Protein AF-A0A7W1UTU3-F1 (afdb_monomer_lite)

Structure (mmCIF, N/CA/C/O backbone):
data_AF-A0A7W1UTU3-F1
#
_entry.id   AF-A0A7W1UTU3-F1
#
loop_
_atom_site.group_PDB
_atom_site.id
_atom_site.type_symbol
_atom_site.label_atom_id
_atom_site.label_alt_id
_atom_site.label_comp_id
_atom_site.label_asym_id
_atom_site.label_entity_id
_atom_site.label_seq_id
_atom_site.pdbx_PDB_ins_code
_atom_site.Cartn_x
_atom_site.Cartn_y
_atom_site.Cartn_z
_atom_site.occupancy
_atom_site.B_iso_or_equiv
_atom_site.auth_seq_id
_atom_site.auth_comp_id
_atom_site.auth_asym_id
_atom_site.auth_atom_id
_atom_site.pdbx_PDB_model_num
ATOM 1 N N . MET A 1 1 ? 11.047 -16.713 -20.990 1.00 80.94 1 MET A N 1
ATOM 2 C CA . MET A 1 1 ? 9.581 -16.528 -21.019 1.00 80.94 1 MET A CA 1
ATOM 3 C C . MET A 1 1 ? 8.928 -16.985 -19.721 1.00 80.94 1 MET A C 1
ATOM 5 O O . MET A 1 1 ? 8.370 -16.107 -19.081 1.00 80.94 1 MET A O 1
ATOM 9 N N . PRO A 1 2 ? 9.070 -18.240 -19.244 1.00 88.00 2 PRO A N 1
ATOM 10 C CA . PRO A 1 2 ? 8.406 -18.673 -18.004 1.00 88.00 2 PRO A CA 1
ATOM 11 C C . PRO A 1 2 ? 8.742 -17.816 -16.777 1.00 88.00 2 PRO A C 1
ATOM 13 O O . PRO A 1 2 ? 7.841 -17.418 -16.060 1.00 88.00 2 PRO A O 1
ATOM 16 N N . VAL A 1 3 ? 10.012 -17.430 -16.599 1.00 88.25 3 VAL A N 1
ATOM 17 C CA . VAL A 1 3 ? 10.437 -16.537 -15.500 1.00 88.25 3 VAL A CA 1
ATOM 18 C C . VAL A 1 3 ? 9.719 -15.182 -15.540 1.00 88.25 3 VAL A C 1
ATOM 20 O O . VAL A 1 3 ? 9.279 -14.694 -14.509 1.00 88.25 3 VAL A O 1
ATOM 23 N N . ALA A 1 4 ? 9.563 -14.587 -16.728 1.00 87.88 4 ALA A N 1
ATOM 24 C CA . ALA A 1 4 ? 8.869 -13.308 -16.880 1.00 87.88 4 ALA A CA 1
ATOM 25 C C . ALA A 1 4 ? 7.358 -13.447 -16.642 1.00 87.88 4 ALA A C 1
ATOM 27 O O . ALA A 1 4 ? 6.761 -12.563 -16.042 1.00 87.88 4 ALA A O 1
ATOM 28 N N . VAL A 1 5 ? 6.755 -14.564 -17.070 1.00 91.25 5 VAL A N 1
ATOM 29 C CA . VAL A 1 5 ? 5.341 -14.872 -16.801 1.00 91.25 5 VAL A CA 1
ATOM 30 C C . VAL A 1 5 ? 5.103 -15.078 -15.309 1.00 91.25 5 VAL A C 1
ATOM 32 O O . VAL A 1 5 ? 4.154 -14.517 -14.774 1.00 91.25 5 VAL A O 1
ATOM 35 N N . PHE A 1 6 ? 5.973 -15.831 -14.634 1.00 94.12 6 PHE A N 1
ATOM 36 C CA . PHE A 1 6 ? 5.898 -16.047 -13.192 1.00 94.12 6 PHE A CA 1
ATOM 37 C C . PHE A 1 6 ? 6.032 -14.730 -12.426 1.00 94.12 6 PHE A C 1
ATOM 39 O O . PHE A 1 6 ? 5.127 -14.365 -11.684 1.00 94.12 6 PHE A O 1
ATOM 46 N N . ALA A 1 7 ? 7.114 -13.980 -12.666 1.00 91.31 7 ALA A N 1
ATOM 47 C CA . ALA A 1 7 ? 7.358 -12.707 -11.992 1.00 91.31 7 ALA A CA 1
ATOM 48 C C . ALA A 1 7 ? 6.250 -11.684 -12.283 1.00 91.31 7 ALA A C 1
ATOM 50 O O . ALA A 1 7 ? 5.772 -11.021 -11.372 1.00 91.31 7 ALA A O 1
ATOM 51 N N . GLY A 1 8 ? 5.799 -11.591 -13.537 1.00 92.06 8 GLY A N 1
ATOM 52 C CA . GLY A 1 8 ? 4.710 -10.700 -13.923 1.00 92.06 8 GLY A CA 1
ATOM 53 C C . GLY A 1 8 ? 3.374 -11.076 -13.282 1.00 92.06 8 GLY A C 1
ATOM 54 O O . GLY A 1 8 ? 2.673 -10.194 -12.796 1.00 92.06 8 GLY A O 1
ATOM 55 N N . SER A 1 9 ? 3.045 -12.372 -13.233 1.00 93.00 9 SER A N 1
ATOM 56 C CA . SER A 1 9 ? 1.819 -12.854 -12.581 1.00 93.00 9 SER A CA 1
ATOM 57 C C . SER A 1 9 ? 1.859 -12.584 -11.084 1.00 93.00 9 SER A C 1
ATOM 59 O O . SER A 1 9 ? 0.893 -12.048 -10.557 1.00 93.00 9 SER A O 1
ATOM 61 N N . LEU A 1 10 ? 2.991 -12.860 -10.427 1.00 92.31 10 LEU A N 1
ATOM 62 C CA . LEU A 1 10 ? 3.188 -12.543 -9.016 1.00 92.31 10 LEU A CA 1
ATOM 63 C C . LEU A 1 10 ? 2.997 -11.042 -8.759 1.00 92.31 10 LEU A C 1
ATOM 65 O O . LEU A 1 10 ? 2.178 -10.676 -7.930 1.00 92.31 10 LEU A O 1
ATOM 69 N N . CYS A 1 11 ? 3.671 -10.168 -9.517 1.00 90.94 11 CYS A N 1
ATOM 70 C CA . CYS A 1 11 ? 3.533 -8.718 -9.356 1.00 90.94 11 CYS A CA 1
ATOM 71 C C . CYS A 1 11 ? 2.081 -8.243 -9.515 1.00 90.94 11 CYS A C 1
ATOM 73 O O . CYS A 1 11 ? 1.594 -7.488 -8.679 1.00 90.94 11 CYS A O 1
ATOM 75 N N . VAL A 1 12 ? 1.390 -8.680 -10.573 1.00 91.00 12 VAL A N 1
ATOM 76 C CA . VAL A 1 12 ? 0.005 -8.264 -10.845 1.00 91.00 12 VAL A CA 1
ATOM 77 C C . VAL A 1 12 ? -0.966 -8.786 -9.786 1.00 91.00 12 VAL A C 1
ATOM 79 O O . VAL A 1 12 ? -1.862 -8.049 -9.385 1.00 91.00 12 VAL A O 1
ATOM 82 N N . GLN A 1 13 ? -0.785 -10.024 -9.321 1.00 90.31 13 GLN A N 1
ATOM 83 C CA . GLN A 1 13 ? -1.642 -10.621 -8.293 1.00 90.31 13 GLN A CA 1
ATOM 84 C C . GLN A 1 13 ? -1.359 -10.057 -6.893 1.00 90.31 13 GLN A C 1
ATOM 86 O O . GLN A 1 13 ? -2.271 -9.995 -6.077 1.00 90.31 13 GLN A O 1
ATOM 91 N N . SER A 1 14 ? -0.129 -9.613 -6.610 1.00 87.19 14 SER A N 1
ATOM 92 C CA . SER A 1 14 ? 0.209 -8.974 -5.332 1.00 87.19 14 SER A CA 1
ATOM 93 C C . SER A 1 14 ? -0.263 -7.526 -5.245 1.00 87.19 14 SER A C 1
ATOM 95 O O . SER A 1 14 ? -0.638 -7.081 -4.164 1.00 87.19 14 SER A O 1
ATOM 97 N N . HIS A 1 15 ? -0.214 -6.766 -6.345 1.00 85.44 15 HIS A N 1
ATOM 98 C CA . HIS A 1 15 ? -0.642 -5.371 -6.324 1.00 85.44 15 HIS A CA 1
ATOM 99 C C . HIS A 1 15 ? -1.047 -4.852 -7.712 1.00 85.44 15 HIS A C 1
ATOM 101 O O . HIS A 1 15 ? -0.275 -4.886 -8.676 1.00 85.44 15 HIS A O 1
ATOM 107 N N . VAL A 1 16 ? -2.247 -4.271 -7.799 1.00 85.56 16 VAL A N 1
ATOM 108 C CA . VAL A 1 16 ? -2.858 -3.834 -9.067 1.00 85.56 16 VAL A CA 1
ATOM 109 C C . VAL A 1 16 ? -2.054 -2.751 -9.800 1.00 85.56 16 VAL A C 1
ATOM 111 O O . VAL A 1 16 ? -2.094 -2.675 -11.027 1.00 85.56 16 VAL A O 1
ATOM 114 N N . SER A 1 17 ? -1.249 -1.953 -9.087 1.00 84.50 17 SER A N 1
ATOM 115 C CA . SER A 1 17 ? -0.397 -0.920 -9.709 1.00 84.50 17 SER A CA 1
ATOM 116 C C . SER A 1 17 ? 0.641 -1.482 -10.691 1.00 84.50 17 SER A C 1
ATOM 118 O O . SER A 1 17 ? 1.151 -0.748 -11.535 1.00 84.50 17 SER 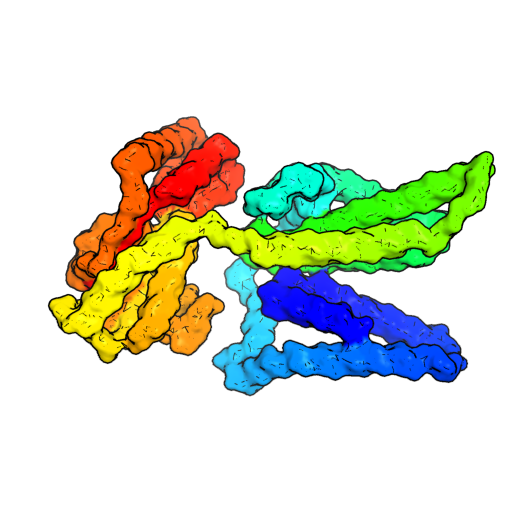A O 1
ATOM 120 N N . HIS A 1 18 ? 0.919 -2.788 -10.654 1.00 87.88 18 HIS A N 1
ATOM 121 C CA . HIS A 1 18 ? 1.795 -3.441 -11.624 1.00 87.88 18 HIS A CA 1
ATOM 122 C C . HIS A 1 18 ? 1.122 -3.752 -12.965 1.00 87.88 18 HIS A C 1
ATOM 124 O O . HIS A 1 18 ? 1.837 -3.996 -13.941 1.00 87.88 18 HIS A O 1
ATOM 130 N N . VAL A 1 19 ? -0.216 -3.736 -13.047 1.00 88.12 19 VAL A N 1
ATOM 131 C CA . VAL A 1 19 ? -0.976 -4.122 -14.251 1.00 88.12 19 VAL A CA 1
ATOM 132 C C . VAL A 1 19 ? -0.519 -3.326 -15.468 1.00 88.12 19 VAL A C 1
ATOM 134 O O . VAL A 1 19 ? -0.132 -3.929 -16.469 1.00 88.12 19 VAL A O 1
ATOM 137 N N . GLY A 1 20 ? -0.495 -1.992 -15.376 1.00 85.25 20 GLY A N 1
ATOM 138 C CA . GLY A 1 20 ? -0.141 -1.128 -16.507 1.00 85.25 20 GLY A CA 1
ATOM 139 C C . GLY A 1 20 ? 1.233 -1.463 -17.091 1.00 85.25 20 GLY A C 1
ATOM 140 O O . GLY A 1 20 ? 1.376 -1.667 -18.298 1.00 85.25 20 GLY A O 1
ATOM 141 N N . THR A 1 21 ? 2.237 -1.611 -16.227 1.00 86.50 21 THR A N 1
ATOM 142 C CA . THR A 1 21 ? 3.617 -1.878 -16.647 1.00 86.50 21 THR A CA 1
ATOM 143 C C . THR A 1 21 ? 3.820 -3.321 -17.112 1.00 86.50 21 THR A C 1
ATOM 145 O O . THR A 1 21 ? 4.383 -3.542 -18.184 1.00 86.50 21 THR A O 1
ATOM 148 N N . VAL A 1 22 ? 3.356 -4.319 -16.353 1.00 90.94 22 VAL A N 1
ATOM 149 C CA . VAL A 1 22 ? 3.580 -5.742 -16.665 1.00 90.94 22 VAL A CA 1
ATOM 150 C C . VAL A 1 22 ? 2.780 -6.177 -17.890 1.00 90.94 22 VAL A C 1
ATOM 152 O O . VAL A 1 22 ? 3.348 -6.765 -18.813 1.00 90.94 22 VAL A O 1
ATOM 155 N N . VAL A 1 23 ? 1.481 -5.868 -17.930 1.00 88.06 23 VAL A N 1
ATOM 156 C CA . VAL A 1 23 ? 0.610 -6.251 -19.052 1.00 88.06 23 VAL A CA 1
ATOM 157 C C . VAL A 1 23 ? 0.997 -5.468 -20.303 1.00 88.06 23 VAL A C 1
ATOM 159 O O . VAL A 1 23 ? 1.145 -6.066 -21.369 1.00 88.06 23 VAL A O 1
ATOM 162 N N . GLY A 1 24 ? 1.262 -4.162 -20.175 1.00 88.00 24 GLY A N 1
ATOM 163 C CA . GLY A 1 24 ? 1.706 -3.321 -21.289 1.00 88.00 24 GLY A CA 1
ATOM 164 C C . GLY A 1 24 ? 3.004 -3.821 -21.931 1.00 88.00 24 GLY A C 1
ATOM 165 O O . GLY A 1 24 ? 3.078 -3.975 -23.153 1.00 88.00 24 GLY A O 1
ATOM 166 N N . LEU A 1 25 ? 4.017 -4.154 -21.121 1.00 89.94 25 LEU A N 1
ATOM 167 C CA . LEU A 1 25 ? 5.268 -4.740 -21.619 1.00 89.94 25 LEU A CA 1
ATOM 168 C C . LEU A 1 25 ? 5.070 -6.151 -22.188 1.00 89.94 25 LEU A C 1
ATOM 170 O O . LEU A 1 25 ? 5.710 -6.496 -23.184 1.00 89.94 25 LEU A O 1
ATOM 174 N N . GLY A 1 26 ? 4.187 -6.957 -21.592 1.00 87.38 26 GLY A N 1
ATOM 175 C CA . GLY A 1 26 ? 3.830 -8.286 -22.089 1.00 87.38 26 GLY A CA 1
ATOM 176 C C . GLY A 1 26 ? 3.211 -8.240 -23.488 1.00 87.38 26 GLY A C 1
ATOM 177 O O . GLY A 1 26 ? 3.671 -8.951 -24.386 1.00 87.38 26 GLY A O 1
ATOM 178 N N . ILE A 1 27 ? 2.238 -7.349 -23.704 1.00 87.56 27 ILE A N 1
ATOM 179 C CA . ILE A 1 27 ? 1.608 -7.112 -25.013 1.00 87.56 27 ILE A CA 1
ATOM 180 C C . ILE A 1 27 ? 2.649 -6.622 -26.019 1.00 87.56 27 ILE A C 1
ATOM 182 O O . ILE A 1 27 ? 2.749 -7.171 -27.117 1.00 87.56 27 ILE A O 1
ATOM 186 N N . LEU A 1 28 ? 3.472 -5.636 -25.645 1.00 88.50 28 LEU A N 1
ATOM 187 C CA . LEU A 1 28 ? 4.523 -5.122 -26.523 1.00 88.50 28 LEU A CA 1
ATOM 188 C C . LEU A 1 28 ? 5.498 -6.232 -26.943 1.00 88.50 28 LEU A C 1
ATOM 190 O O . LEU A 1 28 ? 5.838 -6.347 -28.122 1.00 88.50 28 LEU A O 1
ATOM 194 N N . ALA A 1 29 ? 5.922 -7.078 -26.003 1.00 86.88 29 ALA A N 1
ATOM 195 C CA . ALA A 1 29 ? 6.797 -8.210 -26.287 1.00 86.88 29 ALA A CA 1
ATOM 196 C C . ALA A 1 29 ? 6.136 -9.232 -27.227 1.00 86.88 29 ALA A C 1
ATOM 198 O O . ALA A 1 29 ? 6.798 -9.721 -28.147 1.00 86.88 29 ALA A O 1
ATOM 199 N N . ALA A 1 30 ? 4.844 -9.522 -27.039 1.00 84.38 30 ALA A N 1
ATOM 200 C CA . ALA A 1 30 ? 4.082 -10.421 -27.903 1.00 84.38 30 ALA A CA 1
ATOM 201 C C . ALA A 1 30 ? 3.949 -9.868 -29.332 1.00 84.38 30 ALA A C 1
ATOM 203 O O . ALA A 1 30 ? 4.249 -10.581 -30.290 1.00 84.38 30 ALA A O 1
ATOM 204 N N . VAL A 1 31 ? 3.596 -8.586 -29.481 1.00 86.25 31 VAL A N 1
ATOM 205 C CA . VAL A 1 31 ? 3.473 -7.908 -30.785 1.00 86.25 31 VAL A CA 1
ATOM 206 C C . VAL A 1 31 ? 4.816 -7.875 -31.510 1.00 86.25 31 VAL A C 1
ATOM 208 O O . VAL A 1 31 ? 4.909 -8.278 -32.669 1.00 86.25 31 VAL A O 1
ATOM 211 N N . VAL A 1 32 ? 5.888 -7.456 -30.831 1.00 85.19 32 VAL A N 1
ATOM 212 C CA . VAL A 1 32 ? 7.238 -7.435 -31.418 1.00 85.19 32 VAL A CA 1
ATOM 213 C C . VAL A 1 32 ? 7.689 -8.848 -31.799 1.00 85.19 32 VAL A C 1
ATOM 215 O O . VAL A 1 32 ? 8.293 -9.032 -32.858 1.00 85.19 32 VAL A O 1
ATOM 218 N N . GLY A 1 33 ? 7.376 -9.847 -30.970 1.00 82.44 33 GLY A N 1
ATOM 219 C CA . GLY A 1 33 ? 7.634 -11.257 -31.252 1.00 82.44 33 GLY A CA 1
ATOM 220 C C . GLY A 1 33 ? 6.913 -11.747 -32.509 1.00 82.44 33 GLY A C 1
ATOM 221 O O . GLY A 1 33 ? 7.561 -12.312 -33.389 1.00 82.44 33 GLY A O 1
ATOM 222 N N . ALA A 1 34 ? 5.612 -11.471 -32.629 1.00 82.88 34 ALA A N 1
ATOM 223 C CA . ALA A 1 34 ? 4.788 -11.843 -33.779 1.00 82.88 34 ALA A CA 1
ATOM 224 C C . ALA A 1 34 ? 5.247 -11.153 -35.075 1.00 82.88 34 ALA A C 1
ATOM 226 O O . ALA A 1 34 ? 5.398 -11.786 -36.117 1.00 82.88 34 ALA A O 1
ATOM 227 N N . LEU A 1 35 ? 5.565 -9.858 -35.021 1.00 85.06 35 LEU A N 1
ATOM 228 C CA . LEU A 1 35 ? 6.107 -9.143 -36.180 1.00 85.06 35 LEU A CA 1
ATOM 229 C C . LEU A 1 35 ? 7.478 -9.694 -36.596 1.00 85.06 35 LEU A C 1
ATOM 231 O O . LEU A 1 35 ? 7.785 -9.779 -37.786 1.00 85.06 35 LEU A O 1
ATOM 235 N N . ALA A 1 36 ? 8.311 -10.087 -35.630 1.00 82.69 36 ALA A N 1
ATOM 236 C CA . ALA A 1 36 ? 9.613 -10.679 -35.909 1.00 82.69 36 ALA A CA 1
ATOM 237 C C . ALA A 1 36 ? 9.510 -12.087 -36.515 1.00 82.69 36 ALA A C 1
ATOM 239 O O . ALA A 1 36 ? 10.370 -12.438 -37.324 1.00 82.69 36 ALA A O 1
ATOM 240 N N . THR A 1 37 ? 8.501 -12.886 -36.154 1.00 80.25 37 THR A N 1
ATOM 241 C CA . THR A 1 37 ? 8.270 -14.204 -36.768 1.00 80.25 37 THR A CA 1
ATOM 242 C C . THR A 1 37 ? 7.715 -14.079 -38.182 1.00 80.25 37 THR A C 1
ATOM 244 O O . THR A 1 37 ? 8.194 -14.794 -39.057 1.00 80.25 37 THR A O 1
ATOM 247 N N . ILE A 1 38 ? 6.797 -13.138 -38.432 1.00 82.19 38 ILE A N 1
ATOM 248 C CA . ILE A 1 38 ? 6.243 -12.868 -39.772 1.00 82.19 38 ILE A CA 1
ATOM 249 C C . ILE A 1 38 ? 7.338 -12.393 -40.742 1.00 82.19 38 ILE A C 1
ATOM 251 O O . ILE A 1 38 ? 7.362 -12.790 -41.902 1.00 82.19 38 ILE A O 1
ATOM 255 N N . ARG A 1 39 ? 8.280 -11.563 -40.272 1.00 81.50 39 ARG A N 1
ATOM 256 C CA . ARG A 1 39 ? 9.347 -10.983 -41.113 1.00 81.50 39 ARG A CA 1
ATOM 257 C C . ARG A 1 39 ? 10.538 -11.912 -41.382 1.00 81.50 39 ARG A C 1
ATOM 259 O O . ARG A 1 39 ? 11.434 -11.527 -42.132 1.00 81.50 39 ARG A O 1
ATOM 266 N N . ARG A 1 40 ? 10.623 -13.089 -40.754 1.00 77.81 40 ARG A N 1
ATOM 267 C CA . ARG A 1 40 ? 11.752 -14.021 -40.932 1.00 77.81 40 ARG A CA 1
ATOM 268 C C . ARG A 1 40 ? 11.377 -15.146 -41.896 1.00 77.81 40 ARG A C 1
ATOM 270 O O . ARG A 1 40 ? 10.389 -15.836 -41.676 1.00 77.81 40 ARG A O 1
ATOM 277 N N . ALA A 1 41 ? 12.217 -15.377 -42.908 1.00 59.75 41 ALA A N 1
ATOM 278 C CA . ALA A 1 41 ? 12.117 -16.558 -43.765 1.00 59.75 41 ALA A CA 1
ATOM 279 C C . ALA A 1 41 ? 12.287 -17.854 -42.936 1.00 59.75 41 ALA A C 1
ATOM 281 O O . ALA A 1 41 ? 13.063 -17.840 -41.969 1.00 59.75 41 ALA A O 1
ATOM 282 N N . PRO A 1 42 ? 11.596 -18.958 -43.283 1.00 56.22 42 PRO A N 1
ATOM 283 C CA . PRO A 1 42 ? 11.673 -20.218 -42.549 1.00 56.22 42 PRO A CA 1
ATOM 284 C C . PRO A 1 42 ? 13.121 -20.713 -42.450 1.00 56.22 42 PRO A C 1
ATOM 286 O O . PRO A 1 42 ? 13.771 -20.957 -43.460 1.00 56.22 42 PRO A O 1
ATOM 289 N N . ARG A 1 43 ? 13.643 -20.836 -41.229 1.00 60.16 43 ARG A N 1
ATOM 290 C CA . ARG A 1 43 ? 14.823 -21.651 -40.920 1.00 60.16 43 ARG A CA 1
ATOM 291 C C . ARG A 1 43 ? 14.395 -22.628 -39.833 1.00 60.16 43 ARG A C 1
ATOM 293 O O . ARG A 1 43 ? 13.900 -22.184 -38.795 1.00 60.16 43 ARG A O 1
ATOM 300 N N . ASP A 1 44 ? 14.509 -23.921 -40.109 1.00 57.44 44 ASP A N 1
ATOM 301 C CA . ASP A 1 44 ? 13.816 -24.967 -39.347 1.00 57.44 44 ASP A CA 1
ATOM 302 C C . ASP A 1 44 ? 14.472 -25.310 -37.999 1.00 57.44 44 ASP A C 1
ATOM 304 O O . ASP A 1 44 ? 13.759 -25.633 -37.049 1.00 57.44 44 ASP A O 1
ATOM 308 N N . ASP A 1 45 ? 15.783 -25.108 -37.844 1.00 55.94 45 ASP A N 1
ATOM 309 C CA . ASP A 1 45 ? 16.510 -25.598 -36.658 1.00 55.94 45 ASP A CA 1
ATOM 310 C C . ASP A 1 45 ? 16.344 -24.761 -35.372 1.00 55.94 45 ASP A C 1
ATOM 312 O O . ASP A 1 45 ? 16.454 -25.295 -34.272 1.00 55.94 45 ASP A O 1
ATOM 316 N N . ASP A 1 46 ? 16.017 -23.465 -35.458 1.00 55.47 46 ASP A N 1
ATOM 317 C CA . ASP A 1 46 ? 15.968 -22.562 -34.281 1.00 55.47 46 ASP A CA 1
ATOM 318 C C . ASP A 1 46 ? 14.535 -22.373 -33.716 1.00 55.47 46 ASP A C 1
ATOM 320 O O . ASP A 1 46 ? 14.297 -21.655 -32.738 1.00 55.47 46 ASP A O 1
ATOM 324 N N . ARG A 1 47 ? 13.532 -23.013 -34.340 1.00 57.78 47 ARG A N 1
ATOM 325 C CA . ARG A 1 47 ? 12.100 -22.859 -34.002 1.00 57.78 47 ARG A CA 1
ATOM 326 C C . ARG A 1 47 ? 11.650 -23.706 -32.812 1.00 57.78 47 ARG A C 1
ATOM 328 O O . ARG A 1 47 ? 10.767 -23.278 -32.062 1.00 57.78 47 ARG A O 1
ATOM 335 N N . SER A 1 48 ? 12.226 -24.894 -32.636 1.00 59.97 48 SER A N 1
ATOM 336 C CA . SER A 1 48 ? 11.759 -25.893 -31.662 1.00 59.97 48 SER A CA 1
ATOM 337 C C . SER A 1 48 ? 11.999 -25.453 -30.211 1.00 59.97 48 SER A C 1
ATOM 339 O O . SER A 1 48 ? 11.089 -25.518 -29.381 1.00 59.97 48 SER A O 1
ATOM 341 N N . SER A 1 49 ? 13.184 -24.907 -29.919 1.00 65.12 49 SER A N 1
ATOM 342 C CA . SER A 1 49 ? 13.563 -24.446 -28.577 1.00 65.12 49 SER A CA 1
ATOM 343 C C . SER A 1 49 ? 12.766 -23.208 -28.142 1.00 65.12 49 SER A C 1
ATOM 345 O O . SER A 1 49 ? 12.209 -23.172 -27.043 1.00 65.12 49 SER A O 1
ATOM 347 N N . GLY A 1 50 ? 12.609 -22.214 -29.026 1.00 74.44 50 GLY A N 1
ATOM 348 C CA . GLY A 1 50 ? 11.833 -21.003 -28.731 1.00 74.44 50 GLY A CA 1
ATOM 349 C C . GLY A 1 50 ? 10.349 -21.288 -28.479 1.00 74.44 50 GLY A C 1
ATOM 350 O O . GLY A 1 50 ? 9.772 -20.781 -27.514 1.00 74.44 50 GLY A O 1
ATOM 351 N N . ARG A 1 51 ? 9.744 -22.156 -29.299 1.00 80.75 51 ARG A N 1
ATOM 352 C CA . ARG A 1 51 ? 8.338 -22.560 -29.159 1.00 80.75 51 ARG A CA 1
ATOM 353 C C . ARG A 1 51 ? 8.090 -23.334 -27.866 1.00 80.75 51 ARG A C 1
ATOM 355 O O . ARG A 1 51 ? 7.074 -23.086 -27.224 1.00 80.75 51 ARG A O 1
ATOM 362 N N . ARG A 1 52 ? 9.027 -24.191 -27.440 1.00 87.00 52 ARG A N 1
ATOM 363 C CA . ARG A 1 52 ? 8.948 -24.882 -26.142 1.00 87.00 52 ARG A CA 1
ATOM 364 C C . ARG A 1 52 ? 8.875 -23.889 -24.984 1.00 87.00 52 ARG A C 1
ATOM 366 O O . ARG A 1 52 ? 7.986 -24.004 -24.154 1.00 87.00 52 ARG A O 1
ATOM 373 N N . TRP A 1 53 ? 9.748 -22.882 -24.945 1.00 86.94 53 TRP A N 1
ATOM 374 C CA . TRP A 1 53 ? 9.743 -21.891 -23.859 1.00 86.94 53 TRP A CA 1
ATOM 375 C C . TRP A 1 53 ? 8.532 -20.955 -23.876 1.00 86.94 53 TRP A C 1
ATOM 377 O O . TRP A 1 53 ? 8.101 -20.512 -22.811 1.00 86.94 53 TRP A O 1
ATOM 387 N N . ILE A 1 54 ? 7.989 -20.652 -25.058 1.00 86.81 54 ILE A N 1
ATOM 388 C CA . ILE A 1 54 ? 6.716 -19.930 -25.194 1.00 86.81 54 ILE A CA 1
ATOM 389 C C . ILE A 1 54 ? 5.578 -20.791 -24.649 1.00 86.81 54 ILE A C 1
ATOM 391 O O . ILE A 1 54 ? 4.829 -20.317 -23.804 1.00 86.81 54 ILE A O 1
ATOM 395 N N . LEU A 1 55 ? 5.495 -22.059 -25.063 1.00 89.75 55 LEU A N 1
ATOM 396 C CA . LEU A 1 55 ? 4.478 -22.994 -24.588 1.00 89.75 55 LEU A CA 1
ATOM 397 C C . LEU A 1 55 ? 4.561 -23.187 -23.071 1.00 89.75 55 LEU A C 1
ATOM 399 O O . LEU A 1 55 ? 3.547 -23.065 -22.397 1.00 89.75 55 LEU A O 1
ATOM 403 N N . CYS A 1 56 ? 5.759 -23.394 -22.516 1.00 92.19 56 CYS A N 1
ATOM 404 C CA . CYS A 1 56 ? 5.956 -23.450 -21.067 1.00 92.19 56 CYS A CA 1
ATOM 405 C C . CYS A 1 56 ? 5.494 -22.158 -20.379 1.00 92.19 56 CYS A C 1
ATOM 407 O O . CYS A 1 56 ? 4.931 -22.222 -19.295 1.00 92.19 56 CYS A O 1
ATOM 409 N N . GLY A 1 57 ? 5.722 -20.993 -20.995 1.00 91.75 57 GLY A N 1
ATOM 410 C CA . GLY A 1 57 ? 5.237 -19.713 -20.483 1.00 91.75 57 GLY A CA 1
ATOM 411 C C . GLY A 1 57 ? 3.711 -19.616 -20.491 1.00 91.75 57 GLY A C 1
ATOM 412 O O . GLY A 1 57 ? 3.144 -19.188 -19.496 1.00 91.75 57 GLY A O 1
ATOM 413 N N . ILE A 1 58 ? 3.056 -20.047 -21.573 1.00 91.44 58 ILE A N 1
ATOM 414 C CA . ILE A 1 58 ? 1.590 -20.074 -21.686 1.00 91.44 58 ILE A CA 1
ATOM 415 C C . ILE A 1 58 ? 1.000 -21.025 -20.647 1.00 91.44 58 ILE A C 1
ATOM 417 O O . ILE A 1 58 ? 0.166 -20.599 -19.863 1.00 91.44 58 ILE A O 1
ATOM 421 N N . VAL A 1 59 ? 1.479 -22.273 -20.593 1.00 95.19 59 VAL A N 1
ATOM 422 C CA . VAL A 1 59 ? 1.006 -23.280 -19.630 1.00 95.19 59 VAL A CA 1
ATOM 423 C C . VAL A 1 59 ? 1.171 -22.773 -18.201 1.00 95.19 59 VAL A C 1
ATOM 425 O O . VAL A 1 59 ? 0.224 -22.825 -17.424 1.00 95.19 59 VAL A O 1
ATOM 428 N N . LEU A 1 60 ? 2.342 -22.221 -17.864 1.00 95.75 60 LEU A N 1
ATOM 429 C CA . LEU A 1 60 ? 2.581 -21.649 -16.542 1.00 95.75 60 LEU A CA 1
ATOM 430 C C . LEU A 1 60 ? 1.634 -20.478 -16.253 1.00 95.75 60 LEU A C 1
ATOM 432 O O . LEU A 1 60 ? 1.049 -20.431 -15.180 1.00 95.75 60 LEU A O 1
ATOM 436 N N . GLY A 1 61 ? 1.455 -19.560 -17.204 1.00 93.38 61 GLY A N 1
ATOM 437 C CA . GLY A 1 61 ? 0.531 -18.435 -17.062 1.00 93.38 61 GLY A CA 1
ATOM 438 C C . GLY A 1 61 ? -0.907 -18.896 -16.840 1.00 93.38 61 GLY A C 1
ATOM 439 O O . GLY A 1 61 ? -1.560 -18.414 -15.925 1.00 93.38 61 GLY A O 1
ATOM 440 N N . THR A 1 62 ? -1.376 -19.880 -17.609 1.00 94.06 62 THR A N 1
ATOM 441 C CA . THR A 1 62 ? -2.705 -20.470 -17.428 1.00 94.06 62 THR A CA 1
ATOM 442 C C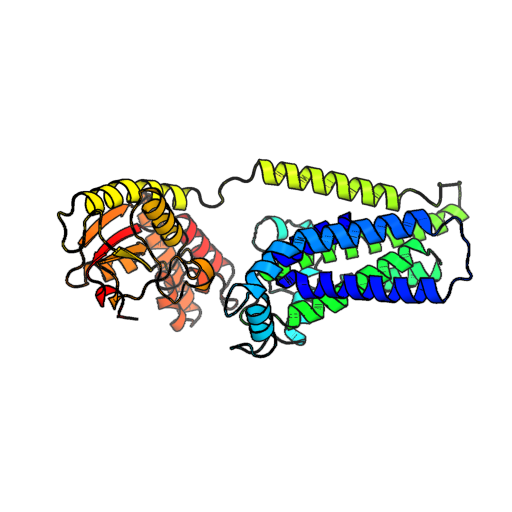 . THR A 1 62 ? -2.856 -21.059 -16.032 1.00 94.06 62 THR A C 1
ATOM 444 O O . THR A 1 62 ? -3.814 -20.717 -15.352 1.00 94.06 62 THR A O 1
ATOM 447 N N . VAL A 1 63 ? -1.896 -21.872 -15.576 1.00 96.31 63 VAL A N 1
ATOM 448 C CA . VAL A 1 63 ? -1.925 -22.489 -14.238 1.00 96.31 63 VAL A CA 1
ATOM 449 C C . VAL A 1 63 ? -1.960 -21.430 -13.132 1.00 96.31 63 VAL A C 1
ATOM 451 O O . VAL A 1 63 ? -2.798 -21.514 -12.239 1.00 96.31 63 VAL A O 1
ATOM 454 N N . LEU A 1 64 ? -1.105 -20.405 -13.212 1.00 96.19 64 LEU A N 1
ATOM 455 C CA . LEU A 1 64 ? -1.027 -19.332 -12.209 1.00 96.19 64 LEU A CA 1
ATOM 456 C C . LEU A 1 64 ? -2.292 -18.463 -12.140 1.00 96.19 64 LEU A C 1
ATOM 458 O O . LEU A 1 64 ? -2.513 -17.798 -11.132 1.00 96.19 64 LEU A O 1
ATOM 462 N N . TRP A 1 65 ? -3.102 -18.442 -13.198 1.00 95.31 65 TRP A N 1
ATOM 463 C CA . TRP A 1 65 ? -4.332 -17.651 -13.272 1.00 95.31 65 TRP A CA 1
ATOM 464 C C . TRP A 1 65 ? -5.607 -18.484 -13.107 1.00 95.31 65 TRP A C 1
ATOM 466 O O . TRP A 1 65 ? -6.695 -17.910 -13.128 1.00 95.31 65 TRP A O 1
ATOM 476 N N . VAL A 1 66 ? -5.505 -19.800 -12.870 1.00 95.50 66 VAL A N 1
ATOM 477 C CA . VAL A 1 66 ? -6.677 -20.633 -12.552 1.00 95.50 66 VAL A CA 1
ATOM 478 C C . VAL A 1 66 ? -7.454 -20.077 -11.353 1.00 95.50 66 VAL A C 1
ATOM 480 O O . VAL A 1 66 ? -8.658 -19.898 -11.516 1.00 95.50 66 VAL A O 1
ATOM 483 N N . PRO A 1 67 ? -6.844 -19.736 -10.194 1.00 92.31 67 PRO A N 1
ATOM 484 C CA . PRO A 1 67 ? -7.627 -19.276 -9.046 1.00 92.31 67 PRO A CA 1
ATOM 485 C C . PRO A 1 67 ? -8.413 -17.976 -9.315 1.00 92.31 67 PRO A C 1
ATOM 487 O O . PRO A 1 67 ? -9.624 -17.990 -9.094 1.00 92.31 67 PRO A O 1
ATOM 490 N N . PRO A 1 68 ? -7.820 -16.899 -9.886 1.00 91.56 68 PRO A N 1
ATOM 491 C CA . PRO A 1 68 ? -8.582 -15.708 -10.278 1.00 91.56 68 PRO A CA 1
ATOM 492 C C . PRO A 1 68 ? -9.692 -15.983 -11.300 1.00 91.56 68 PRO A C 1
ATOM 494 O O . PRO A 1 68 ? -10.749 -15.361 -11.241 1.00 91.56 68 PRO A O 1
ATOM 497 N N . ILE A 1 69 ? -9.472 -16.907 -12.246 1.00 93.19 69 ILE A N 1
ATOM 498 C CA . ILE A 1 69 ? -10.489 -17.286 -13.239 1.00 93.19 69 ILE A CA 1
ATOM 499 C C . ILE A 1 69 ? -11.637 -18.043 -12.567 1.00 93.19 69 ILE A C 1
ATOM 501 O O . ILE A 1 69 ? -12.798 -17.747 -12.836 1.00 93.19 69 ILE A O 1
ATOM 505 N N . VAL A 1 70 ? -11.333 -18.994 -11.681 1.00 93.94 70 VAL A N 1
ATOM 506 C CA . VAL A 1 70 ? -12.349 -19.730 -10.919 1.00 93.94 70 VAL A CA 1
ATOM 507 C C . VAL A 1 70 ? -13.162 -18.762 -10.068 1.00 93.94 70 VAL A C 1
ATOM 509 O O . VAL A 1 70 ? -14.387 -18.804 -10.125 1.00 93.94 70 VAL A O 1
ATOM 512 N N . GLU A 1 71 ? -12.516 -17.845 -9.346 1.00 90.00 71 GLU A N 1
ATOM 513 C CA . GLU A 1 71 ? -13.214 -16.811 -8.576 1.00 90.00 71 GLU A CA 1
ATOM 514 C C . GLU A 1 71 ? -14.115 -15.955 -9.476 1.00 90.00 71 GLU A C 1
ATOM 516 O O . GLU A 1 71 ? -15.286 -15.744 -9.166 1.00 90.00 71 GLU A O 1
ATOM 521 N N . GLN A 1 72 ? -13.599 -15.516 -10.626 1.00 93.12 72 GLN A N 1
ATOM 522 C CA . GLN A 1 72 ? -14.351 -14.715 -11.588 1.00 93.12 72 GLN A CA 1
ATOM 523 C C . GLN A 1 72 ? -15.596 -15.432 -12.136 1.00 93.12 72 GLN A C 1
ATOM 525 O O . GLN A 1 72 ? -16.571 -14.765 -12.477 1.00 93.12 72 GLN A O 1
ATOM 530 N N . LEU A 1 73 ? -15.560 -16.761 -12.260 1.00 94.38 73 LEU A N 1
ATOM 531 C CA . LEU A 1 73 ? -16.669 -17.565 -12.782 1.00 94.38 73 LEU A CA 1
ATOM 532 C C . LEU A 1 73 ? -17.643 -18.039 -11.694 1.00 94.38 73 LEU A C 1
ATOM 534 O O . LEU A 1 73 ? -18.777 -18.382 -12.014 1.00 94.38 73 LEU A O 1
ATOM 538 N N . THR A 1 74 ? -17.209 -18.087 -10.433 1.00 91.94 74 THR A N 1
ATOM 539 C CA . THR A 1 74 ? -18.000 -18.634 -9.315 1.00 91.94 74 THR A CA 1
ATOM 540 C C . THR A 1 74 ? -18.625 -17.563 -8.426 1.00 91.94 74 THR A C 1
ATOM 542 O O . THR A 1 74 ? -19.637 -17.838 -7.786 1.00 91.94 74 THR A O 1
ATOM 545 N N . ARG A 1 75 ? -18.068 -16.345 -8.388 1.00 84.69 75 ARG A N 1
ATOM 546 C CA . ARG A 1 75 ? -18.587 -15.227 -7.586 1.00 84.69 75 ARG A CA 1
ATOM 547 C C . ARG A 1 75 ? -19.268 -14.164 -8.442 1.00 84.69 75 ARG A C 1
ATOM 549 O O . ARG A 1 75 ? -18.918 -13.951 -9.600 1.00 84.69 75 ARG A O 1
ATOM 556 N N . SER A 1 76 ? -20.232 -13.462 -7.846 1.00 86.69 76 SER A N 1
ATOM 557 C CA . SER A 1 76 ? -20.938 -12.332 -8.460 1.00 86.69 76 SER A CA 1
ATOM 558 C C . SER A 1 76 ? -20.992 -11.141 -7.490 1.00 86.69 76 SER A C 1
ATOM 560 O O . SER A 1 76 ? -21.744 -11.211 -6.525 1.00 86.69 76 SER A O 1
ATOM 562 N N . PRO A 1 77 ? -20.246 -10.042 -7.739 1.00 84.94 77 PRO A N 1
ATOM 563 C CA . PRO A 1 77 ? -19.327 -9.843 -8.859 1.00 84.94 77 PRO A CA 1
ATOM 564 C C . PRO A 1 77 ? -18.016 -10.626 -8.693 1.00 84.94 77 PRO A C 1
ATOM 566 O O . PRO A 1 77 ? -17.461 -10.725 -7.603 1.00 84.94 77 PRO A O 1
ATOM 569 N N . GLY A 1 78 ? -17.491 -11.136 -9.805 1.00 86.00 78 GLY A N 1
ATOM 570 C CA . GLY A 1 78 ? -16.143 -11.690 -9.854 1.00 86.00 78 GLY A CA 1
ATOM 571 C C . GLY A 1 78 ? -15.066 -10.609 -9.702 1.00 86.00 78 GLY A C 1
ATOM 572 O O . GLY A 1 78 ? -15.273 -9.441 -10.044 1.00 86.00 78 GLY A O 1
ATOM 573 N N . ASN A 1 79 ? -13.889 -11.001 -9.215 1.00 85.62 79 ASN A N 1
ATOM 574 C CA . ASN A 1 79 ? -12.789 -10.087 -8.897 1.00 85.62 79 ASN A CA 1
ATOM 575 C C . ASN A 1 79 ? -12.307 -9.256 -10.110 1.00 85.62 79 ASN A C 1
ATOM 577 O O . ASN A 1 79 ? -12.144 -8.038 -10.013 1.00 85.62 79 ASN A O 1
ATOM 581 N N . LEU A 1 80 ? -12.177 -9.861 -11.300 1.00 88.56 80 LEU A N 1
ATOM 582 C CA . LEU A 1 80 ? -11.792 -9.133 -12.520 1.00 88.56 80 LEU A CA 1
ATOM 583 C C . LEU A 1 80 ? -12.875 -8.143 -12.968 1.00 88.56 80 LEU A C 1
ATOM 585 O O . LEU A 1 80 ? -12.545 -7.063 -13.459 1.00 88.56 80 LEU A O 1
ATOM 589 N N . SER A 1 81 ? -14.157 -8.471 -12.778 1.00 90.19 81 SER A N 1
ATOM 590 C CA . SER A 1 81 ? -15.260 -7.536 -13.036 1.00 90.19 81 SER A CA 1
ATOM 591 C C . SER A 1 81 ? -15.222 -6.332 -12.096 1.00 90.19 81 SER A C 1
ATOM 593 O O . SER A 1 81 ? -15.462 -5.208 -12.541 1.00 90.19 81 SER A O 1
ATOM 595 N N . SER A 1 82 ? -14.894 -6.549 -10.822 1.00 87.06 82 SER A N 1
ATOM 596 C CA . SER A 1 82 ? -14.728 -5.476 -9.838 1.00 87.06 82 SER A CA 1
ATOM 597 C C . SER A 1 82 ? -13.551 -4.564 -10.191 1.00 87.06 82 SER A C 1
ATOM 599 O O . SER A 1 82 ? -13.717 -3.344 -10.218 1.00 87.06 82 SER A O 1
ATOM 601 N N . LEU A 1 83 ? -12.399 -5.133 -10.564 1.00 87.06 83 LEU A N 1
ATOM 602 C CA . LEU A 1 83 ? -11.236 -4.367 -11.033 1.00 87.06 83 LEU A CA 1
ATOM 603 C C . LEU A 1 83 ? -11.541 -3.567 -12.303 1.00 87.06 83 LEU A C 1
ATOM 605 O O . LEU A 1 83 ? -11.180 -2.396 -12.401 1.00 87.06 83 LEU A O 1
ATOM 609 N N . TRP A 1 84 ? -12.227 -4.179 -13.271 1.00 89.31 84 TRP A N 1
ATOM 610 C CA . TRP A 1 84 ? -12.653 -3.486 -14.484 1.00 89.31 84 TRP A CA 1
ATOM 611 C C . TRP A 1 84 ? -13.527 -2.276 -14.147 1.00 89.31 84 TRP A C 1
ATOM 613 O O . TRP A 1 84 ? -13.212 -1.163 -14.566 1.00 89.31 84 TRP A O 1
ATOM 623 N N . ARG A 1 85 ? -14.565 -2.475 -13.321 1.00 88.44 85 ARG A N 1
ATOM 624 C CA . ARG A 1 85 ? -15.472 -1.404 -12.887 1.00 88.44 85 ARG A CA 1
ATOM 625 C C . ARG A 1 85 ? -14.720 -0.278 -12.185 1.00 88.44 85 ARG A C 1
ATOM 627 O O . ARG A 1 85 ? -14.952 0.878 -12.523 1.00 88.44 85 ARG A O 1
ATOM 634 N N . TYR A 1 86 ? -13.800 -0.619 -11.283 1.00 84.25 86 TYR A N 1
ATOM 635 C CA . TYR A 1 86 ? -12.962 0.347 -10.576 1.00 84.25 86 TYR A CA 1
ATOM 636 C C . TYR A 1 86 ? -12.198 1.266 -11.540 1.00 84.25 86 TYR A C 1
ATOM 638 O O . TYR A 1 86 ? -12.203 2.477 -11.356 1.00 84.25 86 TYR A O 1
ATOM 646 N N . PHE A 1 87 ? -11.598 0.729 -12.609 1.00 84.31 87 PHE A N 1
ATOM 647 C CA . PHE A 1 87 ? -10.840 1.553 -13.560 1.00 84.31 87 PHE A CA 1
ATOM 648 C C . PHE A 1 87 ? -11.695 2.265 -14.616 1.00 84.31 87 PHE A C 1
ATOM 650 O O . PHE A 1 87 ? -11.265 3.297 -15.139 1.00 84.31 87 PHE A O 1
ATOM 657 N N . THR A 1 88 ? -12.871 1.738 -14.969 1.00 87.56 88 THR A N 1
ATOM 658 C CA . THR A 1 88 ? -13.740 2.350 -15.993 1.00 87.56 88 THR A CA 1
ATOM 659 C C . THR A 1 88 ? -14.741 3.354 -15.441 1.00 87.56 88 THR A C 1
ATOM 661 O O . THR A 1 88 ? -15.139 4.264 -16.162 1.00 87.56 88 THR A O 1
ATOM 664 N N . ALA A 1 89 ? -15.160 3.182 -14.190 1.00 86.56 89 ALA A N 1
ATOM 665 C CA . ALA A 1 89 ? -16.123 4.035 -13.506 1.00 86.56 89 ALA A CA 1
ATOM 666 C C . ALA A 1 89 ? -15.685 4.231 -12.041 1.00 86.56 89 ALA A C 1
ATOM 668 O O . ALA A 1 89 ? -16.356 3.737 -11.130 1.00 86.56 89 ALA A O 1
ATOM 669 N N . PRO A 1 90 ? -14.530 4.884 -11.806 1.00 82.31 90 PRO A N 1
ATOM 670 C CA . PRO A 1 90 ? -14.060 5.134 -10.452 1.00 82.31 90 PRO A CA 1
ATOM 671 C C . PRO A 1 90 ? -14.993 6.120 -9.737 1.00 82.31 90 PRO A C 1
ATOM 673 O O . PRO A 1 90 ? -15.531 7.034 -10.360 1.00 82.31 90 PRO A O 1
ATOM 676 N N . GLY A 1 91 ? -15.164 5.943 -8.424 1.00 81.19 91 GLY A N 1
ATOM 677 C CA . GLY A 1 91 ? -15.944 6.866 -7.587 1.00 81.19 91 GLY A CA 1
ATOM 678 C C . GLY A 1 91 ? -15.294 8.246 -7.430 1.00 81.19 91 GLY A C 1
ATOM 679 O O . GLY A 1 91 ? -15.980 9.219 -7.143 1.00 81.19 91 GLY A O 1
ATOM 680 N N . GLU A 1 92 ? -13.989 8.336 -7.682 1.00 82.88 92 GLU A N 1
ATOM 681 C CA . GLU A 1 92 ? -13.203 9.566 -7.641 1.00 82.88 92 GLU A CA 1
ATOM 682 C C . GLU A 1 92 ? -12.379 9.722 -8.928 1.00 82.88 92 GLU A C 1
ATOM 684 O O . GLU A 1 92 ? -11.984 8.726 -9.548 1.00 82.88 92 GLU A O 1
ATOM 689 N N . PRO A 1 93 ? -12.092 10.958 -9.363 1.00 86.94 93 PRO A N 1
ATOM 690 C CA . PRO A 1 93 ? -11.248 11.176 -10.525 1.00 86.94 93 PRO A CA 1
ATOM 691 C C . PRO A 1 93 ? -9.805 10.706 -10.258 1.00 86.94 93 PRO A C 1
ATOM 693 O O . PRO A 1 93 ? -9.275 10.913 -9.165 1.00 86.94 93 PRO A O 1
ATOM 696 N N . PRO A 1 94 ? -9.118 10.120 -11.256 1.00 90.81 94 PRO A N 1
ATOM 697 C CA . PRO A 1 94 ? -7.690 9.856 -11.144 1.00 90.81 94 PRO A CA 1
ATOM 698 C C . PRO A 1 94 ? -6.874 11.144 -10.980 1.00 90.81 94 PRO A C 1
ATOM 700 O O . PRO A 1 94 ? -7.242 12.186 -11.525 1.00 90.81 94 PRO A O 1
ATOM 703 N N . VAL A 1 95 ? -5.698 11.046 -10.351 1.00 89.88 95 VAL A N 1
ATOM 704 C CA . VAL A 1 95 ? -4.773 12.178 -10.120 1.00 89.88 95 VAL A CA 1
ATOM 705 C C . VAL A 1 95 ? -4.335 12.903 -11.402 1.00 89.88 95 VAL A C 1
ATOM 707 O O . VAL A 1 95 ? -3.914 14.059 -11.356 1.00 89.88 95 VAL A O 1
ATOM 710 N N . GLY A 1 96 ? -4.421 12.235 -12.557 1.00 91.69 96 GLY A N 1
ATOM 711 C CA . GLY A 1 96 ? -4.222 12.830 -13.875 1.00 91.69 96 GLY A CA 1
ATOM 712 C C . GLY A 1 96 ? -2.770 12.849 -14.361 1.00 91.69 96 GLY A C 1
ATOM 713 O O . GLY A 1 96 ? -1.824 12.479 -13.664 1.00 91.69 96 GLY A O 1
ATOM 714 N N . LEU A 1 97 ? -2.587 13.260 -15.624 1.00 93.62 97 LEU A N 1
ATOM 715 C CA . LEU A 1 97 ? -1.302 13.160 -16.330 1.00 93.62 97 LEU A CA 1
ATOM 716 C C . LEU A 1 97 ? -0.198 13.999 -15.680 1.00 93.62 97 LEU A C 1
ATOM 718 O O . LEU A 1 97 ? 0.928 13.526 -15.559 1.00 93.62 97 LEU A O 1
ATOM 722 N N . ARG A 1 98 ? -0.517 15.229 -15.262 1.00 92.44 98 ARG A N 1
ATOM 723 C CA . ARG A 1 98 ? 0.453 16.137 -14.639 1.00 92.44 98 ARG A CA 1
ATOM 724 C C . ARG A 1 98 ? 1.024 15.525 -13.361 1.00 92.44 98 ARG A C 1
ATOM 726 O O . ARG A 1 98 ? 2.232 15.331 -13.282 1.00 92.44 98 ARG A O 1
ATOM 733 N N . SER A 1 99 ? 0.153 15.147 -12.429 1.00 90.12 99 SER A N 1
ATOM 734 C CA . SER A 1 99 ? 0.539 14.505 -11.171 1.00 90.12 99 SER A CA 1
ATOM 735 C C . SER A 1 99 ? 1.272 13.186 -11.417 1.00 90.12 99 SER A C 1
ATOM 737 O O . SER A 1 99 ? 2.285 12.916 -10.782 1.00 90.12 99 SER A O 1
ATOM 739 N N . GLY A 1 100 ? 0.840 12.393 -12.405 1.00 91.94 100 GLY A N 1
ATOM 740 C CA . GLY A 1 100 ? 1.538 11.169 -12.808 1.00 91.94 100 GLY A CA 1
ATOM 741 C C . GLY A 1 100 ? 2.975 11.406 -13.291 1.00 91.94 100 GLY A C 1
ATOM 742 O O . GLY A 1 100 ? 3.877 10.647 -12.937 1.00 91.94 100 GLY A O 1
ATOM 743 N N . VAL A 1 101 ? 3.217 12.469 -14.067 1.00 94.12 101 VAL A N 1
ATOM 744 C CA . VAL A 1 101 ? 4.568 12.859 -14.511 1.00 94.12 101 VAL A CA 1
ATOM 745 C C . VAL A 1 101 ? 5.397 13.407 -13.351 1.00 94.12 101 VAL A C 1
ATOM 747 O O . VAL A 1 101 ? 6.566 13.047 -13.227 1.00 94.12 101 VAL A O 1
ATOM 750 N N . GLU A 1 102 ? 4.813 14.237 -12.487 1.00 92.50 102 GLU A N 1
ATOM 751 C CA . GLU A 1 102 ? 5.488 14.750 -11.288 1.00 92.50 102 GLU A CA 1
ATOM 752 C C . GLU A 1 102 ? 5.933 13.592 -10.378 1.00 92.50 102 GLU A C 1
ATOM 754 O O . GLU A 1 102 ? 7.111 13.517 -10.021 1.00 92.50 102 GLU A O 1
ATOM 759 N N . LEU A 1 103 ? 5.046 12.623 -10.119 1.00 91.19 103 LEU A N 1
ATOM 760 C CA . LEU A 1 103 ? 5.359 11.390 -9.392 1.00 91.19 103 LEU A CA 1
ATOM 761 C C . LEU A 1 103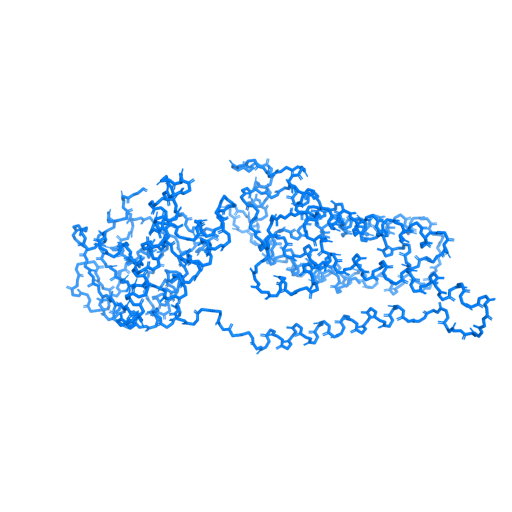 ? 6.498 10.614 -10.057 1.00 91.19 103 LEU A C 1
ATOM 763 O O . LEU A 1 103 ? 7.451 10.227 -9.376 1.00 91.19 103 LEU A O 1
ATOM 767 N N . LEU A 1 104 ? 6.436 10.415 -11.377 1.00 93.38 104 LEU A N 1
ATOM 768 C CA . LEU A 1 104 ? 7.480 9.705 -12.115 1.00 93.38 104 LEU A CA 1
ATOM 769 C C . LEU A 1 104 ? 8.842 10.386 -11.939 1.00 93.38 104 LEU A C 1
ATOM 771 O O . LEU A 1 104 ? 9.828 9.705 -11.663 1.00 93.38 104 LEU A O 1
ATOM 775 N N . LEU A 1 105 ? 8.902 11.714 -12.059 1.00 94.19 105 LEU A N 1
ATOM 776 C CA . LEU A 1 105 ? 10.139 12.483 -11.913 1.00 94.19 105 LEU A CA 1
ATOM 777 C C . LEU A 1 105 ? 10.680 12.422 -10.482 1.00 94.19 105 LEU A C 1
ATOM 779 O O . LEU A 1 105 ? 11.872 12.182 -10.299 1.00 94.19 105 LEU A O 1
ATOM 783 N N . VAL A 1 106 ? 9.822 12.549 -9.469 1.00 89.94 106 VAL A N 1
ATOM 784 C CA . VAL A 1 106 ? 10.226 12.426 -8.057 1.00 89.94 106 VAL A CA 1
ATOM 785 C C . VAL A 1 106 ? 10.848 11.051 -7.764 1.00 89.94 106 VAL A C 1
ATOM 787 O O . VAL A 1 106 ? 11.850 10.966 -7.053 1.00 89.94 106 VAL A O 1
ATOM 790 N N . HIS A 1 107 ? 10.320 9.980 -8.364 1.00 87.88 107 HIS A N 1
ATOM 791 C CA . HIS A 1 107 ? 10.840 8.611 -8.210 1.00 87.88 107 HIS A CA 1
ATOM 792 C C . HIS A 1 107 ? 12.109 8.323 -9.026 1.00 87.88 107 HIS A C 1
ATOM 794 O O . HIS A 1 107 ? 12.728 7.272 -8.863 1.00 87.88 107 HIS A O 1
ATOM 800 N N . HIS A 1 108 ? 12.505 9.244 -9.906 1.00 91.88 108 HIS A N 1
ATOM 801 C CA . HIS A 1 108 ? 13.738 9.156 -10.688 1.00 91.88 108 HIS A CA 1
ATOM 802 C C . HIS A 1 108 ? 14.838 10.082 -10.163 1.00 91.88 108 HIS A C 1
ATOM 804 O O . HIS A 1 108 ? 15.868 10.227 -10.820 1.00 91.88 108 HIS A O 1
ATOM 810 N N . ASP A 1 109 ? 14.657 10.675 -8.980 1.00 90.31 109 ASP A N 1
ATOM 811 C CA . ASP A 1 109 ? 15.718 11.388 -8.276 1.00 90.31 109 ASP A CA 1
ATOM 812 C C . ASP A 1 109 ? 16.799 10.393 -7.794 1.00 90.31 109 ASP A C 1
ATOM 814 O O . ASP A 1 109 ? 16.558 9.606 -6.867 1.00 90.31 109 ASP A O 1
ATOM 818 N N . PRO A 1 110 ? 18.013 10.410 -8.381 1.00 85.69 110 PRO A N 1
ATOM 819 C CA . PRO A 1 110 ? 19.070 9.481 -7.998 1.00 85.69 110 PRO A CA 1
ATOM 820 C C . PRO A 1 110 ? 19.564 9.694 -6.568 1.00 85.69 110 PRO A C 1
ATOM 822 O O . PRO A 1 110 ? 20.063 8.752 -5.950 1.00 85.69 110 PRO A O 1
ATOM 825 N N . TRP A 1 111 ? 19.430 10.902 -6.020 1.00 83.25 111 TRP A N 1
ATOM 826 C CA . TRP A 1 111 ? 19.907 11.200 -4.675 1.00 83.25 111 TRP A CA 1
ATOM 827 C C . TRP A 1 111 ? 19.082 10.470 -3.617 1.00 83.25 111 TRP A C 1
ATOM 829 O O . TRP A 1 111 ? 19.624 9.995 -2.618 1.00 83.25 111 TRP A O 1
ATOM 839 N N . ARG A 1 112 ? 17.784 10.284 -3.867 1.00 78.56 112 ARG A N 1
ATOM 840 C CA . ARG A 1 112 ? 16.878 9.541 -2.977 1.00 78.56 112 ARG A CA 1
ATOM 841 C C . ARG A 1 112 ? 17.185 8.043 -2.929 1.00 78.56 112 ARG A C 1
ATOM 843 O O . ARG A 1 112 ? 17.049 7.427 -1.872 1.00 78.56 112 ARG A O 1
ATOM 850 N N . LEU A 1 113 ? 17.668 7.475 -4.039 1.00 74.50 113 LEU A N 1
ATOM 851 C CA . LEU A 1 113 ? 18.183 6.101 -4.085 1.00 74.50 113 LEU A CA 1
ATOM 852 C C . LEU A 1 113 ? 19.482 5.962 -3.278 1.00 74.50 113 LEU A C 1
ATOM 854 O O . LEU A 1 113 ? 19.626 5.018 -2.505 1.00 74.50 113 LEU A O 1
ATOM 858 N N . VAL A 1 114 ? 20.412 6.910 -3.431 1.00 74.50 114 VAL A N 1
ATOM 859 C CA . VAL A 1 114 ? 21.742 6.861 -2.793 1.00 74.50 114 VAL A CA 1
ATOM 860 C C . VAL A 1 114 ? 21.682 7.143 -1.289 1.00 74.50 114 VAL A C 1
ATOM 862 O O . VAL A 1 114 ? 22.395 6.509 -0.518 1.00 74.50 114 VAL A O 1
ATOM 865 N N . THR A 1 115 ? 20.816 8.056 -0.849 1.00 71.12 115 THR A N 1
ATOM 866 C CA . THR A 1 115 ? 20.679 8.438 0.571 1.00 71.12 115 THR A CA 1
ATOM 867 C C . THR A 1 115 ? 19.862 7.451 1.407 1.00 71.12 115 THR A C 1
ATOM 869 O O . THR A 1 115 ? 19.647 7.683 2.594 1.00 71.12 115 THR A O 1
ATOM 872 N N . GLY A 1 116 ? 19.385 6.351 0.815 1.00 59.62 116 GLY A N 1
ATOM 873 C CA . GLY A 1 116 ? 18.609 5.341 1.533 1.00 59.62 116 GLY A CA 1
ATOM 874 C C . GLY A 1 116 ? 17.217 5.815 1.961 1.00 59.62 116 GLY A C 1
ATOM 875 O O . GLY A 1 116 ? 16.587 5.156 2.785 1.00 59.62 116 GLY A O 1
ATOM 876 N N . GLN A 1 117 ? 16.695 6.913 1.399 1.00 60.28 117 GLN A N 1
ATOM 877 C CA . GLN A 1 117 ? 15.322 7.366 1.674 1.00 60.28 117 GLN A CA 1
ATOM 878 C C . GLN A 1 117 ? 14.270 6.328 1.256 1.00 60.28 117 GLN A C 1
ATOM 880 O O . GLN A 1 117 ? 13.217 6.221 1.880 1.00 60.28 117 GLN A O 1
ATOM 885 N N . VAL A 1 118 ? 14.592 5.507 0.254 1.00 54.78 118 VAL A N 1
ATOM 886 C CA . VAL A 1 118 ? 13.785 4.348 -0.157 1.00 54.78 118 VAL A CA 1
ATOM 887 C C . VAL A 1 118 ? 13.753 3.258 0.924 1.00 54.78 118 VAL A C 1
ATOM 889 O O . VAL A 1 118 ? 12.727 2.614 1.115 1.00 54.78 118 VAL A O 1
ATOM 892 N N . LEU A 1 119 ? 14.854 3.075 1.662 1.00 50.56 119 LEU A N 1
ATOM 893 C CA . LEU A 1 119 ? 14.991 2.064 2.718 1.00 50.56 119 LEU A CA 1
ATOM 894 C C . LEU A 1 119 ? 14.467 2.546 4.078 1.00 50.56 119 LEU A C 1
ATOM 896 O O . LEU A 1 119 ? 14.124 1.728 4.923 1.00 50.56 119 LEU A O 1
ATOM 900 N N . SER A 1 120 ? 14.388 3.861 4.301 1.00 50.78 120 SER A N 1
ATOM 901 C CA . SER A 1 120 ? 13.925 4.441 5.569 1.00 50.78 120 SER A CA 1
ATOM 902 C C . SER A 1 120 ? 12.400 4.531 5.696 1.00 50.78 120 SER A C 1
ATOM 904 O O . SER A 1 120 ? 11.903 5.073 6.684 1.00 50.78 120 SER A O 1
ATOM 906 N N . GLY A 1 121 ? 11.648 4.043 4.700 1.00 48.19 121 GLY A N 1
ATOM 907 C CA . GLY A 1 121 ? 10.181 4.096 4.675 1.00 48.19 121 GLY A CA 1
ATOM 908 C C . GLY A 1 121 ? 9.607 5.507 4.502 1.00 48.19 121 GLY A C 1
ATOM 909 O O . GLY A 1 121 ? 8.393 5.672 4.468 1.00 48.19 121 GLY A O 1
ATOM 910 N N . ARG A 1 122 ? 10.461 6.529 4.349 1.00 52.03 122 ARG A N 1
ATOM 911 C CA . ARG A 1 122 ? 10.087 7.928 4.087 1.00 52.03 122 ARG A CA 1
ATOM 912 C C . ARG A 1 122 ? 9.967 8.202 2.588 1.00 52.03 122 ARG A C 1
ATOM 914 O O . ARG A 1 122 ? 10.411 9.246 2.116 1.00 52.03 122 ARG A O 1
ATOM 921 N N . ALA A 1 123 ? 9.442 7.251 1.818 1.00 53.19 123 ALA A N 1
ATOM 922 C CA . ALA A 1 123 ? 9.293 7.415 0.378 1.00 53.19 123 ALA A CA 1
ATOM 923 C C . ALA A 1 123 ? 8.279 8.539 0.112 1.00 53.19 123 ALA A C 1
ATOM 925 O O . ALA A 1 123 ? 7.075 8.349 0.186 1.00 53.19 123 ALA A O 1
ATOM 926 N N . LEU A 1 124 ? 8.775 9.750 -0.122 1.00 63.03 124 LEU A N 1
ATOM 927 C CA . LEU A 1 124 ? 7.938 10.924 -0.326 1.00 63.03 124 LEU A CA 1
ATOM 928 C C . LEU A 1 124 ? 7.406 10.915 -1.757 1.00 63.03 124 LEU A C 1
ATOM 930 O O . LEU A 1 124 ? 8.182 10.889 -2.714 1.00 63.03 124 LEU A O 1
ATOM 934 N N . VAL A 1 125 ? 6.090 11.018 -1.892 1.00 68.25 125 VAL A N 1
ATOM 935 C CA . VAL A 1 125 ? 5.414 11.276 -3.174 1.00 68.25 125 VAL A CA 1
ATOM 936 C C . VAL A 1 125 ? 5.528 12.737 -3.619 1.00 68.25 125 VAL A C 1
ATOM 938 O O . VAL A 1 125 ? 5.142 13.084 -4.729 1.00 68.25 125 VAL A O 1
ATOM 941 N N . THR A 1 126 ? 6.131 13.581 -2.780 1.00 72.50 126 THR A N 1
ATOM 942 C CA . THR A 1 126 ? 6.388 14.999 -3.025 1.00 72.50 126 THR A CA 1
ATOM 943 C C . THR A 1 126 ? 7.890 15.292 -3.094 1.00 72.50 126 THR A C 1
ATOM 945 O O . THR A 1 126 ? 8.731 14.583 -2.521 1.00 72.50 126 THR A O 1
ATOM 948 N N . GLY A 1 127 ? 8.263 16.343 -3.825 1.00 79.44 127 GLY A N 1
ATOM 949 C CA . GLY A 1 127 ? 9.653 16.773 -3.964 1.00 79.44 127 GLY A CA 1
ATOM 950 C C . GLY A 1 127 ? 9.924 17.568 -5.233 1.00 79.44 127 GLY A C 1
ATOM 951 O O . GLY A 1 127 ? 9.050 17.746 -6.075 1.00 79.44 127 GLY A O 1
ATOM 952 N N . SER A 1 128 ? 11.170 18.021 -5.378 1.00 86.38 128 SER A N 1
ATOM 953 C CA . SER A 1 128 ? 11.625 18.641 -6.622 1.00 86.38 128 SER A CA 1
ATOM 954 C C . SER A 1 128 ? 11.645 17.614 -7.754 1.00 86.38 128 SER A C 1
ATOM 956 O O . SER A 1 128 ? 12.216 16.534 -7.614 1.00 86.38 128 SER A O 1
ATOM 958 N N . THR A 1 129 ? 11.061 17.970 -8.896 1.00 92.69 129 THR A N 1
ATOM 959 C CA . THR A 1 129 ? 11.078 17.158 -10.122 1.00 92.69 129 THR A CA 1
ATOM 960 C C . THR A 1 129 ? 12.370 17.327 -10.925 1.00 92.69 129 THR A C 1
ATOM 962 O O . THR A 1 129 ? 12.656 16.527 -11.818 1.00 92.69 129 THR A O 1
ATOM 965 N N . LEU A 1 130 ? 13.180 18.343 -10.601 1.00 94.88 130 LEU A N 1
ATOM 966 C CA . LEU A 1 130 ? 14.387 18.698 -11.347 1.00 94.88 130 LEU A CA 1
ATOM 967 C C . LEU A 1 130 ? 15.449 17.580 -11.357 1.00 94.88 130 LEU A C 1
ATOM 969 O O . LEU A 1 130 ? 15.926 17.260 -12.447 1.00 94.88 130 LEU A O 1
ATOM 973 N N . PRO A 1 131 ? 15.813 16.934 -10.227 1.00 93.69 131 PRO A N 1
ATOM 974 C CA . PRO A 1 131 ? 16.799 15.849 -10.243 1.00 93.69 131 PRO A CA 1
ATOM 975 C C . PRO A 1 131 ? 16.371 14.673 -11.130 1.00 93.69 131 PRO A C 1
ATOM 977 O O . PRO A 1 131 ? 17.177 14.152 -11.903 1.00 93.69 131 PRO A O 1
ATOM 980 N N . GLY A 1 132 ? 15.089 14.301 -11.073 1.00 93.94 132 GLY A N 1
ATOM 981 C CA . GLY A 1 132 ? 14.520 13.270 -11.936 1.00 93.94 132 GLY A CA 1
ATOM 982 C C . GLY A 1 132 ? 14.532 13.656 -13.409 1.00 93.94 132 GLY A C 1
ATOM 983 O O . GLY A 1 132 ? 14.911 12.849 -14.257 1.00 93.94 132 GLY A O 1
ATOM 984 N N . ALA A 1 133 ? 14.195 14.909 -13.724 1.00 96.69 133 ALA A N 1
ATOM 985 C CA . ALA A 1 133 ? 14.245 15.422 -15.091 1.00 96.69 133 ALA A CA 1
ATOM 986 C C . ALA A 1 133 ? 15.674 15.391 -15.657 1.00 96.69 133 ALA A C 1
ATOM 988 O O . ALA A 1 133 ? 15.877 14.954 -16.791 1.00 96.69 133 ALA A O 1
ATOM 989 N N . LEU A 1 134 ? 16.673 15.778 -14.856 1.00 97.06 134 LEU A N 1
ATOM 990 C CA . LEU A 1 134 ? 18.087 15.692 -15.231 1.00 97.06 134 LEU A CA 1
ATOM 991 C C . LEU A 1 134 ? 18.528 14.240 -15.455 1.00 97.06 134 LEU A C 1
ATOM 993 O O . LEU A 1 134 ? 19.192 13.955 -16.452 1.00 97.06 134 LEU A O 1
ATOM 997 N N . MET A 1 135 ? 18.124 13.309 -14.584 1.00 96.12 135 MET A N 1
ATOM 998 C CA . MET A 1 135 ? 18.411 11.880 -14.755 1.00 96.12 135 MET A CA 1
ATOM 999 C C . MET A 1 135 ? 17.805 11.332 -16.055 1.00 96.12 135 MET A C 1
ATOM 1001 O O . MET A 1 135 ? 18.509 10.689 -16.837 1.00 96.12 135 MET A O 1
ATOM 1005 N N . LEU A 1 136 ? 16.529 11.618 -16.335 1.00 97.31 136 LEU A N 1
ATOM 1006 C CA . LEU A 1 136 ? 15.883 11.185 -17.579 1.00 97.31 136 LEU A CA 1
ATOM 1007 C C . LEU A 1 136 ? 16.505 11.846 -18.818 1.00 97.31 136 LEU A C 1
ATOM 1009 O O . LEU A 1 136 ? 16.651 11.187 -19.849 1.00 97.31 136 LEU A O 1
ATOM 1013 N N . GLY A 1 137 ? 16.942 13.105 -18.717 1.00 97.75 137 GLY A N 1
ATOM 1014 C CA . GLY A 1 137 ? 17.709 13.786 -19.762 1.00 97.75 137 GLY A CA 1
ATOM 1015 C C . GLY A 1 137 ? 19.043 13.090 -20.054 1.00 97.75 137 GLY A C 1
ATOM 1016 O O . GLY A 1 137 ? 19.337 12.762 -21.206 1.00 97.75 137 GLY A O 1
ATOM 1017 N N . CYS A 1 138 ? 19.819 12.773 -19.014 1.00 97.50 138 CYS A N 1
ATOM 1018 C CA . CYS A 1 138 ? 21.059 11.998 -19.125 1.00 97.50 138 CYS A CA 1
ATOM 1019 C C . CYS A 1 138 ? 20.821 10.610 -19.736 1.00 97.50 138 CYS A C 1
ATOM 1021 O O . CYS A 1 138 ? 21.581 10.169 -20.602 1.00 97.50 138 CYS A O 1
ATOM 1023 N N . TRP A 1 139 ? 19.743 9.934 -19.337 1.00 98.19 139 TRP A N 1
ATOM 1024 C CA . TRP A 1 139 ? 19.347 8.650 -19.910 1.00 98.19 139 TRP A CA 1
ATOM 1025 C C . TRP A 1 139 ? 18.975 8.757 -21.393 1.00 98.19 139 TRP A C 1
ATOM 1027 O O . TRP A 1 139 ? 19.378 7.899 -22.183 1.00 98.19 139 TRP A O 1
ATOM 1037 N N . ALA A 1 140 ? 18.261 9.808 -21.803 1.00 98.00 140 ALA A N 1
ATOM 1038 C CA . ALA A 1 140 ? 17.924 10.041 -23.205 1.00 98.00 140 ALA A CA 1
ATOM 1039 C C . ALA A 1 140 ? 19.189 10.264 -24.051 1.00 98.00 140 ALA A C 1
ATOM 1041 O O . ALA A 1 140 ? 19.338 9.665 -25.121 1.00 98.00 140 ALA A O 1
ATOM 1042 N N . ILE A 1 141 ? 20.149 11.044 -23.538 1.00 98.19 141 ILE A N 1
ATOM 1043 C CA . ILE A 1 141 ? 21.469 11.218 -24.162 1.00 98.19 141 ILE A CA 1
ATOM 1044 C C . ILE A 1 141 ? 22.183 9.866 -24.272 1.00 98.19 141 ILE A C 1
ATOM 1046 O O . ILE A 1 141 ? 22.677 9.520 -25.347 1.00 98.19 141 ILE A O 1
ATOM 1050 N N . ALA A 1 142 ? 22.192 9.061 -23.206 1.00 97.06 142 ALA A N 1
ATOM 1051 C CA . ALA A 1 142 ? 22.769 7.720 -23.233 1.00 97.06 142 ALA A CA 1
ATOM 1052 C C . ALA A 1 142 ? 22.085 6.822 -24.280 1.00 97.06 142 ALA A C 1
ATOM 1054 O O . ALA A 1 142 ? 22.771 6.165 -25.060 1.00 97.06 142 ALA A O 1
ATOM 1055 N N . ALA A 1 143 ? 20.758 6.843 -24.400 1.00 97.44 143 ALA A N 1
ATOM 1056 C CA . ALA A 1 143 ? 20.049 6.080 -25.427 1.00 97.44 143 ALA A CA 1
ATOM 1057 C C . ALA A 1 143 ? 20.492 6.483 -26.847 1.00 97.44 143 ALA A C 1
ATOM 1059 O O . ALA A 1 143 ? 20.793 5.617 -27.678 1.00 97.44 143 ALA A O 1
ATOM 1060 N N . ILE A 1 144 ? 20.620 7.788 -27.112 1.00 97.75 144 ILE A N 1
ATOM 1061 C CA . ILE A 1 144 ? 21.135 8.317 -28.385 1.00 97.75 144 ILE A CA 1
ATOM 1062 C C . ILE A 1 144 ? 22.578 7.852 -28.614 1.00 97.75 144 ILE A C 1
ATOM 1064 O O . ILE A 1 144 ? 22.907 7.371 -29.703 1.00 97.75 144 ILE A O 1
ATOM 1068 N N . VAL A 1 145 ? 23.436 7.929 -27.595 1.00 96.19 145 VAL A N 1
ATOM 1069 C CA . VAL A 1 145 ? 24.818 7.433 -27.655 1.00 96.19 145 VAL A CA 1
ATOM 1070 C C . VAL A 1 145 ? 24.840 5.941 -27.984 1.00 96.19 145 VAL A C 1
ATOM 1072 O O . VAL A 1 145 ? 25.558 5.540 -28.895 1.00 96.19 145 VAL A O 1
ATOM 1075 N N . ALA A 1 146 ? 24.022 5.108 -27.340 1.00 94.62 146 ALA A N 1
ATOM 1076 C CA . ALA A 1 146 ? 23.946 3.675 -27.627 1.00 94.62 146 ALA A CA 1
ATOM 1077 C C . ALA A 1 146 ? 23.557 3.391 -29.092 1.00 94.62 146 ALA A C 1
ATOM 1079 O O . ALA A 1 146 ? 24.127 2.485 -29.720 1.00 94.62 146 ALA A O 1
ATOM 1080 N N . ILE A 1 147 ? 22.639 4.189 -29.655 1.00 96.00 147 ILE A N 1
ATOM 1081 C CA . ILE A 1 147 ? 22.248 4.135 -31.073 1.00 96.00 147 ILE A CA 1
ATOM 1082 C C . ILE A 1 147 ? 23.430 4.520 -31.970 1.00 96.00 147 ILE A C 1
ATOM 1084 O O . ILE A 1 147 ? 23.769 3.770 -32.890 1.00 96.00 147 ILE A O 1
ATOM 1088 N N . ARG A 1 148 ? 24.111 5.636 -31.681 1.00 95.38 148 ARG A N 1
ATOM 1089 C CA . ARG A 1 148 ? 25.299 6.098 -32.429 1.00 95.38 148 ARG A CA 1
ATOM 1090 C C . ARG A 1 148 ? 26.452 5.098 -32.352 1.00 95.38 148 ARG A C 1
ATOM 1092 O O . ARG A 1 148 ? 27.143 4.859 -33.342 1.00 95.38 148 ARG A O 1
ATOM 1099 N N . LEU A 1 149 ? 26.618 4.444 -31.205 1.00 90.31 149 LEU A N 1
ATOM 1100 C CA . LEU A 1 149 ? 27.586 3.371 -30.998 1.00 90.31 149 LEU A CA 1
ATOM 1101 C C . LEU A 1 149 ? 27.199 2.071 -31.722 1.00 90.31 149 LEU A C 1
ATOM 1103 O O . LEU A 1 149 ? 28.038 1.177 -31.833 1.00 90.31 149 LEU A O 1
ATOM 1107 N N . ARG A 1 150 ? 25.959 1.961 -32.221 1.00 90.81 150 ARG A N 1
ATOM 1108 C CA . ARG A 1 150 ? 25.364 0.757 -32.828 1.00 90.81 150 ARG A CA 1
ATOM 1109 C C . ARG A 1 150 ? 25.413 -0.463 -31.899 1.00 90.81 150 ARG A C 1
ATOM 1111 O O . ARG A 1 150 ? 25.447 -1.610 -32.355 1.00 90.81 150 ARG A O 1
ATOM 1118 N N . HIS A 1 151 ? 25.386 -0.237 -30.583 1.00 87.25 151 HIS A N 1
ATOM 1119 C CA . HIS A 1 151 ? 25.461 -1.302 -29.587 1.00 87.25 151 HIS A CA 1
ATOM 1120 C C . HIS A 1 151 ? 24.077 -1.937 -29.377 1.00 87.25 151 HIS A C 1
ATOM 1122 O O . HIS A 1 151 ? 23.345 -1.602 -28.445 1.00 87.25 151 HIS A O 1
ATOM 1128 N N . ARG A 1 152 ? 23.706 -2.875 -30.264 1.00 88.94 152 ARG A N 1
ATOM 1129 C CA . ARG A 1 152 ? 22.353 -3.471 -30.335 1.00 88.94 152 ARG A CA 1
ATOM 1130 C C . ARG A 1 152 ? 21.763 -3.916 -28.983 1.00 88.94 152 ARG A C 1
ATOM 1132 O O . ARG A 1 152 ? 20.589 -3.630 -28.766 1.00 88.94 152 ARG A O 1
ATOM 1139 N N . PRO A 1 153 ? 22.503 -4.586 -28.073 1.00 87.94 153 PRO A N 1
ATOM 1140 C CA . PRO A 1 153 ? 21.952 -4.950 -26.766 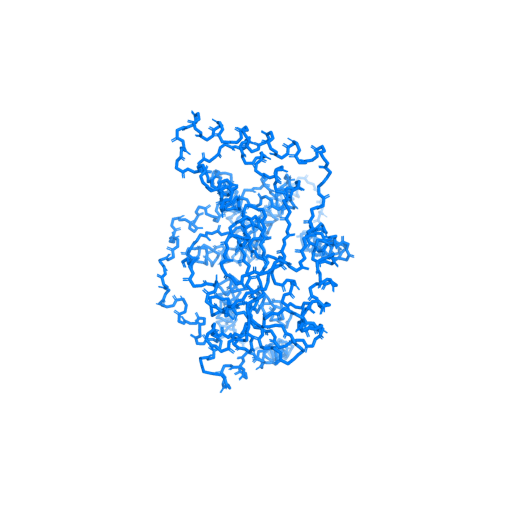1.00 87.94 153 PRO A CA 1
ATOM 1141 C C . PRO A 1 153 ? 21.557 -3.746 -25.901 1.00 87.94 153 PRO A C 1
ATOM 1143 O O . PRO A 1 153 ? 20.517 -3.795 -25.258 1.00 87.94 153 PRO A O 1
ATOM 1146 N N . LEU A 1 154 ? 22.345 -2.664 -25.928 1.00 89.56 154 LEU A N 1
ATOM 1147 C CA . LEU A 1 154 ? 22.061 -1.452 -25.149 1.00 89.56 154 LEU A CA 1
ATOM 1148 C C . LEU A 1 154 ? 20.866 -0.708 -25.733 1.00 89.56 154 LEU A C 1
ATOM 1150 O O . LEU A 1 154 ? 19.976 -0.317 -24.993 1.00 89.56 154 LEU A O 1
ATOM 1154 N N . VAL A 1 155 ? 20.796 -0.595 -27.063 1.00 93.94 155 VAL A N 1
ATOM 1155 C CA . VAL A 1 155 ? 19.636 0.006 -27.737 1.00 93.94 155 VAL A CA 1
ATOM 1156 C C . VAL A 1 155 ? 18.351 -0.732 -27.360 1.00 93.94 155 VAL A C 1
ATOM 1158 O O . VAL A 1 155 ? 17.371 -0.101 -26.988 1.00 93.94 155 VAL A O 1
ATOM 1161 N N . ARG A 1 156 ? 18.355 -2.071 -27.392 1.00 91.62 156 ARG A N 1
ATOM 1162 C CA . ARG A 1 156 ? 17.189 -2.871 -26.982 1.00 91.62 156 ARG A CA 1
ATOM 1163 C C . ARG A 1 156 ? 16.812 -2.635 -25.520 1.00 91.62 156 ARG A C 1
ATOM 1165 O O . ARG A 1 156 ? 15.631 -2.497 -25.234 1.00 91.62 156 ARG A O 1
ATOM 1172 N N . LEU A 1 157 ? 17.795 -2.577 -24.622 1.00 91.12 157 LEU A N 1
ATOM 1173 C CA . LEU A 1 157 ? 17.549 -2.328 -23.203 1.00 91.12 157 LEU A CA 1
ATOM 1174 C C . LEU A 1 157 ? 16.967 -0.926 -22.963 1.00 91.12 157 LEU A C 1
ATOM 1176 O O . LEU A 1 157 ? 15.961 -0.809 -22.272 1.00 91.12 157 LEU A O 1
ATOM 1180 N N . HIS A 1 158 ? 17.519 0.113 -23.600 1.00 95.88 158 HIS A N 1
ATOM 1181 C CA . HIS A 1 158 ? 16.959 1.468 -23.556 1.00 95.88 158 HIS A CA 1
ATOM 1182 C C . HIS A 1 158 ? 15.528 1.518 -24.106 1.00 95.88 158 HIS A C 1
ATOM 1184 O O . HIS A 1 158 ? 14.688 2.177 -23.510 1.00 95.88 158 HIS A O 1
ATOM 1190 N N . LEU A 1 159 ? 15.219 0.802 -25.193 1.00 95.25 159 LEU A N 1
ATOM 1191 C CA . LEU A 1 159 ? 13.857 0.752 -25.739 1.00 95.25 159 LEU A CA 1
ATOM 1192 C C . LEU A 1 159 ? 12.863 0.092 -24.774 1.00 95.25 159 LEU A C 1
ATOM 1194 O O . LEU A 1 159 ? 11.764 0.606 -24.596 1.00 95.25 159 LEU A O 1
ATOM 1198 N N . VAL A 1 160 ? 13.246 -1.017 -24.133 1.00 93.50 160 VAL A N 1
ATOM 1199 C CA . VAL A 1 160 ? 12.394 -1.688 -23.134 1.00 93.50 160 VAL A CA 1
ATOM 1200 C C . VAL A 1 160 ? 12.173 -0.789 -21.918 1.00 93.50 160 VAL A C 1
ATOM 1202 O O . VAL A 1 160 ? 11.038 -0.647 -21.474 1.00 93.50 160 VAL A O 1
ATOM 1205 N N . ILE A 1 161 ? 13.228 -0.140 -21.416 1.00 95.31 161 ILE A N 1
ATOM 1206 C CA . ILE A 1 161 ? 13.126 0.813 -20.300 1.00 95.31 161 ILE A CA 1
ATOM 1207 C C . ILE A 1 161 ? 12.273 2.024 -20.696 1.00 95.31 161 ILE A C 1
ATOM 1209 O O . ILE A 1 161 ? 11.432 2.447 -19.916 1.00 95.31 161 ILE A O 1
ATOM 1213 N N . GLY A 1 162 ? 12.418 2.544 -21.916 1.00 96.62 162 GLY A N 1
ATOM 1214 C CA . GLY A 1 162 ? 11.595 3.642 -22.424 1.00 96.62 162 GLY A CA 1
ATOM 1215 C C . GLY A 1 162 ? 10.113 3.278 -22.497 1.00 96.62 162 GLY A C 1
ATOM 1216 O O . GLY A 1 162 ? 9.270 4.045 -22.043 1.00 96.62 162 GLY A O 1
ATOM 1217 N N . ALA A 1 163 ? 9.788 2.079 -22.988 1.00 95.44 163 ALA A N 1
ATOM 1218 C CA . ALA A 1 163 ? 8.418 1.572 -22.960 1.00 95.44 163 ALA A CA 1
ATOM 1219 C C . ALA A 1 163 ? 7.898 1.420 -21.521 1.00 95.44 163 ALA A C 1
ATOM 1221 O O . ALA A 1 163 ? 6.771 1.818 -21.237 1.00 95.44 163 ALA A O 1
ATOM 1222 N N . ALA A 1 164 ? 8.725 0.909 -20.604 1.00 94.62 164 ALA A N 1
ATOM 1223 C CA . ALA A 1 164 ? 8.373 0.788 -19.192 1.00 94.62 164 ALA A CA 1
ATOM 1224 C C . ALA A 1 164 ? 8.118 2.156 -18.536 1.00 94.62 164 ALA A C 1
ATOM 1226 O O . ALA A 1 164 ? 7.163 2.279 -17.782 1.00 94.62 164 ALA A O 1
ATOM 1227 N N . LEU A 1 165 ? 8.908 3.188 -18.858 1.00 95.69 165 LEU A N 1
ATOM 1228 C CA . LEU A 1 165 ? 8.720 4.563 -18.372 1.00 95.69 165 LEU A CA 1
ATOM 1229 C C . LEU A 1 165 ? 7.399 5.172 -18.849 1.00 95.69 165 LEU A C 1
ATOM 1231 O O . LEU A 1 165 ? 6.698 5.806 -18.065 1.00 95.69 165 LEU A O 1
ATOM 1235 N N . VAL A 1 166 ? 7.030 4.948 -20.114 1.00 94.81 166 VAL A N 1
ATOM 1236 C CA . VAL A 1 166 ? 5.736 5.404 -20.647 1.00 94.81 166 VAL A CA 1
ATOM 1237 C C . VAL A 1 166 ? 4.586 4.705 -19.924 1.00 94.81 166 VAL A C 1
ATOM 1239 O O . VAL A 1 166 ? 3.675 5.373 -19.438 1.00 94.81 166 VAL A O 1
ATOM 1242 N N . MET A 1 167 ? 4.649 3.376 -19.796 1.00 94.06 167 MET A N 1
ATOM 1243 C CA . MET A 1 167 ? 3.630 2.610 -19.067 1.00 94.06 167 MET A CA 1
ATOM 1244 C C . MET A 1 167 ? 3.565 3.016 -17.593 1.00 94.06 167 MET A C 1
ATOM 1246 O O . MET A 1 167 ? 2.476 3.088 -17.029 1.00 94.06 167 MET A O 1
ATOM 1250 N N . ALA A 1 168 ? 4.708 3.352 -16.991 1.00 92.75 168 ALA A N 1
ATOM 1251 C CA . ALA A 1 168 ? 4.779 3.830 -15.623 1.00 92.75 168 ALA A CA 1
ATOM 1252 C C . ALA A 1 168 ? 4.078 5.181 -15.450 1.00 92.75 168 ALA A C 1
ATOM 1254 O O . ALA A 1 168 ? 3.255 5.317 -14.549 1.00 92.75 168 ALA A O 1
ATOM 1255 N N . GLY A 1 169 ? 4.336 6.145 -16.341 1.00 93.31 169 GLY A N 1
ATOM 1256 C CA . GLY A 1 169 ? 3.652 7.440 -16.334 1.00 93.31 169 GLY A CA 1
ATOM 1257 C C . GLY A 1 169 ? 2.138 7.302 -16.519 1.00 93.31 169 GLY A C 1
ATOM 1258 O O . GLY A 1 169 ? 1.368 7.913 -15.778 1.00 93.31 169 GLY A O 1
ATOM 1259 N N . VAL A 1 170 ? 1.699 6.431 -17.438 1.00 91.69 170 VAL A N 1
ATOM 1260 C CA . VAL A 1 170 ? 0.272 6.107 -17.611 1.00 91.69 170 VAL A CA 1
ATOM 1261 C C . VAL A 1 170 ? -0.303 5.499 -16.331 1.00 91.69 170 VAL A C 1
ATOM 1263 O O . VAL A 1 170 ? -1.334 5.966 -15.853 1.00 91.69 170 VAL A O 1
ATOM 1266 N N . SER A 1 171 ? 0.373 4.514 -15.737 1.00 91.25 171 SER A N 1
ATOM 1267 C CA . SER A 1 171 ? -0.076 3.868 -14.501 1.00 91.25 171 SER A CA 1
ATOM 1268 C C . SER A 1 171 ? -0.185 4.857 -13.339 1.00 91.25 171 SER A C 1
ATOM 1270 O O . SER A 1 171 ? -1.189 4.852 -12.635 1.00 91.25 171 SER A O 1
ATOM 1272 N N . MET A 1 172 ? 0.809 5.731 -13.157 1.00 92.25 172 MET A N 1
ATOM 1273 C CA . MET A 1 172 ? 0.814 6.747 -12.097 1.00 92.25 172 MET A CA 1
ATOM 1274 C C . MET A 1 172 ? -0.282 7.798 -12.308 1.00 92.25 172 MET A C 1
ATOM 1276 O O . MET A 1 172 ? -0.920 8.210 -11.349 1.00 92.25 172 MET A O 1
ATOM 1280 N N . SER A 1 173 ? -0.571 8.181 -13.556 1.00 92.12 173 SER A N 1
ATOM 1281 C CA . SER A 1 173 ? -1.666 9.119 -13.864 1.00 92.12 173 SER A CA 1
ATOM 1282 C C . SER A 1 173 ? -3.071 8.565 -13.607 1.00 92.12 173 SER A C 1
ATOM 1284 O O . SER A 1 173 ? -4.037 9.327 -13.557 1.00 92.12 173 SER A O 1
ATOM 1286 N N . ARG A 1 174 ? -3.192 7.237 -13.486 1.00 91.00 174 ARG A N 1
ATOM 1287 C CA . ARG A 1 174 ? -4.453 6.513 -13.280 1.00 91.00 174 ARG A CA 1
ATOM 1288 C C . ARG A 1 174 ? -4.686 6.111 -11.823 1.00 91.00 174 ARG A C 1
ATOM 1290 O O . ARG A 1 174 ? -5.662 5.420 -11.556 1.00 91.00 174 ARG A O 1
ATOM 1297 N N . ILE A 1 175 ? -3.816 6.533 -10.903 1.00 88.69 175 ILE A N 1
ATOM 1298 C CA . ILE A 1 175 ? -4.042 6.371 -9.464 1.00 88.69 175 ILE A CA 1
ATOM 1299 C C . ILE A 1 175 ? -5.293 7.170 -9.086 1.00 88.69 175 ILE A C 1
ATOM 1301 O O . ILE A 1 175 ? -5.409 8.335 -9.465 1.00 88.69 175 ILE A O 1
ATOM 1305 N N . VAL A 1 176 ? -6.228 6.522 -8.397 1.00 87.19 176 VAL A N 1
ATOM 1306 C CA . VAL A 1 176 ? -7.463 7.125 -7.879 1.00 87.19 176 VAL A CA 1
ATOM 1307 C C . VAL A 1 176 ? -7.265 7.415 -6.394 1.00 87.19 176 VAL A C 1
ATOM 1309 O O . VAL A 1 176 ? -6.713 6.571 -5.686 1.00 87.19 176 VAL A O 1
ATOM 1312 N N . GLY A 1 177 ? -7.709 8.590 -5.950 1.00 80.62 177 GLY A N 1
ATOM 1313 C CA . GLY A 1 177 ? -7.467 9.091 -4.598 1.00 80.62 177 GLY A CA 1
ATOM 1314 C C . GLY A 1 177 ? -6.024 9.557 -4.385 1.00 80.62 177 GLY A C 1
ATOM 1315 O O . GLY A 1 177 ? -5.270 9.789 -5.338 1.00 80.62 177 GLY A O 1
ATOM 1316 N N . ASP A 1 178 ? -5.631 9.687 -3.119 1.00 77.31 178 ASP A N 1
ATOM 1317 C CA . ASP A 1 178 ? -4.303 10.180 -2.762 1.00 77.31 178 ASP A CA 1
ATOM 1318 C C . ASP A 1 178 ? -3.192 9.183 -3.132 1.00 77.31 178 ASP A C 1
ATOM 1320 O O . ASP A 1 178 ? -3.276 7.988 -2.812 1.00 77.31 178 ASP A O 1
ATOM 1324 N N . PRO A 1 179 ? -2.103 9.643 -3.776 1.00 76.19 179 PRO A N 1
ATOM 1325 C CA . PRO A 1 179 ? -0.990 8.786 -4.135 1.00 76.19 179 PRO A CA 1
ATOM 1326 C C . PRO A 1 179 ? -0.178 8.458 -2.883 1.00 76.19 179 PRO A C 1
ATOM 1328 O O . PRO A 1 179 ? 0.802 9.120 -2.557 1.00 76.19 179 PRO A O 1
ATOM 1331 N N . TRP A 1 180 ? -0.562 7.404 -2.174 1.00 75.88 180 TRP A N 1
ATOM 1332 C CA . TRP A 1 180 ? 0.246 6.884 -1.082 1.00 75.88 180 TRP A CA 1
ATOM 1333 C C . TRP A 1 180 ? 1.552 6.291 -1.610 1.00 75.88 180 TRP A C 1
ATOM 1335 O O . TRP A 1 180 ? 1.596 5.647 -2.661 1.00 75.88 180 TRP A O 1
ATOM 1345 N N . TYR A 1 181 ? 2.632 6.460 -0.849 1.00 75.44 181 TYR A N 1
ATOM 1346 C CA . TYR A 1 181 ? 3.975 6.062 -1.277 1.00 75.44 181 TYR A CA 1
ATOM 1347 C C . TYR A 1 181 ? 4.093 4.590 -1.683 1.00 75.44 181 TYR A C 1
ATOM 1349 O O . TYR A 1 181 ? 4.848 4.257 -2.598 1.00 75.44 181 TYR A O 1
ATOM 1357 N N . TYR A 1 182 ? 3.335 3.702 -1.031 1.00 74.19 182 TYR A N 1
ATOM 1358 C CA . TYR A 1 182 ? 3.379 2.268 -1.301 1.00 74.19 182 TYR A CA 1
ATOM 1359 C C . TYR A 1 182 ? 2.875 1.918 -2.710 1.00 74.19 182 TYR A C 1
ATOM 1361 O O . TYR A 1 182 ? 3.338 0.939 -3.295 1.00 74.19 182 TYR A O 1
ATOM 1369 N N . LEU A 1 183 ? 2.015 2.752 -3.307 1.00 83.00 183 LEU A N 1
ATOM 1370 C CA . LEU A 1 183 ? 1.454 2.531 -4.646 1.00 83.00 183 LEU A CA 1
ATOM 1371 C C . LEU A 1 183 ? 2.509 2.622 -5.759 1.00 83.00 183 LEU A C 1
ATOM 1373 O O . LEU A 1 183 ? 2.335 2.042 -6.838 1.00 83.00 183 LEU A O 1
ATOM 1377 N N . VAL A 1 184 ? 3.607 3.335 -5.493 1.00 86.88 184 VAL A N 1
ATOM 1378 C CA . VAL A 1 184 ? 4.627 3.746 -6.471 1.00 86.88 184 VAL A CA 1
ATOM 1379 C C . VAL A 1 184 ? 6.038 3.250 -6.132 1.00 86.88 184 VAL A C 1
ATOM 1381 O O . VAL A 1 184 ? 6.987 3.565 -6.851 1.00 86.88 184 VAL A O 1
ATOM 1384 N N . LEU A 1 185 ? 6.193 2.396 -5.110 1.00 82.69 185 LEU A N 1
ATOM 1385 C CA . LEU A 1 185 ? 7.493 1.846 -4.687 1.00 82.69 185 LEU A CA 1
ATOM 1386 C C . LEU A 1 185 ? 8.271 1.164 -5.822 1.00 82.69 185 LEU A C 1
ATOM 1388 O O . LEU A 1 185 ? 9.492 1.279 -5.913 1.00 82.69 185 LEU A O 1
ATOM 1392 N N . TRP A 1 186 ? 7.568 0.492 -6.729 1.00 86.00 186 TRP A N 1
ATOM 1393 C CA . TRP A 1 186 ? 8.164 -0.164 -7.893 1.00 86.00 186 TRP A CA 1
ATOM 1394 C C . TRP A 1 186 ? 8.816 0.818 -8.881 1.00 86.00 186 TRP A C 1
ATOM 1396 O O . TRP A 1 186 ? 9.699 0.422 -9.646 1.00 86.00 186 TRP A O 1
ATOM 1406 N N . GLY A 1 187 ? 8.442 2.102 -8.842 1.00 88.56 187 GLY A N 1
ATOM 1407 C CA . GLY A 1 187 ? 9.065 3.163 -9.632 1.00 88.56 187 GLY A CA 1
ATOM 1408 C C . GLY A 1 187 ? 10.555 3.330 -9.320 1.00 88.56 187 GLY A C 1
ATOM 1409 O O . GLY A 1 187 ? 11.342 3.576 -10.231 1.00 88.56 187 GLY A O 1
ATOM 1410 N N . TRP A 1 188 ? 10.975 3.079 -8.075 1.00 87.12 188 TRP A N 1
ATOM 1411 C CA . TRP A 1 188 ? 12.388 3.121 -7.678 1.00 87.12 188 TRP A CA 1
ATOM 1412 C C . TRP A 1 188 ? 13.228 2.046 -8.365 1.00 87.12 188 TRP A C 1
ATOM 1414 O O . TRP A 1 188 ? 14.362 2.307 -8.768 1.00 87.12 188 TRP A O 1
ATOM 1424 N N . ALA A 1 189 ? 12.670 0.846 -8.553 1.00 86.00 189 ALA A N 1
ATOM 1425 C CA . ALA A 1 189 ? 13.344 -0.221 -9.289 1.00 86.00 189 ALA A CA 1
ATOM 1426 C C . ALA A 1 189 ? 13.561 0.176 -10.759 1.00 86.00 189 ALA A C 1
ATOM 1428 O O . ALA A 1 189 ? 14.624 -0.083 -11.329 1.00 86.00 189 ALA A O 1
ATOM 1429 N N . LEU A 1 190 ? 12.585 0.867 -11.359 1.00 90.75 190 LEU A N 1
ATOM 1430 C CA . LEU A 1 190 ? 12.720 1.424 -12.704 1.00 90.75 190 LEU A CA 1
ATOM 1431 C C . LEU A 1 190 ? 13.780 2.538 -12.752 1.00 90.75 190 LEU A C 1
ATOM 1433 O O . LEU A 1 190 ? 14.631 2.517 -13.642 1.00 90.75 190 LEU A O 1
ATOM 1437 N N . GLY A 1 191 ? 13.805 3.434 -11.761 1.00 91.25 191 GLY A N 1
ATOM 1438 C CA . GLY A 1 191 ? 14.840 4.463 -11.621 1.00 91.25 191 GLY A CA 1
ATOM 1439 C C . GLY A 1 191 ? 16.253 3.884 -11.495 1.00 91.25 191 GLY A C 1
ATOM 1440 O O . GLY A 1 191 ? 17.183 4.346 -12.162 1.00 91.25 191 GLY A O 1
ATOM 1441 N N . ALA A 1 192 ? 16.419 2.801 -10.732 1.00 88.56 192 ALA A N 1
ATOM 1442 C CA . ALA A 1 192 ? 17.690 2.085 -10.630 1.00 88.56 192 ALA A CA 1
ATOM 1443 C C . ALA A 1 192 ? 18.130 1.487 -11.980 1.00 88.56 192 ALA A C 1
ATOM 1445 O O . ALA A 1 192 ? 19.303 1.591 -12.350 1.00 88.56 192 ALA A O 1
ATOM 1446 N N . LEU A 1 193 ? 17.200 0.917 -12.758 1.00 91.12 193 LEU A N 1
ATOM 1447 C CA . LEU A 1 193 ? 17.481 0.412 -14.109 1.00 91.12 193 LEU A CA 1
ATOM 1448 C C . LEU A 1 193 ? 17.871 1.534 -15.082 1.00 91.12 193 LEU A C 1
ATOM 1450 O O . LEU A 1 193 ? 18.786 1.346 -15.890 1.00 91.12 193 LEU A O 1
ATOM 1454 N N . VAL A 1 194 ? 17.219 2.698 -14.991 1.00 95.25 194 VAL A N 1
ATOM 1455 C CA . VAL A 1 194 ? 17.570 3.911 -15.750 1.00 95.25 194 VAL A CA 1
ATOM 1456 C C . VAL A 1 194 ? 19.000 4.351 -15.431 1.00 95.25 194 VAL A C 1
ATOM 1458 O O . VAL A 1 194 ? 19.799 4.542 -16.354 1.00 95.25 194 VAL A O 1
ATOM 1461 N N . GLY A 1 195 ? 19.359 4.447 -14.149 1.00 92.56 195 GLY A N 1
ATOM 1462 C CA . GLY A 1 195 ? 20.721 4.780 -13.725 1.00 92.56 195 GLY A CA 1
ATOM 1463 C C . GLY A 1 195 ? 21.747 3.757 -14.221 1.00 92.56 195 GLY A C 1
ATOM 1464 O O . GLY A 1 195 ? 22.751 4.122 -14.838 1.00 92.56 195 GLY A O 1
ATOM 1465 N N . PHE A 1 196 ? 21.455 2.465 -14.046 1.00 90.75 196 PHE A N 1
ATOM 1466 C CA . PHE A 1 196 ? 22.321 1.369 -14.481 1.00 90.75 196 PHE A CA 1
ATOM 1467 C C . PHE A 1 196 ? 22.600 1.400 -15.988 1.00 90.75 196 PHE A C 1
ATOM 1469 O O . PHE A 1 196 ? 23.762 1.349 -16.401 1.00 90.75 196 PHE A O 1
ATOM 1476 N N . VAL A 1 197 ? 21.561 1.502 -16.827 1.00 93.12 197 VAL A N 1
ATOM 1477 C CA . VAL A 1 197 ? 21.749 1.501 -18.287 1.00 93.12 197 VAL A CA 1
ATOM 1478 C C . VAL A 1 197 ? 22.480 2.761 -18.763 1.00 93.12 197 VAL A C 1
ATOM 1480 O O . VAL A 1 197 ? 23.280 2.689 -19.696 1.00 93.12 197 VAL A O 1
ATOM 1483 N N . THR A 1 198 ? 22.272 3.894 -18.087 1.00 94.56 198 THR A N 1
ATOM 1484 C CA . THR A 1 198 ? 22.981 5.153 -18.361 1.00 94.56 198 THR A CA 1
ATOM 1485 C C . THR A 1 198 ? 24.478 5.003 -18.089 1.00 94.56 198 THR A C 1
ATOM 1487 O O . THR A 1 198 ? 25.296 5.290 -18.968 1.00 94.56 198 THR A O 1
ATOM 1490 N N . ILE A 1 199 ? 24.846 4.458 -16.923 1.00 91.12 199 ILE A N 1
ATOM 1491 C CA . ILE A 1 199 ? 26.245 4.183 -16.556 1.00 91.12 199 ILE A CA 1
ATOM 1492 C C . ILE A 1 199 ? 26.869 3.159 -17.507 1.00 91.12 199 ILE A C 1
ATOM 1494 O O . ILE A 1 199 ? 27.983 3.363 -17.989 1.00 91.12 199 ILE A O 1
ATOM 1498 N N . TRP A 1 200 ? 26.162 2.072 -17.831 1.00 90.44 200 TRP A N 1
ATOM 1499 C CA . TRP A 1 200 ? 26.681 1.061 -18.753 1.00 90.44 200 TRP A CA 1
ATOM 1500 C C . TRP A 1 200 ? 26.981 1.673 -20.129 1.00 90.44 200 TRP A C 1
ATOM 1502 O O . TRP A 1 200 ? 28.060 1.448 -20.688 1.00 90.44 200 TRP A O 1
ATOM 1512 N N . THR A 1 201 ? 26.090 2.506 -20.664 1.00 91.94 201 THR A N 1
ATOM 1513 C CA . THR A 1 201 ? 26.353 3.181 -21.938 1.00 91.94 201 THR A CA 1
ATOM 1514 C C . THR A 1 201 ? 27.567 4.111 -21.865 1.00 91.94 201 THR A C 1
ATOM 1516 O O . THR A 1 201 ? 28.387 4.095 -22.788 1.00 91.94 201 THR A O 1
ATOM 1519 N N . LEU A 1 202 ? 27.745 4.848 -20.764 1.00 91.12 202 LEU A N 1
ATOM 1520 C CA . LEU A 1 202 ? 28.932 5.680 -20.541 1.00 91.12 202 LEU A CA 1
ATOM 1521 C C . LEU A 1 202 ? 30.221 4.844 -20.504 1.00 91.12 202 LEU A C 1
ATOM 1523 O O . LEU A 1 202 ? 31.187 5.180 -21.186 1.00 91.12 202 LEU A O 1
ATOM 1527 N N . VAL A 1 203 ? 30.228 3.719 -19.782 1.00 87.94 203 VAL A N 1
ATOM 1528 C CA . VAL A 1 203 ? 31.380 2.801 -19.725 1.00 87.94 203 VAL A CA 1
ATOM 1529 C C . VAL A 1 203 ? 31.739 2.288 -21.120 1.00 87.94 203 VAL A C 1
ATOM 1531 O O . VAL A 1 203 ? 32.913 2.257 -21.486 1.00 87.94 203 VAL A O 1
ATOM 1534 N N . VAL A 1 204 ? 30.744 1.923 -21.936 1.00 87.81 204 VAL A N 1
ATOM 1535 C CA . VAL A 1 204 ? 30.978 1.475 -23.321 1.00 87.81 204 VAL A CA 1
ATOM 1536 C C . VAL A 1 204 ? 31.524 2.610 -24.195 1.00 87.81 204 VAL A C 1
ATOM 1538 O O . VAL A 1 204 ? 32.404 2.362 -25.024 1.00 87.81 204 VAL A O 1
ATOM 1541 N N . LEU A 1 205 ? 31.040 3.841 -24.014 1.00 89.44 205 LEU A N 1
ATOM 1542 C CA . LEU A 1 205 ? 31.544 5.022 -24.717 1.00 89.44 205 LEU A CA 1
ATOM 1543 C C . LEU A 1 205 ? 33.020 5.285 -24.380 1.00 89.44 205 LEU A C 1
ATOM 1545 O O . LEU A 1 205 ? 33.845 5.379 -25.292 1.00 89.44 205 LEU A O 1
ATOM 1549 N N . VAL A 1 206 ? 33.361 5.333 -23.089 1.00 86.25 206 VAL A N 1
ATOM 1550 C CA . VAL A 1 206 ? 34.731 5.566 -22.602 1.00 86.25 206 VAL A CA 1
ATOM 1551 C C . VAL A 1 206 ? 35.666 4.447 -23.055 1.00 86.25 206 VAL A C 1
ATOM 1553 O O . VAL A 1 206 ? 36.721 4.722 -23.624 1.00 86.25 206 VAL A O 1
ATOM 1556 N N . ALA A 1 207 ? 35.258 3.184 -22.907 1.00 81.88 207 ALA A N 1
ATOM 1557 C CA . ALA A 1 207 ? 36.056 2.041 -23.346 1.00 81.88 207 ALA A CA 1
ATOM 1558 C C . ALA A 1 207 ? 36.325 2.067 -24.858 1.00 81.88 207 ALA A C 1
ATOM 1560 O O . ALA A 1 207 ? 37.404 1.678 -25.303 1.00 81.88 207 ALA A O 1
ATOM 1561 N N . ARG A 1 208 ? 35.376 2.547 -25.674 1.00 80.56 208 ARG A N 1
ATOM 1562 C CA . ARG A 1 208 ? 35.591 2.709 -27.119 1.00 80.56 208 ARG A CA 1
ATOM 1563 C C . ARG A 1 208 ? 36.624 3.796 -27.423 1.00 80.56 208 ARG A C 1
ATOM 1565 O O . ARG A 1 208 ? 37.447 3.578 -28.308 1.00 80.56 208 ARG A O 1
ATOM 1572 N N . HIS A 1 209 ? 36.585 4.912 -26.698 1.00 78.94 209 HIS A N 1
ATOM 1573 C CA . HIS A 1 209 ? 37.522 6.030 -26.857 1.00 78.94 209 HIS A CA 1
ATOM 1574 C C . HIS A 1 209 ? 38.932 5.706 -26.328 1.00 78.94 209 HIS A C 1
ATOM 1576 O O . HIS A 1 209 ? 39.931 6.186 -26.857 1.00 78.94 209 HIS A O 1
ATOM 1582 N N . GLN A 1 210 ? 39.043 4.868 -25.296 1.00 73.94 210 GLN A N 1
ATOM 1583 C CA . GLN A 1 210 ? 40.333 4.404 -24.773 1.00 73.94 210 GLN A CA 1
ATOM 1584 C C . GLN A 1 210 ? 40.921 3.255 -25.602 1.00 73.94 210 GLN A C 1
ATOM 1586 O O . GLN A 1 210 ? 42.131 3.198 -25.797 1.00 73.94 210 GLN A O 1
ATOM 1591 N N . ALA A 1 211 ? 40.090 2.378 -26.174 1.00 62.47 211 ALA A N 1
ATOM 1592 C CA . ALA A 1 211 ? 40.553 1.315 -27.070 1.00 62.47 211 ALA A CA 1
ATOM 1593 C C . ALA A 1 211 ? 41.106 1.841 -28.410 1.00 62.47 211 ALA A C 1
ATOM 1595 O O . ALA A 1 211 ? 41.805 1.097 -29.097 1.00 62.47 211 ALA A O 1
ATOM 1596 N N . SER A 1 212 ? 40.809 3.089 -28.798 1.00 58.31 212 SER A N 1
ATOM 1597 C CA . SER A 1 212 ? 41.536 3.781 -29.875 1.00 58.31 212 SER A CA 1
ATOM 1598 C C . SER A 1 212 ? 42.908 4.314 -29.441 1.00 58.31 212 SER A C 1
ATOM 1600 O O . SER A 1 212 ? 43.674 4.724 -30.304 1.00 58.31 212 SER A O 1
ATOM 1602 N N . LEU A 1 213 ? 43.232 4.287 -28.140 1.00 57.78 213 LEU A N 1
ATOM 1603 C CA . LEU A 1 213 ? 44.465 4.829 -27.556 1.00 57.78 213 LEU A CA 1
ATOM 1604 C C . LEU A 1 213 ? 45.411 3.751 -26.973 1.00 57.78 213 LEU A C 1
ATOM 1606 O O . LEU A 1 213 ? 46.619 3.954 -27.041 1.00 57.78 213 LEU A O 1
ATOM 1610 N N . ARG A 1 214 ? 44.933 2.601 -26.453 1.00 47.84 214 ARG A N 1
ATOM 1611 C CA . ARG A 1 214 ? 45.746 1.385 -26.161 1.00 47.84 214 ARG A CA 1
ATOM 1612 C C . ARG A 1 214 ? 44.899 0.184 -25.671 1.00 47.84 214 ARG A C 1
ATOM 1614 O O . ARG A 1 214 ? 43.868 0.366 -25.040 1.00 47.84 214 ARG A O 1
ATOM 1621 N N . THR A 1 215 ? 45.400 -1.025 -25.981 1.00 52.66 215 THR A N 1
ATOM 1622 C CA . THR A 1 215 ? 45.056 -2.398 -25.507 1.00 52.66 215 THR A CA 1
ATOM 1623 C C . THR A 1 215 ? 43.617 -2.954 -25.617 1.00 52.66 215 THR A C 1
ATOM 1625 O O . THR A 1 215 ? 42.596 -2.308 -25.405 1.00 52.66 215 THR A O 1
ATOM 1628 N N . ARG A 1 216 ? 43.554 -4.248 -25.987 1.00 52.44 216 ARG A N 1
ATOM 1629 C CA . ARG A 1 216 ? 42.358 -5.045 -26.320 1.00 52.44 216 ARG A CA 1
ATOM 1630 C C . ARG A 1 216 ? 41.540 -5.420 -25.072 1.00 52.44 216 ARG A C 1
ATOM 1632 O O . ARG A 1 216 ? 41.600 -6.558 -24.617 1.00 52.44 216 ARG A O 1
ATOM 1639 N N . TRP A 1 217 ? 40.728 -4.509 -24.540 1.00 49.59 217 TRP A N 1
ATOM 1640 C CA . TRP A 1 217 ? 39.706 -4.894 -23.553 1.00 49.59 217 TRP A CA 1
ATOM 1641 C C . TRP A 1 217 ? 38.641 -5.780 -24.234 1.00 49.59 217 TRP A C 1
ATOM 1643 O O . TRP A 1 217 ? 38.144 -5.397 -25.301 1.00 49.59 217 TRP A O 1
ATOM 1653 N N . PRO A 1 218 ? 38.255 -6.952 -23.688 1.00 51.75 218 PRO A N 1
ATOM 1654 C CA . PRO A 1 218 ? 37.190 -7.779 -24.258 1.00 51.75 218 PRO A CA 1
ATOM 1655 C C . PRO A 1 218 ? 35.856 -7.016 -24.345 1.00 51.75 218 PRO A C 1
ATOM 1657 O O . PRO A 1 218 ? 35.115 -6.856 -23.377 1.00 51.75 218 PRO A O 1
ATOM 1660 N N . ARG A 1 219 ? 35.533 -6.575 -25.566 1.00 54.75 219 ARG A N 1
ATOM 1661 C CA . ARG A 1 219 ? 34.433 -5.665 -25.942 1.00 54.75 219 ARG A CA 1
ATOM 1662 C C . ARG A 1 219 ? 33.004 -6.178 -25.679 1.00 54.75 219 ARG A C 1
ATOM 1664 O O . ARG A 1 219 ? 32.056 -5.531 -26.117 1.00 54.75 219 ARG A O 1
ATOM 1671 N N . ARG A 1 220 ? 32.799 -7.350 -25.058 1.00 53.28 220 ARG A N 1
ATOM 1672 C CA . ARG A 1 220 ? 31.482 -8.029 -25.065 1.00 53.28 220 ARG A CA 1
ATOM 1673 C C . ARG A 1 220 ? 30.965 -8.617 -23.745 1.00 53.28 220 ARG A C 1
ATOM 1675 O O . ARG A 1 220 ? 29.869 -9.171 -23.771 1.00 53.28 220 ARG A O 1
ATOM 1682 N N . ALA A 1 221 ? 31.645 -8.460 -22.608 1.00 53.47 221 ALA A N 1
ATOM 1683 C CA . ALA A 1 221 ? 31.242 -9.154 -21.373 1.00 53.47 221 ALA A CA 1
ATOM 1684 C C . ALA A 1 221 ? 30.968 -8.323 -20.095 1.00 53.47 221 ALA A C 1
ATOM 1686 O O . ALA A 1 221 ? 30.186 -8.823 -19.286 1.00 53.47 221 ALA A O 1
ATOM 1687 N N . PRO A 1 222 ? 31.491 -7.097 -19.862 1.00 64.81 222 PRO A N 1
ATOM 1688 C CA . PRO A 1 222 ? 31.446 -6.536 -18.507 1.00 64.81 222 PRO A CA 1
ATOM 1689 C C . PRO A 1 222 ? 30.032 -6.160 -18.053 1.00 64.81 222 PRO A C 1
ATOM 1691 O O . PRO A 1 222 ? 29.660 -6.474 -16.935 1.00 64.81 222 PRO A O 1
ATOM 1694 N N . GLY A 1 223 ? 29.199 -5.564 -18.912 1.00 66.69 223 GLY A N 1
ATOM 1695 C CA . GLY A 1 223 ? 27.884 -5.077 -18.474 1.00 66.69 223 GLY A CA 1
ATOM 1696 C C . GLY A 1 223 ? 26.815 -6.158 -18.286 1.00 66.69 223 GLY A C 1
ATOM 1697 O O . GLY A 1 223 ? 25.986 -6.046 -17.392 1.00 66.69 223 GLY A O 1
ATOM 1698 N N . LYS A 1 224 ? 26.857 -7.253 -19.062 1.00 69.56 224 LYS A N 1
ATOM 1699 C CA . LYS A 1 224 ? 25.972 -8.408 -18.817 1.00 69.56 224 LYS A CA 1
ATOM 1700 C C . LYS A 1 224 ? 26.348 -9.112 -17.519 1.00 69.56 224 LYS A C 1
ATOM 1702 O O . LYS A 1 224 ? 25.465 -9.438 -16.740 1.00 69.56 224 LYS A O 1
ATOM 1707 N N . LEU A 1 225 ? 27.649 -9.312 -17.296 1.00 77.06 225 LEU A N 1
ATOM 1708 C CA . LEU A 1 225 ? 28.158 -9.874 -16.052 1.00 77.06 225 LEU A CA 1
ATOM 1709 C C . LEU A 1 225 ? 27.817 -8.959 -14.871 1.00 77.06 225 LEU A C 1
ATOM 1711 O O . LEU A 1 225 ? 27.301 -9.452 -13.881 1.00 77.06 225 LEU A O 1
ATOM 1715 N N . ALA A 1 226 ? 27.998 -7.643 -15.005 1.00 76.38 226 ALA A N 1
ATOM 1716 C CA . ALA A 1 226 ? 27.614 -6.669 -13.987 1.00 76.38 226 ALA A CA 1
ATOM 1717 C C . ALA A 1 226 ? 26.110 -6.702 -13.691 1.00 76.38 226 ALA A C 1
ATOM 1719 O O . ALA A 1 226 ? 25.734 -6.662 -12.530 1.00 76.38 226 ALA A O 1
ATOM 1720 N N . MET A 1 227 ? 25.254 -6.839 -14.708 1.00 76.12 227 MET A N 1
ATOM 1721 C CA . MET A 1 227 ? 23.808 -6.987 -14.512 1.00 76.12 227 MET A CA 1
ATOM 1722 C C . MET A 1 227 ? 23.461 -8.296 -13.795 1.00 76.12 227 MET A C 1
ATOM 1724 O O . MET A 1 227 ? 22.637 -8.288 -12.889 1.00 76.12 227 MET A O 1
ATOM 1728 N N . CYS A 1 228 ? 24.093 -9.415 -14.167 1.00 80.00 228 CYS A N 1
ATOM 1729 C CA . CYS A 1 228 ? 23.895 -10.693 -13.482 1.00 80.00 228 CYS A CA 1
ATOM 1730 C C . CYS A 1 228 ? 24.387 -10.635 -12.032 1.00 80.00 228 CYS A C 1
ATOM 1732 O O . CYS A 1 228 ? 23.681 -11.087 -11.141 1.00 80.00 228 CYS A O 1
ATOM 1734 N N . ILE A 1 229 ? 25.564 -10.052 -11.790 1.00 80.19 229 ILE A N 1
ATOM 1735 C CA . ILE A 1 229 ? 26.117 -9.846 -10.449 1.00 80.19 229 ILE A CA 1
ATOM 1736 C C . ILE A 1 229 ? 25.188 -8.945 -9.640 1.00 80.19 229 ILE A C 1
ATOM 1738 O O . ILE A 1 229 ? 24.832 -9.308 -8.529 1.00 80.19 229 ILE A O 1
ATOM 1742 N N . ALA A 1 230 ? 24.741 -7.819 -10.200 1.00 79.56 230 ALA A N 1
ATOM 1743 C CA . ALA A 1 230 ? 23.798 -6.923 -9.543 1.00 79.56 230 ALA A CA 1
ATOM 1744 C C . ALA A 1 230 ? 22.494 -7.651 -9.203 1.00 79.56 230 ALA A C 1
ATOM 1746 O O . ALA A 1 230 ? 22.047 -7.570 -8.071 1.00 79.56 230 ALA A O 1
ATOM 1747 N N . LEU A 1 231 ? 21.930 -8.433 -10.130 1.00 82.38 231 LEU A N 1
ATOM 1748 C CA . LEU A 1 231 ? 20.720 -9.215 -9.878 1.00 82.38 231 LEU A CA 1
ATOM 1749 C C . LEU A 1 231 ? 20.926 -10.250 -8.764 1.00 82.38 231 LEU A C 1
ATOM 1751 O O . LEU A 1 231 ? 20.074 -10.366 -7.887 1.00 82.38 231 LEU A O 1
ATOM 1755 N N . VAL A 1 232 ? 22.041 -10.986 -8.778 1.00 84.44 232 VAL A N 1
ATOM 1756 C CA . VAL A 1 232 ? 22.362 -11.993 -7.754 1.00 84.44 232 VAL A CA 1
ATOM 1757 C C . VAL A 1 232 ? 22.588 -11.333 -6.396 1.00 84.44 232 VAL A C 1
ATOM 1759 O O . VAL A 1 232 ? 22.002 -11.778 -5.415 1.00 84.44 232 VAL A O 1
ATOM 1762 N N . ILE A 1 233 ? 23.370 -10.252 -6.337 1.00 82.81 233 ILE A N 1
ATOM 1763 C CA . ILE A 1 233 ? 23.618 -9.496 -5.104 1.00 82.81 233 ILE A CA 1
ATOM 1764 C C . ILE A 1 233 ? 22.312 -8.903 -4.586 1.00 82.81 233 ILE A C 1
ATOM 1766 O O . ILE A 1 233 ? 21.995 -9.109 -3.424 1.00 82.81 233 ILE A O 1
ATOM 1770 N N . SER A 1 234 ? 21.527 -8.222 -5.423 1.00 77.81 234 SER A N 1
ATOM 1771 C CA . SER A 1 234 ? 20.227 -7.680 -5.022 1.00 77.81 234 SER A CA 1
ATOM 1772 C C . SER A 1 234 ? 19.316 -8.786 -4.504 1.00 77.81 234 SER A C 1
ATOM 1774 O O . SER A 1 234 ? 18.762 -8.638 -3.424 1.00 77.81 234 SER A O 1
ATOM 1776 N N . THR A 1 235 ? 19.213 -9.918 -5.204 1.00 81.62 235 THR A N 1
ATOM 1777 C CA . THR A 1 235 ? 18.398 -11.057 -4.750 1.00 81.62 235 THR A CA 1
ATOM 1778 C C . THR A 1 235 ? 18.885 -11.582 -3.401 1.00 81.62 235 THR A C 1
ATOM 1780 O O . THR A 1 235 ? 18.074 -11.774 -2.502 1.00 81.62 235 THR A O 1
ATOM 1783 N N . ALA A 1 236 ? 20.195 -11.769 -3.223 1.00 83.06 236 ALA A N 1
ATOM 1784 C CA . ALA A 1 236 ? 20.776 -12.240 -1.969 1.00 83.06 236 ALA A CA 1
ATOM 1785 C C . ALA A 1 236 ? 20.567 -11.239 -0.821 1.00 83.06 236 ALA A C 1
ATOM 1787 O O . ALA A 1 236 ? 20.193 -11.644 0.276 1.00 83.06 236 ALA A O 1
ATOM 1788 N N . VAL A 1 237 ? 20.748 -9.940 -1.076 1.00 83.81 237 VAL A N 1
ATOM 1789 C CA . VAL A 1 237 ? 20.527 -8.864 -0.100 1.00 83.81 237 VAL A CA 1
ATOM 1790 C C . VAL A 1 237 ? 19.056 -8.789 0.287 1.00 83.81 237 VAL A C 1
ATOM 1792 O O . VAL A 1 237 ? 18.760 -8.837 1.474 1.00 83.81 237 VAL A O 1
ATOM 1795 N N . PHE A 1 238 ? 18.134 -8.738 -0.678 1.00 78.88 238 PHE A N 1
ATOM 1796 C CA . PHE A 1 238 ? 16.697 -8.699 -0.396 1.00 78.88 238 PHE A CA 1
ATOM 1797 C C . PHE A 1 238 ? 16.219 -9.973 0.302 1.00 78.88 238 PHE A C 1
ATOM 1799 O O . PHE A 1 238 ? 15.420 -9.877 1.222 1.00 78.88 238 PHE A O 1
ATOM 1806 N N . THR A 1 239 ? 16.739 -11.149 -0.061 1.00 84.38 239 THR A N 1
ATOM 1807 C CA . THR A 1 239 ? 16.421 -12.412 0.633 1.00 84.38 239 THR A CA 1
ATOM 1808 C C . THR A 1 239 ? 16.951 -12.396 2.066 1.00 84.38 239 THR A C 1
ATOM 1810 O O . THR A 1 239 ? 16.233 -12.746 2.999 1.00 84.38 239 THR A O 1
ATOM 1813 N N . GLY A 1 240 ? 18.191 -11.941 2.264 1.00 85.88 240 GLY A N 1
ATOM 1814 C CA . GLY A 1 240 ? 18.790 -11.795 3.588 1.00 85.88 240 GLY A CA 1
ATOM 1815 C C . GLY A 1 240 ? 18.037 -10.787 4.457 1.00 85.88 240 GLY A C 1
ATOM 1816 O O . GLY A 1 240 ? 17.773 -11.071 5.622 1.00 85.88 240 GLY A O 1
ATOM 1817 N N . GLN A 1 241 ? 17.625 -9.653 3.889 1.00 80.31 241 GLN A N 1
ATOM 1818 C CA . GLN A 1 241 ? 16.780 -8.671 4.567 1.00 80.31 241 GLN A CA 1
ATOM 1819 C C . GLN A 1 241 ? 15.411 -9.255 4.898 1.00 80.31 241 GLN A C 1
ATOM 1821 O O . GLN A 1 241 ? 15.022 -9.188 6.055 1.00 80.31 241 GLN A O 1
ATOM 1826 N N . ALA A 1 242 ? 14.737 -9.896 3.938 1.00 81.44 242 ALA A N 1
ATOM 1827 C CA . ALA A 1 242 ? 13.447 -10.556 4.135 1.00 81.44 242 ALA A CA 1
ATOM 1828 C C . ALA A 1 242 ? 13.499 -11.583 5.278 1.00 81.44 242 ALA A C 1
ATOM 1830 O O . ALA A 1 242 ? 12.604 -11.616 6.116 1.00 81.44 242 ALA A O 1
ATOM 1831 N N . SER A 1 243 ? 14.581 -12.365 5.368 1.00 85.25 243 SER A N 1
ATOM 1832 C CA . SER A 1 243 ? 14.780 -13.350 6.445 1.00 85.25 243 SER A CA 1
ATOM 1833 C C . SER A 1 243 ? 15.030 -12.745 7.833 1.00 85.25 243 SER A C 1
ATOM 1835 O O . SER A 1 243 ? 14.984 -13.462 8.827 1.00 85.25 243 SER A O 1
ATOM 1837 N N . ARG A 1 244 ? 15.322 -11.443 7.903 1.00 83.06 244 ARG A N 1
ATOM 1838 C CA . ARG A 1 244 ? 15.631 -10.698 9.133 1.00 83.06 244 ARG A CA 1
ATOM 1839 C C . ARG A 1 244 ? 14.672 -9.532 9.346 1.00 83.06 244 ARG A C 1
ATOM 1841 O O . ARG A 1 244 ? 15.010 -8.607 10.078 1.00 83.06 244 ARG A O 1
ATOM 1848 N N . VAL A 1 245 ? 13.526 -9.523 8.663 1.00 78.12 245 VAL A N 1
ATOM 1849 C CA . VAL A 1 245 ? 12.530 -8.471 8.859 1.00 78.12 245 VAL A CA 1
ATOM 1850 C C . VAL A 1 245 ? 12.049 -8.557 10.299 1.00 78.12 245 VAL A C 1
ATOM 1852 O O . VAL A 1 245 ? 11.375 -9.505 10.691 1.00 78.12 245 VAL A O 1
ATOM 1855 N N . GLU A 1 246 ? 12.431 -7.560 11.086 1.00 74.62 246 GLU A N 1
ATOM 1856 C CA . GLU A 1 246 ? 11.881 -7.332 12.411 1.00 74.62 246 GLU A CA 1
ATOM 1857 C C . GLU A 1 246 ? 10.497 -6.691 12.274 1.00 74.62 246 GLU A C 1
ATOM 1859 O O . GLU A 1 246 ? 10.222 -5.933 11.336 1.00 74.62 246 GLU A O 1
ATOM 1864 N N . VAL A 1 247 ? 9.608 -6.993 13.218 1.00 76.81 247 VAL A N 1
ATOM 1865 C CA . VAL A 1 247 ? 8.295 -6.349 13.286 1.00 76.81 247 VAL A CA 1
ATOM 1866 C C . VAL A 1 247 ? 8.519 -4.852 13.506 1.00 76.81 247 VAL A C 1
ATOM 1868 O O . VAL A 1 247 ? 9.126 -4.458 14.494 1.00 76.81 247 VAL A O 1
ATOM 1871 N N . LEU A 1 248 ? 8.034 -4.006 12.588 1.00 70.31 248 LEU A N 1
ATOM 1872 C CA . LEU A 1 248 ? 8.291 -2.556 12.613 1.00 70.31 248 LEU A CA 1
ATOM 1873 C C . LEU A 1 248 ? 7.736 -1.869 13.876 1.00 70.31 248 LEU A C 1
ATOM 1875 O O . LEU A 1 248 ? 8.265 -0.851 14.321 1.00 70.31 248 LEU A O 1
ATOM 1879 N N . ARG A 1 249 ? 6.640 -2.410 14.420 1.00 81.00 249 ARG A N 1
ATOM 1880 C CA . ARG A 1 249 ? 5.913 -1.914 15.596 1.00 81.00 249 ARG A CA 1
ATOM 1881 C C . ARG A 1 249 ? 5.490 -3.082 16.497 1.00 81.00 249 ARG A C 1
ATOM 1883 O O . ARG A 1 249 ? 4.312 -3.446 16.509 1.00 81.00 249 ARG A O 1
ATOM 1890 N N . PRO A 1 250 ? 6.443 -3.720 17.205 1.00 85.12 250 PRO A N 1
ATOM 1891 C CA . PRO A 1 250 ? 6.137 -4.863 18.063 1.00 85.12 250 PRO A CA 1
ATOM 1892 C C . PRO A 1 250 ? 5.244 -4.449 19.237 1.00 85.12 250 PRO A C 1
ATOM 1894 O O . PRO A 1 250 ? 4.429 -5.240 19.692 1.00 85.12 250 PRO A O 1
ATOM 1897 N N . ASP A 1 251 ? 5.324 -3.184 19.650 1.00 86.06 251 ASP A N 1
ATOM 1898 C CA . ASP A 1 251 ? 4.493 -2.574 20.682 1.00 86.06 251 ASP A CA 1
ATOM 1899 C C . ASP A 1 251 ? 2.990 -2.678 20.381 1.00 86.06 251 ASP A C 1
ATOM 1901 O O . ASP A 1 251 ? 2.210 -2.974 21.283 1.00 86.06 251 ASP A O 1
ATOM 1905 N N . LEU A 1 252 ? 2.581 -2.525 19.115 1.00 89.06 252 LEU A N 1
ATOM 1906 C CA . LEU A 1 252 ? 1.175 -2.676 18.724 1.00 89.06 252 LEU A CA 1
ATOM 1907 C C . LEU A 1 252 ? 0.699 -4.125 18.875 1.00 89.06 252 LEU A C 1
ATOM 1909 O O . LEU A 1 252 ? -0.430 -4.357 19.302 1.00 89.06 252 LEU A O 1
ATOM 1913 N N . SER A 1 253 ? 1.564 -5.093 18.550 1.00 90.31 253 SER A N 1
ATOM 1914 C CA . SER A 1 253 ? 1.267 -6.523 18.711 1.00 90.31 253 SER A CA 1
ATOM 1915 C C . SER A 1 253 ? 1.229 -6.921 20.186 1.00 90.31 253 SER A C 1
ATOM 1917 O O . SER A 1 253 ? 0.303 -7.607 20.608 1.00 90.31 253 SER A O 1
ATOM 1919 N N . SER A 1 254 ? 2.187 -6.445 20.987 1.00 90.88 254 SER A N 1
ATOM 1920 C CA . SER A 1 254 ? 2.213 -6.675 22.434 1.00 90.88 254 SER A CA 1
ATOM 1921 C C . SER A 1 254 ? 0.980 -6.095 23.120 1.00 90.88 254 SER A C 1
ATOM 1923 O O . SER A 1 254 ? 0.372 -6.784 23.927 1.00 90.88 254 SER A O 1
ATOM 1925 N N . ALA A 1 255 ? 0.552 -4.883 22.755 1.00 91.75 255 ALA A N 1
ATOM 1926 C CA . ALA A 1 255 ? -0.657 -4.284 23.316 1.00 91.75 255 ALA A CA 1
ATOM 1927 C C . ALA A 1 255 ? -1.909 -5.137 23.059 1.00 91.75 255 ALA A C 1
ATOM 1929 O O . ALA A 1 255 ? -2.718 -5.319 23.961 1.00 91.75 255 ALA A O 1
ATOM 1930 N N . VAL A 1 256 ? -2.057 -5.706 21.858 1.00 94.19 256 VAL A N 1
ATOM 1931 C CA . VAL A 1 256 ? -3.159 -6.643 21.573 1.00 94.19 256 VAL A CA 1
ATOM 1932 C C . VAL A 1 256 ? -2.994 -7.936 22.375 1.00 94.19 256 VAL A C 1
ATOM 1934 O O . VAL A 1 256 ? -3.968 -8.413 22.949 1.00 94.19 256 VAL A O 1
ATOM 1937 N N . GLY A 1 257 ? -1.771 -8.461 22.487 1.00 94.62 257 GLY A N 1
ATOM 1938 C CA . GLY A 1 257 ? -1.467 -9.644 23.299 1.00 94.62 257 GLY A CA 1
ATOM 1939 C C . GLY A 1 257 ? -1.837 -9.503 24.781 1.00 94.62 257 GLY A C 1
ATOM 1940 O O . GLY A 1 257 ? -2.233 -10.489 25.392 1.00 94.62 257 GLY A O 1
ATOM 1941 N N . GLU A 1 258 ? -1.775 -8.291 25.335 1.00 96.88 258 GLU A N 1
ATOM 1942 C CA . GLU A 1 258 ? -2.214 -7.990 26.707 1.00 96.88 258 GLU A CA 1
ATOM 1943 C C . GLU A 1 258 ? -3.743 -7.838 26.824 1.00 96.88 258 GLU A C 1
ATOM 1945 O O . GLU A 1 258 ? -4.333 -8.181 27.846 1.00 96.88 258 GLU A O 1
ATOM 1950 N N . LEU A 1 259 ? -4.415 -7.354 25.774 1.00 97.50 259 LEU A N 1
ATOM 1951 C CA . LEU A 1 259 ? -5.869 -7.134 25.776 1.00 97.50 259 LEU A CA 1
ATOM 1952 C C . LEU A 1 259 ? -6.673 -8.414 25.507 1.00 97.50 259 LEU A C 1
ATOM 1954 O O . LEU A 1 259 ? -7.767 -8.586 26.053 1.00 97.50 259 LEU A O 1
ATOM 1958 N N . VAL A 1 260 ? -6.157 -9.305 24.656 1.00 97.81 260 VAL A N 1
ATOM 1959 C CA . VAL A 1 260 ? -6.875 -10.500 24.183 1.00 97.81 260 VAL A CA 1
ATOM 1960 C C . VAL A 1 260 ? -7.269 -11.452 25.317 1.00 97.81 260 VAL A C 1
ATOM 1962 O O . VAL A 1 260 ? -8.438 -11.830 25.340 1.00 97.81 260 VAL A O 1
ATOM 1965 N N . PRO A 1 261 ? -6.401 -11.821 26.283 1.00 97.88 261 PRO A N 1
ATOM 1966 C CA . PRO A 1 261 ? -6.773 -12.764 27.339 1.00 97.88 261 PRO A CA 1
ATOM 1967 C C . PRO A 1 261 ? -7.985 -12.305 28.157 1.00 97.88 261 PRO A C 1
ATOM 1969 O O . PRO A 1 261 ? -8.932 -13.072 28.332 1.00 97.88 261 PRO A O 1
ATOM 1972 N N . SER A 1 262 ? -7.990 -11.043 28.596 1.00 97.06 262 SER A N 1
ATOM 1973 C CA . SER A 1 262 ? -9.110 -10.454 29.342 1.00 97.06 262 SER A CA 1
ATOM 1974 C C . SER A 1 262 ? -10.363 -10.339 28.480 1.00 97.06 262 SER A C 1
ATOM 1976 O O . SER A 1 262 ? -11.460 -10.637 28.946 1.00 97.06 262 SER A O 1
ATOM 1978 N N . THR A 1 263 ? -10.197 -9.985 27.203 1.00 97.69 263 THR A N 1
ATOM 1979 C CA . THR A 1 263 ? -11.314 -9.900 26.256 1.00 97.69 263 THR A CA 1
ATOM 1980 C C . THR A 1 263 ? -11.975 -11.265 26.061 1.00 97.69 263 THR A C 1
ATOM 1982 O O . THR A 1 263 ? -13.183 -11.402 26.233 1.00 97.69 263 THR A O 1
ATOM 1985 N N . VAL A 1 264 ? -11.183 -12.298 25.767 1.00 98.12 264 VAL A N 1
ATOM 1986 C CA . VAL A 1 264 ? -11.649 -13.681 25.592 1.00 98.12 264 VAL A CA 1
ATOM 1987 C C . VAL A 1 264 ? -12.324 -14.194 26.860 1.00 98.12 264 VAL A C 1
ATOM 1989 O O . VAL A 1 264 ? -13.378 -14.821 26.768 1.00 98.12 264 VAL A O 1
ATOM 1992 N N . ALA A 1 265 ? -11.752 -13.920 28.036 1.00 97.31 265 ALA A N 1
ATOM 1993 C CA . ALA A 1 265 ? -12.335 -14.326 29.310 1.00 97.31 265 ALA A CA 1
ATOM 1994 C C . ALA A 1 265 ? -13.710 -13.679 29.538 1.00 97.31 265 ALA A C 1
ATOM 1996 O O . ALA A 1 265 ? -14.669 -14.397 29.810 1.00 97.31 265 ALA A O 1
ATOM 1997 N N . ALA A 1 266 ? -13.829 -12.361 29.346 1.00 96.25 266 ALA A N 1
ATOM 1998 C CA . ALA A 1 266 ? -15.088 -11.634 29.517 1.00 96.25 266 ALA A CA 1
ATOM 1999 C C . ALA A 1 266 ? -16.172 -12.082 28.519 1.00 96.25 266 ALA A C 1
ATOM 2001 O O . ALA A 1 266 ? -17.340 -12.244 28.886 1.00 96.25 266 ALA A O 1
ATOM 2002 N N . LEU A 1 267 ? -15.788 -12.329 27.259 1.00 97.19 267 LEU A N 1
ATOM 2003 C CA . LEU A 1 267 ? -16.708 -12.845 26.245 1.00 97.19 267 LEU A CA 1
ATOM 2004 C C . LEU A 1 267 ? -17.146 -14.286 26.539 1.00 97.19 267 LEU A C 1
ATOM 2006 O O . LEU A 1 267 ? -18.307 -14.629 26.333 1.00 97.19 267 LEU A O 1
ATOM 2010 N N . ALA A 1 268 ? -16.236 -15.134 27.023 1.00 96.88 268 ALA A N 1
ATOM 2011 C CA . ALA A 1 268 ? -16.528 -16.534 27.317 1.00 96.88 268 ALA A CA 1
ATOM 2012 C C . ALA A 1 268 ? -17.333 -16.728 28.610 1.00 96.88 268 ALA A C 1
ATOM 2014 O O . ALA A 1 268 ? -18.121 -17.670 28.675 1.00 96.88 268 ALA A O 1
ATOM 2015 N N . GLU A 1 269 ? -17.123 -15.883 29.623 1.00 95.50 269 GLU A N 1
ATOM 2016 C CA . GLU A 1 269 ? -17.835 -15.951 30.905 1.00 95.50 269 GLU A CA 1
ATOM 2017 C C . GLU A 1 269 ? -19.327 -15.630 30.746 1.00 95.50 269 GLU A C 1
ATOM 2019 O O . GLU A 1 269 ? -20.154 -16.229 31.430 1.00 95.50 269 GLU A O 1
ATOM 2024 N N . GLY A 1 270 ? -19.688 -14.723 29.829 1.00 92.31 270 GLY A N 1
ATOM 2025 C CA . GLY A 1 270 ? -21.092 -14.369 29.592 1.00 92.31 270 GLY A CA 1
ATOM 2026 C C . GLY A 1 270 ? -21.718 -13.503 30.695 1.00 92.31 270 GLY A C 1
ATOM 2027 O O . GLY A 1 270 ? -22.939 -13.404 30.777 1.00 92.31 270 GLY A O 1
ATOM 2028 N N . SER A 1 271 ? -20.906 -12.919 31.585 1.00 90.94 271 SER A N 1
ATOM 2029 C CA . SER A 1 271 ? -21.361 -12.14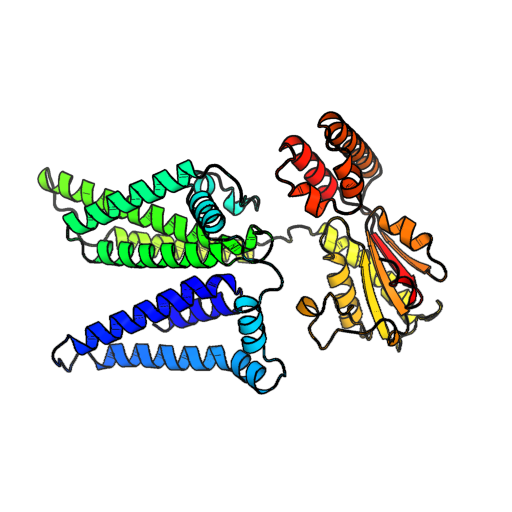1 32.750 1.00 90.94 271 SER A CA 1
ATOM 2030 C C . SER A 1 271 ? -21.835 -10.723 32.400 1.00 90.94 271 SER A C 1
ATOM 2032 O O . SER A 1 271 ? -22.523 -10.082 33.197 1.00 90.94 271 SER A O 1
ATOM 2034 N N . ILE A 1 272 ? -21.492 -10.236 31.206 1.00 91.81 272 ILE A N 1
ATOM 2035 C CA . ILE A 1 272 ? -21.820 -8.900 30.704 1.00 91.81 272 ILE A CA 1
ATOM 2036 C C . ILE A 1 272 ? -22.949 -9.035 29.671 1.00 91.81 272 ILE A C 1
ATOM 2038 O O . ILE A 1 272 ? -22.929 -9.963 28.862 1.00 91.81 272 ILE A O 1
ATOM 2042 N N . PRO A 1 273 ? -23.942 -8.128 29.646 1.00 90.88 273 PRO A N 1
ATOM 2043 C CA . PRO A 1 273 ? -24.983 -8.159 28.624 1.00 90.88 273 PRO A CA 1
ATOM 2044 C C . PRO A 1 273 ? -24.402 -8.216 27.203 1.00 90.88 273 PRO A C 1
ATOM 2046 O O . PRO A 1 273 ? -23.546 -7.414 26.838 1.00 90.88 273 PRO A O 1
ATOM 2049 N N . GLY A 1 274 ? -24.872 -9.178 26.406 1.00 89.38 274 GLY A N 1
ATOM 2050 C CA . GLY A 1 274 ? -24.401 -9.393 25.036 1.00 89.38 274 GLY A CA 1
ATOM 2051 C C . GLY A 1 274 ? -23.138 -10.254 24.910 1.00 89.38 274 GLY A C 1
ATOM 2052 O O . GLY A 1 274 ? -22.731 -10.537 23.783 1.00 89.38 274 GLY A O 1
ATOM 2053 N N . THR A 1 275 ? -22.538 -10.708 26.019 1.00 94.50 275 THR A N 1
ATOM 2054 C CA . THR A 1 275 ? -21.435 -11.680 25.992 1.00 94.50 275 THR A CA 1
ATOM 2055 C C . THR A 1 275 ? -21.914 -13.132 26.103 1.00 94.50 275 THR A C 1
ATOM 2057 O O . THR A 1 275 ? -23.046 -13.415 26.492 1.00 94.50 275 THR A O 1
ATOM 2060 N N . GLY A 1 276 ? -21.057 -14.077 25.712 1.00 95.31 276 GLY A N 1
ATOM 2061 C CA . GLY A 1 276 ? -21.336 -15.510 25.622 1.00 95.31 276 GLY A CA 1
ATOM 2062 C C . GLY A 1 276 ? -20.602 -16.180 24.453 1.00 95.31 276 GLY A C 1
ATOM 2063 O O . GLY A 1 276 ? -20.313 -15.558 23.430 1.00 95.31 276 GLY A O 1
ATOM 2064 N N . ARG A 1 277 ? -20.305 -17.478 24.565 1.00 95.25 277 ARG A N 1
ATOM 2065 C CA . ARG A 1 277 ? -19.579 -18.211 23.506 1.00 95.25 277 ARG A CA 1
ATOM 2066 C C . ARG A 1 277 ? -20.329 -18.294 22.177 1.00 95.25 277 ARG A C 1
ATOM 2068 O O . ARG A 1 277 ? -19.690 -18.286 21.135 1.00 95.25 277 ARG A O 1
ATOM 2075 N N . ASP A 1 278 ? -21.654 -18.313 22.232 1.00 94.50 278 ASP A N 1
ATOM 2076 C CA . ASP A 1 278 ? -22.519 -18.386 21.049 1.00 94.50 278 ASP A CA 1
ATOM 2077 C C . ASP A 1 278 ? -22.901 -16.992 20.510 1.00 94.50 278 ASP A C 1
ATOM 2079 O O . ASP A 1 278 ? -23.758 -16.863 19.635 1.00 94.50 278 ASP A O 1
ATOM 2083 N N . GLY A 1 279 ? -22.300 -15.929 21.061 1.00 94.44 279 GLY A N 1
ATOM 2084 C CA . GLY A 1 279 ? -22.535 -14.558 20.629 1.00 94.44 279 GLY A CA 1
ATOM 2085 C C . GLY A 1 279 ? -21.992 -14.300 19.223 1.00 94.44 279 GLY A C 1
ATOM 2086 O O . GLY A 1 279 ? -20.894 -14.730 18.873 1.00 94.44 279 GLY A O 1
ATOM 2087 N N . ARG A 1 280 ? -22.759 -13.548 18.430 1.00 95.94 280 ARG A N 1
ATOM 2088 C CA . ARG A 1 280 ? -22.348 -13.055 17.112 1.00 95.94 280 ARG A CA 1
ATOM 2089 C C . ARG A 1 280 ? -21.784 -11.653 17.274 1.00 95.94 280 ARG A C 1
ATOM 2091 O O . ARG A 1 280 ? -22.537 -10.693 17.431 1.00 95.94 280 ARG A O 1
ATOM 2098 N N . TYR A 1 281 ? -20.469 -11.523 17.259 1.00 96.69 281 TYR A N 1
ATOM 2099 C CA . TYR A 1 281 ? -19.793 -10.279 17.607 1.00 96.69 281 TYR A CA 1
ATOM 2100 C C . TYR A 1 281 ? -19.451 -9.450 16.378 1.00 96.69 281 TYR A C 1
ATOM 2102 O O . TYR A 1 281 ? -18.895 -9.951 15.398 1.00 96.69 281 TYR A O 1
ATOM 2110 N N . LEU A 1 282 ? -19.764 -8.162 16.436 1.00 96.19 282 LEU A N 1
ATOM 2111 C CA . LEU A 1 282 ? -19.298 -7.192 15.455 1.00 96.19 282 LEU A CA 1
ATOM 2112 C C . LEU A 1 282 ? -18.048 -6.502 15.997 1.00 96.19 282 LEU A C 1
ATOM 2114 O O . LEU A 1 282 ? -18.123 -5.763 16.975 1.00 96.19 282 LEU A O 1
ATOM 2118 N N . VAL A 1 283 ? -16.896 -6.750 15.381 1.00 96.00 283 VAL A N 1
ATOM 2119 C CA . VAL A 1 283 ? -15.626 -6.164 15.814 1.00 96.00 283 VAL A CA 1
ATOM 2120 C C . VAL A 1 283 ? -15.412 -4.833 15.100 1.00 96.00 283 VAL A C 1
ATOM 2122 O O . VAL A 1 283 ? -15.360 -4.766 13.869 1.00 96.00 283 VAL A O 1
ATOM 2125 N N . THR A 1 284 ? -15.275 -3.767 15.883 1.00 95.19 284 THR A N 1
ATOM 2126 C CA . THR A 1 284 ? -15.034 -2.404 15.396 1.00 95.19 284 THR A CA 1
ATOM 2127 C C . THR A 1 284 ? -13.825 -1.784 16.084 1.00 95.19 284 THR A C 1
ATOM 2129 O O . THR A 1 284 ? -13.279 -2.321 17.049 1.00 95.19 284 THR A O 1
ATOM 2132 N N . TRP A 1 285 ? -13.366 -0.648 15.569 1.00 94.00 285 TRP A N 1
ATOM 2133 C CA . TRP A 1 285 ? -12.298 0.108 16.205 1.00 94.00 285 TRP A CA 1
ATOM 2134 C C . TRP A 1 285 ? -12.418 1.605 15.941 1.00 94.00 285 TRP A C 1
ATOM 2136 O O . TRP A 1 285 ? -12.837 2.030 14.859 1.00 94.00 285 TRP A O 1
ATOM 2146 N N . THR A 1 286 ? -11.946 2.381 16.914 1.00 91.50 286 THR A N 1
ATOM 2147 C CA . THR A 1 286 ? -11.709 3.823 16.813 1.00 91.50 286 THR A CA 1
ATOM 2148 C C . THR A 1 286 ? -10.222 4.065 17.069 1.00 91.50 286 THR A C 1
ATOM 2150 O O . THR A 1 286 ? -9.768 4.085 18.214 1.00 91.50 286 THR A O 1
ATOM 2153 N N . ASP A 1 287 ? -9.448 4.182 15.985 1.00 88.38 287 ASP A N 1
ATOM 2154 C CA . ASP A 1 287 ? -7.984 4.272 16.019 1.00 88.38 287 ASP A CA 1
ATOM 2155 C C . ASP A 1 287 ? -7.461 5.465 15.199 1.00 88.38 287 ASP A C 1
ATOM 2157 O O . ASP A 1 287 ? -7.282 5.350 13.981 1.00 88.38 287 ASP A O 1
ATOM 2161 N N . PRO A 1 288 ? -7.160 6.596 15.860 1.00 81.56 288 PRO A N 1
ATOM 2162 C CA . PRO A 1 288 ? -6.686 7.804 15.190 1.00 81.56 288 PRO A CA 1
ATOM 2163 C C . PRO A 1 288 ? -5.194 7.762 14.800 1.00 81.56 288 PRO A C 1
ATOM 2165 O O . PRO A 1 288 ? -4.692 8.681 14.143 1.00 81.56 288 PRO A O 1
ATOM 2168 N N . PHE A 1 289 ? -4.448 6.715 15.182 1.00 81.12 289 PHE A N 1
ATOM 2169 C CA . PHE A 1 289 ? -2.983 6.679 15.065 1.00 81.12 289 PHE A CA 1
ATOM 2170 C C . PHE A 1 289 ? -2.440 5.596 14.121 1.00 81.12 289 PHE A C 1
ATOM 2172 O O . PHE A 1 289 ? -1.336 5.769 13.566 1.00 81.12 289 PHE A O 1
ATOM 2179 N N . HIS A 1 290 ? -3.158 4.479 13.954 1.00 82.56 290 HIS A N 1
ATOM 2180 C CA . HIS A 1 290 ? -2.617 3.266 13.325 1.00 82.56 290 HIS A CA 1
ATOM 2181 C C . HIS A 1 290 ? -3.544 2.590 12.302 1.00 82.56 290 HIS A C 1
ATOM 2183 O O . HIS A 1 290 ? -3.335 1.415 11.991 1.00 82.56 290 HIS A O 1
ATOM 2189 N N . LEU A 1 291 ? -4.509 3.317 11.722 1.00 82.25 291 LEU A N 1
ATOM 2190 C CA . LEU A 1 291 ? -5.388 2.813 10.651 1.00 82.25 291 LEU A CA 1
ATOM 2191 C C . LEU A 1 291 ? -6.135 1.514 11.016 1.00 82.25 291 LEU A C 1
ATOM 2193 O O . LEU A 1 291 ? -6.448 0.704 10.143 1.00 82.25 291 LEU A O 1
ATOM 2197 N N . GLY A 1 292 ? -6.396 1.278 12.303 1.00 87.50 292 GLY A N 1
ATOM 2198 C CA . GLY A 1 292 ? -7.107 0.088 12.761 1.00 87.50 292 GLY A CA 1
ATOM 2199 C C . GLY A 1 292 ? -6.265 -1.177 12.835 1.00 87.50 292 GLY A C 1
ATOM 2200 O O . GLY A 1 292 ? -6.827 -2.260 12.975 1.00 87.50 292 GLY A O 1
ATOM 2201 N N . THR A 1 293 ? -4.933 -1.080 12.755 1.00 89.50 293 THR A N 1
ATOM 2202 C CA . THR A 1 293 ? -4.034 -2.254 12.766 1.00 89.50 293 THR A CA 1
ATOM 2203 C C . THR A 1 293 ? -4.316 -3.184 13.952 1.00 89.50 293 THR A C 1
ATOM 2205 O O . THR A 1 293 ? -4.365 -4.401 13.793 1.00 89.50 293 THR A O 1
ATOM 2208 N N . GLN A 1 294 ? -4.543 -2.619 15.141 1.00 92.69 294 GLN A N 1
ATOM 2209 C CA . GLN A 1 294 ? -4.849 -3.396 16.345 1.00 92.69 294 GLN A CA 1
ATOM 2210 C C . GLN A 1 294 ? -6.276 -3.966 16.335 1.00 92.69 294 GLN A C 1
ATOM 2212 O O . GLN A 1 294 ? -6.489 -5.053 16.859 1.00 92.69 294 GLN A O 1
ATOM 2217 N N . GLY A 1 295 ? -7.235 -3.280 15.703 1.00 93.94 295 GLY A N 1
ATOM 2218 C CA . GLY A 1 295 ? -8.600 -3.782 15.524 1.00 93.94 295 GLY A CA 1
ATOM 2219 C C . GLY A 1 295 ? -8.646 -5.030 14.639 1.00 93.94 295 GLY A C 1
ATOM 2220 O O . GLY A 1 295 ? -9.302 -6.008 14.990 1.00 93.94 295 GLY A O 1
ATOM 2221 N N . TRP A 1 296 ? -7.861 -5.051 13.557 1.00 94.00 296 TRP A N 1
ATOM 2222 C CA . TRP A 1 296 ? -7.684 -6.248 12.725 1.00 94.00 296 TRP A CA 1
ATOM 2223 C C . TRP A 1 296 ? -7.061 -7.413 13.489 1.00 94.00 296 TRP A C 1
ATOM 2225 O O . TRP A 1 296 ? -7.503 -8.551 13.346 1.00 94.00 296 TRP A O 1
ATOM 2235 N N . ALA A 1 297 ? -6.049 -7.130 14.310 1.00 94.25 297 ALA A N 1
ATOM 2236 C CA . ALA A 1 297 ? -5.435 -8.146 15.152 1.00 94.25 297 ALA A CA 1
ATOM 2237 C C . ALA A 1 297 ? -6.438 -8.700 16.175 1.00 94.25 297 ALA A C 1
ATOM 2239 O O . ALA A 1 297 ? -6.525 -9.912 16.326 1.00 94.25 297 ALA A O 1
ATOM 2240 N N . LEU A 1 298 ? -7.244 -7.842 16.812 1.00 96.50 298 LEU A N 1
ATOM 2241 C CA . LEU A 1 298 ? -8.292 -8.277 17.734 1.00 96.50 298 LEU A CA 1
ATOM 2242 C C . LEU A 1 298 ? -9.321 -9.181 17.042 1.00 96.50 298 LEU A C 1
ATOM 2244 O O . LEU A 1 298 ? -9.630 -10.243 17.572 1.00 96.50 298 LEU A O 1
ATOM 2248 N N . LEU A 1 299 ? -9.807 -8.798 15.855 1.00 95.88 299 LEU A N 1
ATOM 2249 C CA . LEU A 1 299 ? -10.729 -9.623 15.066 1.00 95.88 299 LEU A CA 1
ATOM 2250 C C . LEU A 1 299 ? -10.136 -11.014 14.807 1.00 95.88 299 LEU A C 1
ATOM 2252 O O . LEU A 1 299 ? -10.773 -12.017 15.112 1.00 95.88 299 LEU A O 1
ATOM 2256 N N . ASN A 1 300 ? -8.900 -11.073 14.308 1.00 95.50 300 ASN A N 1
ATOM 2257 C CA . ASN A 1 300 ? -8.227 -12.334 14.001 1.00 95.50 300 ASN A CA 1
ATOM 2258 C C . ASN A 1 300 ? -7.985 -13.199 15.250 1.00 95.50 300 ASN A C 1
ATOM 2260 O O . ASN A 1 300 ? -8.105 -14.419 15.196 1.00 95.50 300 ASN A O 1
ATOM 2264 N N . GLU A 1 301 ? -7.647 -12.587 16.384 1.00 97.12 301 GLU A N 1
ATOM 2265 C CA . GLU A 1 301 ? -7.440 -13.316 17.636 1.00 97.12 301 GLU A CA 1
ATOM 2266 C C . GLU A 1 301 ? -8.749 -13.883 18.195 1.00 97.12 301 GLU A C 1
ATOM 2268 O O . GLU A 1 301 ? -8.777 -15.031 18.635 1.00 97.12 301 GLU A O 1
ATOM 2273 N N . LEU A 1 302 ? -9.852 -13.136 18.127 1.00 97.00 302 LEU A N 1
ATOM 2274 C CA . LEU A 1 302 ? -11.158 -13.640 18.550 1.00 97.00 302 LEU A CA 1
ATOM 2275 C C . LEU A 1 302 ? -11.656 -14.785 17.653 1.00 97.00 302 LEU A C 1
ATOM 2277 O O . LEU A 1 302 ? -12.121 -15.795 18.183 1.00 97.00 302 LEU A O 1
ATOM 2281 N N . ASP A 1 303 ? -11.477 -14.680 16.332 1.00 95.81 303 ASP A N 1
ATOM 2282 C CA . ASP A 1 303 ? -11.765 -15.770 15.385 1.00 95.81 303 ASP A CA 1
ATOM 2283 C C . ASP A 1 303 ? -10.915 -17.017 15.693 1.00 95.81 303 ASP A C 1
ATOM 2285 O O . ASP A 1 303 ? -11.423 -18.128 15.843 1.00 95.81 303 ASP A O 1
ATOM 2289 N N . ARG A 1 304 ? -9.611 -16.827 15.943 1.00 96.62 304 ARG A N 1
ATOM 2290 C CA . ARG A 1 304 ? -8.685 -17.899 16.353 1.00 96.62 304 ARG A CA 1
ATOM 2291 C C . ARG A 1 304 ? -9.095 -18.579 17.662 1.00 96.62 304 ARG A C 1
ATOM 2293 O O . ARG A 1 304 ? -8.793 -19.757 17.861 1.00 96.62 304 ARG A O 1
ATOM 2300 N N . HIS A 1 305 ? -9.767 -17.853 18.552 1.00 97.38 305 HIS A N 1
ATOM 2301 C CA . HIS A 1 305 ? -10.338 -18.373 19.794 1.00 97.38 305 HIS A CA 1
ATOM 2302 C C . HIS A 1 305 ? -11.741 -18.990 19.625 1.00 97.38 305 HIS A C 1
ATOM 2304 O O . HIS A 1 305 ? -12.295 -19.501 20.602 1.00 97.38 305 HIS A O 1
ATOM 2310 N N . GLY A 1 306 ? -12.275 -19.026 18.401 1.00 96.62 306 GLY A N 1
ATOM 2311 C CA . GLY A 1 306 ? -13.515 -19.709 18.036 1.00 96.62 306 GLY A CA 1
ATOM 2312 C C . GLY A 1 306 ? -14.785 -18.882 18.234 1.00 96.62 306 GLY A C 1
ATOM 2313 O O . GLY A 1 306 ? -15.867 -19.464 18.268 1.00 96.62 306 GLY A O 1
ATOM 2314 N N . PHE A 1 307 ? -14.675 -17.561 18.398 1.00 97.56 307 PHE A N 1
ATOM 2315 C CA . PHE A 1 307 ? -15.842 -16.680 18.448 1.00 97.56 307 PHE A CA 1
ATOM 2316 C C . PHE A 1 307 ? -16.359 -16.367 17.043 1.00 97.56 307 PHE A C 1
ATOM 2318 O O . PHE A 1 307 ? -15.575 -16.172 16.118 1.00 97.56 307 PHE A O 1
ATOM 2325 N N . ASP A 1 308 ? -17.679 -16.233 16.898 1.00 96.62 308 ASP A N 1
ATOM 2326 C CA . ASP A 1 308 ? -18.293 -15.807 15.640 1.00 96.62 308 ASP A CA 1
ATOM 2327 C C . ASP A 1 308 ? -18.162 -14.284 15.453 1.00 96.62 308 ASP A C 1
ATOM 2329 O O . ASP A 1 308 ? -19.047 -13.500 15.819 1.00 96.62 308 ASP A O 1
ATOM 2333 N N . VAL A 1 309 ? -17.034 -13.854 14.888 1.00 96.44 309 VAL A N 1
ATOM 2334 C CA . VAL A 1 309 ? -16.701 -12.442 14.667 1.00 96.44 309 VAL A CA 1
ATOM 2335 C C . VAL A 1 309 ? -16.831 -12.021 13.210 1.00 96.44 309 VAL A C 1
ATOM 2337 O O . VAL A 1 309 ? -16.504 -12.750 12.278 1.00 96.44 309 VAL A O 1
ATOM 2340 N N . ALA A 1 310 ? -17.260 -10.781 13.014 1.00 95.94 310 ALA A N 1
ATOM 2341 C CA . ALA A 1 310 ? -17.298 -10.141 11.710 1.00 95.94 310 ALA A CA 1
ATOM 2342 C C . ALA A 1 310 ? -16.978 -8.649 11.836 1.00 95.94 310 ALA A C 1
ATOM 2344 O O . ALA A 1 310 ? -17.153 -8.049 12.896 1.00 95.94 310 ALA A O 1
ATOM 2345 N N . ALA A 1 311 ? -16.522 -8.045 10.745 1.00 94.50 311 ALA A N 1
ATOM 2346 C CA . ALA A 1 311 ? -16.336 -6.609 10.625 1.00 94.50 311 ALA A CA 1
ATOM 2347 C C . ALA A 1 311 ? -17.594 -5.930 10.053 1.00 94.50 311 ALA A C 1
ATOM 2349 O O . ALA A 1 311 ? -18.482 -6.567 9.483 1.00 94.50 311 ALA A O 1
ATOM 2350 N N . VAL A 1 312 ? -17.651 -4.605 10.171 1.00 90.88 312 VAL A N 1
ATOM 2351 C CA . VAL A 1 312 ? -18.678 -3.777 9.519 1.00 90.88 312 VAL A CA 1
ATOM 2352 C C . VAL A 1 312 ? -18.473 -3.692 8.005 1.00 90.88 312 VAL A C 1
ATOM 2354 O O . VAL A 1 312 ? -17.344 -3.729 7.517 1.00 90.88 312 VAL A O 1
ATOM 2357 N N . GLU A 1 313 ? -19.564 -3.468 7.268 1.00 87.31 313 GLU A N 1
ATOM 2358 C CA . GLU A 1 313 ? -19.619 -3.389 5.796 1.00 87.31 313 GLU A CA 1
ATOM 2359 C C . GLU A 1 313 ? -18.534 -2.496 5.167 1.00 87.31 313 GLU A C 1
ATOM 2361 O O . GLU A 1 313 ? -17.934 -2.860 4.155 1.00 87.31 313 GLU A O 1
ATOM 2366 N N . ARG A 1 314 ? -18.199 -1.361 5.798 1.00 85.12 314 ARG A N 1
ATOM 2367 C CA . ARG A 1 314 ? -17.136 -0.454 5.318 1.00 85.12 314 ARG A CA 1
ATOM 2368 C C . ARG A 1 314 ? -15.757 -1.120 5.195 1.00 85.12 314 ARG A C 1
ATOM 2370 O O . ARG A 1 314 ? -14.914 -0.631 4.450 1.00 85.12 314 ARG A O 1
ATOM 2377 N N . TYR A 1 315 ? -15.526 -2.226 5.902 1.00 87.69 315 TYR A N 1
ATOM 2378 C CA . TYR A 1 315 ? -14.282 -2.994 5.872 1.00 87.69 315 TYR A CA 1
ATOM 2379 C C . TYR A 1 315 ? -14.349 -4.236 4.969 1.00 87.69 315 TYR A C 1
ATOM 2381 O O . TYR A 1 315 ? -13.423 -5.050 4.984 1.00 87.69 315 TYR A O 1
ATOM 2389 N N . ARG A 1 316 ? -15.399 -4.387 4.140 1.00 85.06 316 ARG A N 1
ATOM 2390 C CA . ARG A 1 316 ? -15.580 -5.530 3.219 1.00 85.06 316 ARG A CA 1
ATOM 2391 C C . ARG A 1 316 ? -14.356 -5.793 2.350 1.00 85.06 316 ARG A C 1
ATOM 2393 O O . ARG A 1 316 ? -14.019 -6.950 2.109 1.00 85.06 316 ARG A O 1
ATOM 2400 N N . ALA A 1 317 ? -13.678 -4.739 1.896 1.00 79.06 317 ALA A N 1
ATOM 2401 C CA . ALA A 1 317 ? -12.496 -4.869 1.048 1.00 79.06 317 ALA A CA 1
ATOM 2402 C C . ALA A 1 317 ? -11.352 -5.644 1.728 1.00 79.06 317 ALA A C 1
ATOM 2404 O O . ALA A 1 317 ? -10.613 -6.346 1.043 1.00 79.06 317 ALA A O 1
ATOM 2405 N N . GLN A 1 318 ? -11.212 -5.532 3.052 1.00 82.94 318 GLN A N 1
ATOM 2406 C CA . GLN A 1 318 ? -10.165 -6.205 3.822 1.00 82.94 318 GLN A CA 1
ATOM 2407 C C . GLN A 1 318 ? -10.663 -7.487 4.504 1.00 82.94 318 GLN A C 1
ATOM 2409 O O . GLN A 1 318 ? -9.965 -8.495 4.464 1.00 82.94 318 GLN A O 1
ATOM 2414 N N . ALA A 1 319 ? -11.865 -7.476 5.094 1.00 84.38 319 ALA A N 1
ATOM 2415 C CA . ALA A 1 319 ? -12.421 -8.631 5.811 1.00 84.38 319 ALA A CA 1
ATOM 2416 C C . ALA A 1 319 ? -12.932 -9.736 4.871 1.00 84.38 319 ALA A C 1
ATOM 2418 O O . ALA A 1 319 ? -13.066 -10.890 5.279 1.00 84.38 319 ALA A O 1
ATOM 2419 N N . THR A 1 320 ? -13.179 -9.401 3.598 1.00 82.56 320 THR A N 1
ATOM 2420 C CA . THR A 1 320 ? -13.892 -10.224 2.607 1.00 82.56 320 THR A CA 1
ATOM 2421 C C . THR A 1 320 ? -15.355 -10.467 2.978 1.00 82.56 320 THR A C 1
ATOM 2423 O O . THR A 1 320 ? -15.769 -10.294 4.116 1.00 82.56 320 THR A O 1
ATOM 2426 N N . GLU A 1 321 ? -16.161 -10.887 2.006 1.00 78.69 321 GLU A N 1
ATOM 2427 C CA . GLU A 1 321 ? -17.604 -11.093 2.191 1.00 78.69 321 GLU A CA 1
ATOM 2428 C C . GLU A 1 321 ? -17.956 -12.107 3.292 1.00 78.69 321 GLU A C 1
ATOM 2430 O O . GLU A 1 321 ? -19.002 -11.984 3.918 1.00 78.69 321 GLU A O 1
ATOM 2435 N N . ALA A 1 322 ? -17.074 -13.072 3.569 1.00 80.62 322 ALA A N 1
ATOM 2436 C CA . ALA A 1 322 ? -17.313 -14.099 4.580 1.00 80.62 322 ALA A CA 1
ATOM 2437 C C . ALA A 1 322 ? -17.252 -13.579 6.029 1.00 80.62 322 ALA A C 1
ATOM 2439 O O . ALA A 1 322 ? -17.781 -14.241 6.914 1.00 80.62 322 ALA A O 1
ATOM 2440 N N . HIS A 1 323 ? -16.641 -12.414 6.274 1.00 87.56 323 HIS A N 1
ATOM 2441 C CA . HIS A 1 323 ? -16.445 -11.862 7.622 1.00 87.56 323 HIS A CA 1
ATOM 2442 C C . HIS A 1 323 ? -17.066 -10.470 7.757 1.00 87.56 323 HIS A C 1
ATOM 2444 O O . HIS A 1 323 ? -16.497 -9.587 8.401 1.00 87.56 323 HIS A O 1
ATOM 2450 N N . ILE A 1 324 ? -18.218 -10.250 7.119 1.00 93.25 324 ILE A N 1
ATOM 2451 C CA . ILE A 1 324 ? -18.967 -8.994 7.192 1.00 93.25 324 ILE A CA 1
ATOM 2452 C C . ILE A 1 324 ? -20.350 -9.236 7.786 1.00 93.25 324 ILE A C 1
ATOM 2454 O O . ILE A 1 324 ? -21.019 -10.211 7.446 1.00 93.25 324 ILE A O 1
ATOM 2458 N N . ARG A 1 325 ? -20.776 -8.335 8.676 1.00 92.12 325 ARG A N 1
ATOM 2459 C CA . ARG A 1 325 ? -22.062 -8.409 9.375 1.00 92.12 325 ARG A CA 1
ATOM 2460 C C . ARG A 1 325 ? -22.686 -7.024 9.535 1.00 92.12 325 ARG A C 1
ATOM 2462 O O . ARG A 1 325 ? -21.982 -6.042 9.780 1.00 92.12 325 ARG A O 1
ATOM 2469 N N . SER A 1 326 ? -24.011 -6.961 9.402 1.00 90.56 326 SER A N 1
ATOM 2470 C CA . SER A 1 326 ? -24.794 -5.774 9.761 1.00 90.56 326 SER A CA 1
ATOM 2471 C C . SER A 1 326 ? -24.860 -5.631 11.287 1.00 90.56 326 SER A C 1
ATOM 2473 O O . SER A 1 326 ? -25.023 -6.652 11.958 1.00 90.56 326 SER A O 1
ATOM 2475 N N . PRO A 1 327 ? -24.792 -4.415 11.858 1.00 90.75 327 PRO A N 1
ATOM 2476 C CA . PRO A 1 327 ? -25.045 -4.209 13.284 1.00 90.75 327 PRO A CA 1
ATOM 2477 C C . PRO A 1 327 ? -26.337 -4.877 13.772 1.00 90.75 327 PRO A C 1
ATOM 2479 O O . PRO A 1 327 ? -26.311 -5.548 14.797 1.00 90.75 327 PRO A O 1
ATOM 2482 N N . ASP A 1 328 ? -27.414 -4.818 12.987 1.00 89.44 328 ASP A N 1
ATOM 2483 C CA . ASP A 1 328 ? -28.719 -5.404 13.340 1.00 89.44 328 ASP A CA 1
ATOM 2484 C C . ASP A 1 328 ? -28.686 -6.936 13.523 1.00 89.44 328 ASP A C 1
ATOM 2486 O O . ASP A 1 328 ? -29.533 -7.511 14.204 1.00 89.44 328 ASP A O 1
ATOM 2490 N N . ASP A 1 329 ? -27.695 -7.610 12.930 1.00 92.12 329 ASP A N 1
ATOM 2491 C CA . ASP A 1 329 ? -27.504 -9.060 13.028 1.00 92.12 329 ASP A CA 1
ATOM 2492 C C . ASP A 1 329 ? -26.513 -9.459 14.136 1.00 92.12 329 ASP A C 1
ATOM 2494 O O . ASP A 1 329 ? -26.258 -10.651 14.347 1.00 92.12 329 ASP A O 1
ATOM 2498 N N . ALA A 1 330 ? -25.916 -8.492 14.834 1.00 94.56 330 ALA A N 1
ATOM 2499 C CA . ALA A 1 330 ? -24.947 -8.739 15.892 1.00 94.56 330 ALA A CA 1
ATOM 2500 C C . ALA A 1 330 ? -25.630 -8.918 17.256 1.00 94.56 330 ALA A C 1
ATOM 2502 O O . ALA A 1 330 ? -26.596 -8.243 17.594 1.00 94.56 330 ALA A O 1
ATOM 2503 N N . THR A 1 331 ? -25.096 -9.823 18.073 1.00 95.62 331 THR A N 1
ATOM 2504 C CA . THR A 1 331 ? -25.457 -9.938 19.493 1.00 95.62 331 THR A CA 1
ATOM 2505 C C . THR A 1 331 ? -24.906 -8.754 20.282 1.00 95.62 331 THR A C 1
ATOM 2507 O O . THR A 1 331 ? -25.577 -8.225 21.163 1.00 95.62 331 THR A O 1
ATOM 2510 N N . ALA A 1 332 ? -23.674 -8.356 19.969 1.00 96.06 332 ALA A N 1
ATOM 2511 C CA . ALA A 1 332 ? -22.980 -7.252 20.606 1.00 96.06 332 ALA A CA 1
ATOM 2512 C C . ALA A 1 332 ? -21.858 -6.736 19.704 1.00 96.06 332 ALA A C 1
ATOM 2514 O O . ALA A 1 332 ? -21.390 -7.420 18.784 1.00 96.06 332 ALA A O 1
ATOM 2515 N N . VAL A 1 333 ? -21.393 -5.535 20.014 1.00 96.25 333 VAL A N 1
ATOM 2516 C CA . VAL A 1 333 ? -20.209 -4.934 19.410 1.00 96.25 333 VAL A CA 1
ATOM 2517 C C . VAL A 1 333 ? -19.032 -5.103 20.350 1.00 96.25 333 VAL A C 1
ATOM 2519 O O . VAL A 1 333 ? -19.144 -4.816 21.538 1.00 96.25 333 VAL A O 1
ATOM 2522 N N . VAL A 1 334 ? -17.895 -5.514 19.795 1.00 97.25 334 VAL A N 1
ATOM 2523 C CA . VAL A 1 334 ? -16.594 -5.512 20.464 1.00 97.25 334 VAL A CA 1
ATOM 2524 C C . VAL A 1 334 ? -15.757 -4.407 19.834 1.00 97.25 334 VAL A C 1
ATOM 2526 O O . VAL A 1 334 ? -15.282 -4.550 18.707 1.00 97.25 334 VAL A O 1
ATOM 2529 N N . ASN A 1 335 ? -15.582 -3.292 20.539 1.00 96.94 335 ASN A N 1
ATOM 2530 C CA . ASN A 1 335 ? -14.855 -2.146 20.010 1.00 96.94 335 ASN A CA 1
ATOM 2531 C C . ASN A 1 335 ? -13.484 -1.974 20.655 1.00 96.94 335 ASN A C 1
ATOM 2533 O O . ASN A 1 335 ? -13.374 -1.857 21.874 1.00 96.94 335 ASN A O 1
ATOM 2537 N N . LEU A 1 336 ? -12.455 -1.849 19.821 1.00 97.19 336 LEU A N 1
ATOM 2538 C CA . LEU A 1 336 ? -11.125 -1.427 20.242 1.00 97.19 336 LEU A CA 1
ATOM 2539 C C . LEU A 1 336 ? -10.990 0.099 20.118 1.00 97.19 336 LEU A C 1
ATOM 2541 O O . LEU A 1 336 ? -11.010 0.645 19.015 1.00 97.19 336 LEU A O 1
ATOM 2545 N N . ALA A 1 337 ? -10.821 0.795 21.240 1.00 95.81 337 ALA A N 1
ATOM 2546 C CA . ALA A 1 337 ? -10.629 2.244 21.277 1.00 95.81 337 ALA A CA 1
ATOM 2547 C C . ALA A 1 337 ? -9.183 2.601 21.638 1.00 95.81 337 ALA A C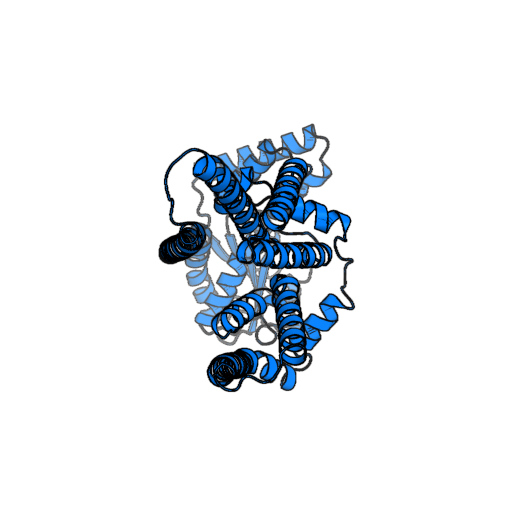 1
ATOM 2549 O O . ALA A 1 337 ? -8.591 2.022 22.553 1.00 95.81 337 ALA A O 1
ATOM 2550 N N . VAL A 1 338 ? -8.619 3.582 20.935 1.00 94.06 338 VAL A N 1
ATOM 2551 C CA . VAL A 1 338 ? -7.220 4.004 21.077 1.00 94.06 338 VAL A CA 1
ATOM 2552 C C . VAL A 1 338 ? -7.157 5.481 21.465 1.00 94.06 338 VAL A C 1
ATOM 2554 O O . VAL A 1 338 ? -7.729 6.339 20.794 1.00 94.06 338 VAL A O 1
ATOM 2557 N N . GLY A 1 339 ? -6.413 5.811 22.521 1.00 92.56 339 GLY A N 1
ATOM 2558 C CA . GLY A 1 339 ? -6.183 7.204 22.906 1.00 92.56 339 GLY A CA 1
ATOM 2559 C C . GLY A 1 339 ? -7.435 7.920 23.409 1.00 92.56 339 GLY A C 1
ATOM 2560 O O . GLY A 1 339 ? -8.086 7.458 24.342 1.00 92.56 339 GLY A O 1
ATOM 2561 N N . SER A 1 340 ? -7.733 9.079 22.818 1.00 89.56 340 SER A N 1
ATOM 2562 C CA . SER A 1 340 ? -8.884 9.926 23.167 1.00 89.56 340 SER A CA 1
ATOM 2563 C C . SER A 1 340 ? -10.225 9.210 23.006 1.00 89.56 340 SER A C 1
ATOM 2565 O O . SER A 1 340 ? -11.145 9.484 23.772 1.00 89.56 340 SER A O 1
ATOM 2567 N N . ALA A 1 341 ? -10.313 8.244 22.086 1.00 91.75 341 ALA A N 1
ATOM 2568 C CA . ALA A 1 341 ? -11.524 7.462 21.851 1.00 91.75 341 ALA A CA 1
ATOM 2569 C C . ALA A 1 341 ? -11.958 6.619 23.065 1.00 91.75 341 ALA A C 1
ATOM 2571 O O . ALA A 1 341 ? -13.107 6.203 23.148 1.00 91.75 341 ALA A O 1
ATOM 2572 N N . ILE A 1 342 ? -11.062 6.351 24.021 1.00 95.06 342 ILE A N 1
ATOM 2573 C CA . ILE A 1 342 ? -11.393 5.568 25.221 1.00 95.06 342 ILE A CA 1
ATOM 2574 C C . ILE A 1 342 ? -12.448 6.290 26.066 1.00 95.06 342 ILE A C 1
ATOM 2576 O O . ILE A 1 342 ? -13.414 5.668 26.498 1.00 95.06 342 ILE A O 1
ATOM 2580 N N . GLU A 1 343 ? -12.293 7.598 26.278 1.00 93.81 343 GLU A N 1
ATOM 2581 C CA . GLU A 1 343 ? -13.251 8.376 27.077 1.00 93.81 343 GLU A CA 1
ATOM 2582 C C . GLU A 1 343 ? -14.596 8.537 26.362 1.00 93.81 343 GLU A C 1
ATOM 2584 O O . GLU A 1 343 ? -15.642 8.503 27.004 1.00 93.81 343 GLU A O 1
ATOM 2589 N N . GLU A 1 344 ? -14.582 8.632 25.030 1.00 91.38 344 GLU A N 1
ATOM 2590 C CA . GLU A 1 344 ? -15.802 8.626 24.219 1.00 91.38 344 GLU A CA 1
ATOM 2591 C C . GLU A 1 344 ? -16.600 7.330 24.437 1.00 91.38 344 GLU A C 1
ATOM 2593 O O . GLU A 1 344 ? -17.793 7.371 24.730 1.00 91.38 344 GLU A O 1
ATOM 2598 N N . TRP A 1 345 ? -15.932 6.175 24.374 1.00 94.56 345 TRP A N 1
ATOM 2599 C CA . TRP A 1 345 ? -16.578 4.874 24.564 1.00 94.56 345 TRP A CA 1
ATOM 2600 C C . TRP A 1 345 ? -17.034 4.624 26.004 1.00 94.56 345 TRP A C 1
ATOM 2602 O O . TRP A 1 345 ? -18.099 4.043 26.201 1.00 94.56 345 TRP A O 1
ATOM 2612 N N . ARG A 1 346 ? -16.303 5.122 27.010 1.00 96.06 346 ARG A N 1
ATOM 2613 C CA . ARG A 1 346 ? -16.745 5.100 28.419 1.00 96.06 346 ARG A CA 1
ATOM 2614 C C . ARG A 1 346 ? -18.034 5.887 28.651 1.00 96.06 346 ARG A C 1
ATOM 2616 O O . ARG A 1 346 ? -18.784 5.557 29.564 1.00 96.06 346 ARG A O 1
ATOM 2623 N N . GLY A 1 347 ? -18.276 6.925 27.851 1.00 94.06 347 GLY A N 1
ATOM 2624 C CA . GLY A 1 347 ? -19.472 7.760 27.943 1.00 94.06 347 GLY A CA 1
ATOM 2625 C C . GLY A 1 347 ? -20.730 7.150 27.318 1.00 94.06 347 GLY A C 1
ATOM 2626 O O . GLY A 1 347 ? -21.824 7.662 27.560 1.00 94.06 347 GLY A O 1
ATOM 2627 N N . LYS A 1 348 ? -20.611 6.077 26.522 1.00 94.50 348 LYS A N 1
ATOM 2628 C CA . LYS A 1 348 ? -21.745 5.472 25.810 1.00 94.50 348 LYS A CA 1
ATOM 2629 C C . LYS A 1 348 ? -22.604 4.610 26.739 1.00 94.50 348 LYS A C 1
ATOM 2631 O O . LYS A 1 348 ? -22.109 3.799 27.519 1.00 94.50 348 LYS A O 1
ATOM 2636 N N . ALA A 1 349 ? -23.922 4.759 26.629 1.00 93.00 349 ALA A N 1
ATOM 2637 C CA . ALA A 1 349 ? -24.868 3.975 27.415 1.00 93.00 349 ALA A CA 1
ATOM 2638 C C . ALA A 1 349 ? -24.826 2.486 27.025 1.00 93.00 349 ALA A C 1
ATOM 2640 O O . ALA A 1 349 ? -24.775 2.146 25.846 1.00 93.00 349 ALA A O 1
ATOM 2641 N N . GLY A 1 350 ? -24.867 1.596 28.022 1.00 92.50 350 GLY A N 1
ATOM 2642 C CA . GLY A 1 350 ? -24.852 0.142 27.806 1.00 92.50 350 GLY A CA 1
ATOM 2643 C C . GLY A 1 350 ? -23.501 -0.430 27.363 1.00 92.50 350 GLY A C 1
ATOM 2644 O O . GLY A 1 350 ? -23.420 -1.614 27.048 1.00 92.50 350 GLY A O 1
ATOM 2645 N N . VAL A 1 351 ? -22.446 0.386 27.335 1.00 96.00 351 VAL A N 1
ATOM 2646 C CA . VAL A 1 351 ? -21.091 -0.041 26.990 1.00 96.00 351 VAL A CA 1
ATOM 2647 C C . VAL A 1 351 ? -20.301 -0.371 28.258 1.00 96.00 351 VAL A C 1
ATOM 2649 O O . VAL A 1 351 ? -20.346 0.353 29.252 1.00 96.00 351 VAL A O 1
ATOM 2652 N N . HIS A 1 352 ? -19.545 -1.462 28.209 1.00 96.75 352 HIS A N 1
ATOM 2653 C CA . HIS A 1 352 ? -18.725 -1.976 29.298 1.00 96.75 352 HIS A CA 1
ATOM 2654 C C . HIS A 1 352 ? -17.267 -2.100 28.851 1.00 96.75 352 HIS A C 1
ATOM 2656 O O . HIS A 1 352 ? -16.970 -2.766 27.861 1.00 96.75 352 HIS A O 1
ATOM 2662 N N . GLU A 1 353 ? -16.346 -1.477 29.587 1.00 97.44 353 GLU A N 1
ATOM 2663 C CA . GLU A 1 353 ? -14.907 -1.696 29.404 1.00 97.44 353 GLU A CA 1
ATOM 2664 C C . GLU A 1 353 ? -14.528 -3.076 29.949 1.00 97.44 353 GLU A C 1
ATOM 2666 O O . GLU A 1 353 ? -14.781 -3.370 31.117 1.00 97.44 353 GLU A O 1
ATOM 2671 N N . ILE A 1 354 ? -13.919 -3.917 29.112 1.00 96.94 354 ILE A N 1
ATOM 2672 C CA . ILE A 1 354 ? -13.550 -5.297 29.474 1.00 96.94 354 ILE A CA 1
ATOM 2673 C C . ILE A 1 354 ? -12.041 -5.535 29.491 1.00 96.94 354 ILE A C 1
ATOM 2675 O O . ILE A 1 354 ? -11.566 -6.493 30.099 1.00 96.94 354 ILE A O 1
ATOM 2679 N N . ALA A 1 355 ? -11.272 -4.659 28.847 1.00 97.50 355 ALA A N 1
ATOM 2680 C CA . ALA A 1 355 ? -9.820 -4.682 28.900 1.00 97.50 355 ALA A CA 1
ATOM 2681 C C . ALA A 1 355 ? -9.257 -3.272 28.696 1.00 97.50 355 ALA A C 1
ATOM 2683 O O . ALA A 1 355 ? -9.774 -2.502 27.890 1.00 97.50 355 ALA A O 1
ATOM 2684 N N . TYR A 1 356 ? -8.163 -2.957 29.385 1.00 97.69 356 TYR A N 1
ATOM 2685 C CA . TYR A 1 356 ? -7.427 -1.704 29.236 1.00 97.69 356 TYR A CA 1
ATOM 2686 C C . TYR A 1 356 ? -5.933 -1.971 29.356 1.00 97.69 356 TYR A C 1
ATOM 2688 O O . TYR A 1 356 ? -5.491 -2.698 30.247 1.00 97.69 356 TYR A O 1
ATOM 2696 N N . PHE A 1 357 ? -5.149 -1.339 28.490 1.00 96.94 357 PHE A N 1
ATOM 2697 C CA . PHE A 1 357 ? -3.701 -1.424 28.523 1.00 96.94 357 PHE A CA 1
ATOM 2698 C C . PHE A 1 357 ? -3.055 -0.087 28.145 1.00 96.94 357 PHE A C 1
ATOM 2700 O O . PHE A 1 357 ? -3.347 0.504 27.104 1.00 96.94 357 PHE A O 1
ATOM 2707 N N . ASP A 1 358 ? -2.131 0.382 28.986 1.00 95.31 358 ASP A N 1
ATOM 2708 C CA . ASP A 1 358 ? -1.252 1.514 28.688 1.00 95.31 358 ASP A CA 1
ATOM 2709 C C . ASP A 1 358 ? 0.203 1.068 28.828 1.00 95.31 358 ASP A C 1
ATOM 2711 O O . ASP A 1 358 ? 0.716 0.944 29.940 1.00 95.31 358 ASP A O 1
ATOM 2715 N N . ALA A 1 359 ? 0.876 0.860 27.696 1.00 91.38 359 ALA A N 1
ATOM 2716 C CA . ALA A 1 359 ? 2.286 0.470 27.669 1.00 91.38 359 ALA A CA 1
ATOM 2717 C C . ALA A 1 359 ? 3.230 1.568 28.194 1.00 91.38 359 ALA A C 1
ATOM 2719 O O . ALA A 1 359 ? 4.408 1.309 28.438 1.00 91.38 359 ALA A O 1
ATOM 2720 N N . ARG A 1 360 ? 2.747 2.811 28.332 1.00 94.19 360 ARG A N 1
ATOM 2721 C CA . ARG A 1 360 ? 3.592 3.971 28.628 1.00 94.19 360 ARG A CA 1
ATOM 2722 C C . ARG A 1 360 ? 3.893 4.085 30.111 1.00 94.19 360 ARG A C 1
ATOM 2724 O O . ARG A 1 360 ? 3.007 4.107 30.970 1.00 94.19 360 ARG A O 1
ATOM 2731 N N . THR A 1 361 ? 5.157 4.343 30.402 1.00 95.06 361 THR A N 1
ATOM 2732 C CA . THR A 1 361 ? 5.616 4.785 31.720 1.00 95.06 361 THR A CA 1
ATOM 2733 C C . THR A 1 361 ? 5.091 6.187 32.063 1.00 95.06 361 THR A C 1
ATOM 2735 O O . THR A 1 361 ? 4.699 6.975 31.196 1.00 95.06 361 THR A O 1
ATOM 2738 N N . GLY A 1 362 ? 5.142 6.571 33.345 1.00 95.88 362 GLY A N 1
ATOM 2739 C CA . GLY A 1 362 ? 4.775 7.932 33.774 1.00 95.88 362 GLY A CA 1
ATOM 2740 C C . GLY A 1 362 ? 5.577 9.037 33.063 1.00 95.88 362 GLY A C 1
ATOM 2741 O O . GLY A 1 362 ? 5.033 10.093 32.719 1.00 95.88 362 GLY A O 1
ATOM 2742 N N . THR A 1 363 ? 6.851 8.768 32.769 1.00 96.00 363 THR A N 1
ATOM 2743 C CA . THR A 1 363 ? 7.733 9.670 32.014 1.00 96.00 363 THR A CA 1
ATOM 2744 C C . THR A 1 363 ? 7.284 9.818 30.564 1.00 96.00 363 THR A C 1
ATOM 2746 O O . THR A 1 363 ? 7.241 10.936 30.044 1.00 96.00 363 THR A O 1
ATOM 2749 N N . GLU A 1 364 ? 6.914 8.717 29.912 1.00 95.81 364 GLU A N 1
ATOM 2750 C CA . GLU A 1 364 ? 6.415 8.710 28.534 1.00 95.81 364 GLU A CA 1
ATOM 2751 C C . GLU A 1 364 ? 5.064 9.404 28.410 1.00 95.81 364 GLU A C 1
ATOM 2753 O O . GLU A 1 364 ? 4.901 10.230 27.513 1.00 95.81 364 GLU A O 1
ATOM 2758 N N . ARG A 1 365 ? 4.143 9.183 29.357 1.00 96.06 365 ARG A N 1
ATOM 2759 C CA . ARG A 1 365 ? 2.873 9.926 29.429 1.00 96.06 365 ARG A CA 1
ATOM 2760 C C . ARG A 1 365 ? 3.106 11.431 29.519 1.00 96.06 365 ARG A C 1
ATOM 2762 O O . ARG A 1 365 ? 2.541 12.205 28.747 1.00 96.06 365 ARG A O 1
ATOM 2769 N N . SER A 1 366 ? 4.009 11.847 30.406 1.00 96.56 366 SER A N 1
ATOM 2770 C CA . SER A 1 366 ? 4.368 13.260 30.567 1.00 96.56 366 SER A CA 1
ATOM 2771 C C . SER A 1 366 ? 5.032 13.828 29.309 1.00 96.56 366 SER A C 1
ATOM 2773 O O . SER A 1 366 ? 4.778 14.968 28.920 1.00 96.56 366 SER A O 1
ATOM 2775 N N . ARG A 1 367 ? 5.886 13.039 28.645 1.00 96.25 367 ARG A N 1
ATOM 2776 C CA . ARG A 1 367 ? 6.528 13.424 27.384 1.00 96.25 367 ARG A CA 1
ATOM 2777 C C . ARG A 1 367 ? 5.506 13.570 26.259 1.00 96.25 367 ARG A C 1
ATOM 2779 O O . ARG A 1 367 ? 5.569 14.568 25.548 1.00 96.25 367 ARG A O 1
ATOM 2786 N N . TYR A 1 368 ? 4.568 12.635 26.130 1.00 95.25 368 TYR A N 1
ATOM 2787 C CA . TYR A 1 368 ? 3.480 12.702 25.156 1.00 95.25 368 TYR A CA 1
ATOM 2788 C C . TYR A 1 368 ? 2.654 13.979 25.347 1.00 95.25 368 TYR A C 1
ATOM 2790 O O . TYR A 1 368 ? 2.493 14.748 24.404 1.00 95.25 368 TYR A O 1
ATOM 2798 N N . ALA A 1 369 ? 2.221 14.268 26.579 1.00 95.56 369 ALA A N 1
ATOM 2799 C CA . ALA A 1 369 ? 1.443 15.469 26.891 1.00 95.56 369 ALA A CA 1
ATOM 2800 C C . ALA A 1 369 ? 2.190 16.770 26.541 1.00 95.56 369 ALA A C 1
ATOM 2802 O O . ALA A 1 369 ? 1.600 17.708 25.992 1.00 95.56 369 ALA A O 1
ATOM 2803 N N . ARG A 1 370 ? 3.509 16.818 26.795 1.00 96.56 370 ARG A N 1
ATOM 2804 C CA . ARG A 1 370 ? 4.358 17.947 26.384 1.00 96.56 370 ARG A CA 1
ATOM 2805 C C . ARG A 1 370 ? 4.424 18.091 24.866 1.00 96.56 370 ARG A C 1
ATOM 2807 O O . ARG A 1 370 ? 4.227 19.199 24.377 1.00 96.56 370 ARG A O 1
ATOM 2814 N N . LEU A 1 371 ? 4.677 17.003 24.135 1.00 96.00 371 LEU A N 1
ATOM 2815 C CA . LEU A 1 371 ? 4.760 17.021 22.669 1.00 96.00 371 LEU A CA 1
ATOM 2816 C C . LEU A 1 371 ? 3.426 17.421 22.032 1.00 96.00 371 LEU A C 1
ATOM 2818 O O . LEU A 1 371 ? 3.420 18.296 21.173 1.00 96.00 371 LEU A O 1
ATOM 2822 N N . ARG A 1 372 ? 2.303 16.882 22.522 1.00 95.31 372 ARG A N 1
ATOM 2823 C CA . ARG A 1 372 ? 0.955 17.284 22.093 1.00 95.31 372 ARG A CA 1
ATOM 2824 C C . ARG A 1 372 ? 0.731 18.784 22.282 1.00 95.31 372 ARG A C 1
ATOM 2826 O O . ARG A 1 372 ? 0.262 19.466 21.379 1.00 95.31 372 ARG A O 1
ATOM 2833 N N . SER A 1 373 ? 1.122 19.320 23.438 1.00 96.06 373 SER A N 1
ATOM 2834 C CA . SER A 1 373 ? 0.989 20.755 23.721 1.00 96.06 373 SER A CA 1
ATOM 2835 C C . SER A 1 373 ? 1.880 21.622 22.823 1.00 96.06 373 SER A C 1
ATOM 2837 O O . SER A 1 373 ? 1.479 22.721 22.450 1.00 96.06 373 SER A O 1
ATOM 2839 N N . VAL A 1 374 ? 3.092 21.157 22.493 1.00 94.62 374 VAL A N 1
ATOM 2840 C CA . VAL A 1 374 ? 3.983 21.831 21.531 1.00 94.62 374 VAL A CA 1
ATOM 2841 C C . VAL A 1 374 ? 3.346 21.839 20.146 1.00 94.62 374 VAL A C 1
ATOM 2843 O O . VAL A 1 374 ? 3.215 22.909 19.565 1.00 94.62 374 VAL A O 1
ATOM 2846 N N . LEU A 1 375 ? 2.879 20.683 19.673 1.00 94.69 375 LEU A N 1
ATOM 2847 C CA . LEU A 1 375 ? 2.240 20.526 18.369 1.00 94.69 375 LEU A CA 1
ATOM 2848 C C . LEU A 1 375 ? 1.041 21.468 18.200 1.00 94.69 375 LEU A C 1
ATOM 2850 O O . LEU A 1 375 ? 0.983 22.210 17.228 1.00 94.69 375 LEU A O 1
ATOM 2854 N N . ILE A 1 376 ? 0.129 21.509 19.175 1.00 95.44 376 ILE A N 1
ATOM 2855 C CA . ILE A 1 376 ? -1.038 22.404 19.120 1.00 95.44 376 ILE A CA 1
ATOM 2856 C C . ILE A 1 376 ? -0.607 23.875 19.058 1.00 95.44 376 ILE A C 1
ATOM 2858 O O . ILE A 1 376 ? -1.189 24.655 18.309 1.00 95.44 376 ILE A O 1
ATOM 2862 N N . ARG A 1 377 ? 0.417 24.276 19.824 1.00 94.94 377 ARG A N 1
ATOM 2863 C CA . ARG A 1 377 ? 0.936 25.652 19.762 1.00 94.94 377 ARG A CA 1
ATOM 2864 C C . ARG A 1 377 ? 1.563 25.973 18.409 1.00 94.94 377 ARG A C 1
ATOM 2866 O O . ARG A 1 377 ? 1.368 27.080 17.927 1.00 94.94 377 ARG A O 1
ATOM 2873 N N . GLU A 1 378 ? 2.301 25.036 17.820 1.00 92.81 378 GLU A N 1
ATOM 2874 C CA . GLU A 1 378 ? 2.904 25.207 16.494 1.00 92.81 378 GLU A CA 1
ATOM 2875 C C . GLU A 1 378 ? 1.839 25.361 15.405 1.00 92.81 378 GLU A C 1
ATOM 2877 O O . GLU A 1 378 ? 1.947 26.280 14.599 1.00 92.81 378 GLU A O 1
ATOM 2882 N N . LEU A 1 379 ? 0.791 24.528 15.421 1.00 93.88 379 LEU A N 1
ATOM 2883 C CA . LEU A 1 379 ? -0.320 24.624 14.467 1.00 93.88 379 LEU A CA 1
ATOM 2884 C C . LEU A 1 379 ? -0.999 25.997 14.540 1.00 93.88 379 LEU A C 1
ATOM 2886 O O . LEU A 1 379 ? -1.123 26.677 13.526 1.00 93.88 379 LEU A O 1
ATOM 2890 N N . LYS A 1 380 ? -1.335 26.457 15.749 1.00 94.19 380 LYS A N 1
ATOM 2891 C CA . LYS A 1 380 ? -1.938 27.783 15.956 1.00 94.19 380 LYS A CA 1
ATOM 2892 C C . LYS A 1 380 ? -1.013 28.927 15.546 1.00 94.19 380 LYS A C 1
ATOM 2894 O O . LYS A 1 380 ? -1.442 29.886 14.919 1.00 94.19 380 LYS A O 1
ATOM 2899 N N . ALA A 1 381 ? 0.276 28.837 15.874 1.00 92.50 381 ALA A N 1
ATOM 2900 C CA . ALA A 1 381 ? 1.252 29.857 15.488 1.00 92.50 381 ALA A CA 1
ATOM 2901 C C . ALA A 1 381 ? 1.446 29.942 13.964 1.00 92.50 381 ALA A C 1
ATOM 2903 O O . ALA A 1 381 ? 1.783 31.007 13.452 1.00 92.50 381 ALA A O 1
ATOM 2904 N N . ALA A 1 382 ? 1.222 28.838 13.248 1.00 89.81 382 ALA A N 1
ATOM 2905 C CA . ALA A 1 382 ? 1.237 28.779 11.791 1.00 89.81 382 ALA A CA 1
ATOM 2906 C C . ALA A 1 382 ? -0.098 29.198 11.142 1.00 89.81 382 ALA A C 1
ATOM 2908 O O . ALA A 1 382 ? -0.174 29.231 9.916 1.00 89.81 382 ALA A O 1
ATOM 2909 N N . GLY A 1 383 ? -1.128 29.526 11.935 1.00 92.25 383 GLY A N 1
ATOM 2910 C CA . GLY A 1 383 ? -2.469 29.856 11.445 1.00 92.25 383 GLY A CA 1
ATOM 2911 C C . GLY A 1 383 ? -3.244 28.654 10.901 1.00 92.25 383 GLY A C 1
ATOM 2912 O O . GLY A 1 383 ? -4.077 28.838 10.022 1.00 92.25 383 GLY A O 1
ATOM 2913 N N . LEU A 1 384 ? -2.937 27.447 11.390 1.00 92.25 384 LEU A N 1
ATOM 2914 C CA . LEU A 1 384 ? -3.555 26.169 11.010 1.00 92.25 384 LEU A CA 1
ATOM 2915 C C . LEU A 1 384 ? -4.467 25.645 12.133 1.00 92.25 384 LEU A C 1
ATOM 2917 O O . LEU A 1 384 ? -4.394 24.479 12.536 1.00 92.25 384 LEU A O 1
ATOM 2921 N N . ASP A 1 385 ? -5.274 26.528 12.722 1.00 93.25 385 ASP A N 1
ATOM 2922 C CA . ASP A 1 385 ? -6.166 26.216 13.844 1.00 93.25 385 ASP A CA 1
ATOM 2923 C C . ASP A 1 385 ? -7.174 25.110 13.497 1.00 93.25 385 ASP A C 1
ATOM 2925 O O . ASP A 1 385 ? -7.531 24.305 14.362 1.00 93.25 385 ASP A O 1
ATOM 2929 N N . GLU A 1 386 ? -7.577 25.015 12.229 1.00 92.00 386 GLU A N 1
ATOM 2930 C CA . GLU A 1 386 ? -8.471 23.977 11.715 1.00 92.00 386 GLU A CA 1
ATOM 2931 C C . GLU A 1 386 ? -7.891 22.559 11.815 1.00 92.00 386 GLU A C 1
ATOM 2933 O O . GLU A 1 386 ? -8.649 21.593 11.874 1.00 92.00 386 GLU A O 1
ATOM 2938 N N . LEU A 1 387 ? -6.562 22.415 11.891 1.00 90.94 387 LEU A N 1
ATOM 2939 C CA . LEU A 1 387 ? -5.889 21.117 12.008 1.00 90.94 387 LEU A CA 1
ATOM 2940 C C . LEU A 1 387 ? -5.713 20.653 13.462 1.00 90.94 387 LEU A C 1
ATOM 2942 O O . LEU A 1 387 ? -5.251 19.537 13.706 1.00 90.94 387 LEU A O 1
ATOM 2946 N N . VAL A 1 388 ? -6.065 21.483 14.448 1.00 91.94 388 VAL A N 1
ATOM 2947 C CA . VAL A 1 388 ? -5.896 21.152 15.872 1.00 91.94 388 VAL A CA 1
ATOM 2948 C C . VAL A 1 388 ? -6.704 19.916 16.302 1.00 91.94 388 VAL A C 1
ATOM 2950 O O . VAL A 1 388 ? -6.116 19.078 16.989 1.00 91.94 388 VAL A O 1
ATOM 2953 N N . PRO A 1 389 ? -7.984 19.730 15.914 1.00 90.88 389 PRO A N 1
ATOM 2954 C CA . PRO A 1 389 ? -8.736 18.513 16.254 1.00 90.88 389 PRO A CA 1
ATOM 2955 C C . PRO A 1 389 ? -8.080 17.230 15.716 1.00 90.88 389 PRO A C 1
ATOM 2957 O O . PRO A 1 389 ? -7.995 16.215 16.412 1.00 90.88 389 PRO A O 1
ATOM 2960 N N . ALA A 1 390 ? -7.475 17.304 14.523 1.00 89.06 390 ALA A N 1
ATOM 2961 C CA . ALA A 1 390 ? -6.807 16.171 13.886 1.00 89.06 390 ALA A CA 1
ATOM 2962 C C . ALA A 1 390 ? -5.608 15.630 14.687 1.00 89.06 390 ALA A C 1
ATOM 2964 O O . ALA A 1 390 ? -5.178 14.504 14.444 1.00 89.06 390 ALA A O 1
ATOM 2965 N N . VAL A 1 391 ? -5.080 16.382 15.663 1.00 90.94 391 VAL A N 1
ATOM 2966 C CA . VAL A 1 391 ? -4.004 15.914 16.555 1.00 90.94 391 VAL A CA 1
ATOM 2967 C C . VAL A 1 391 ? -4.407 14.660 17.332 1.00 90.94 391 VAL A C 1
ATOM 2969 O O . VAL A 1 391 ? -3.554 13.801 17.561 1.00 90.94 391 VAL A O 1
ATOM 2972 N N . ASP A 1 392 ? -5.678 14.545 17.720 1.00 88.19 392 ASP A N 1
ATOM 2973 C CA . ASP A 1 392 ? -6.187 13.397 18.478 1.00 88.19 392 ASP A CA 1
ATOM 2974 C C . ASP A 1 392 ? -7.175 12.545 17.679 1.00 88.19 392 ASP A C 1
ATOM 2976 O O . ASP A 1 392 ? -7.322 11.368 17.985 1.00 88.19 392 ASP A O 1
ATOM 2980 N N . GLU A 1 393 ? -7.823 13.107 16.657 1.00 85.88 393 GLU A N 1
ATOM 2981 C CA . GLU A 1 393 ? -8.832 12.405 15.851 1.00 85.88 393 GLU A CA 1
ATOM 2982 C C . GLU A 1 393 ? -8.242 11.706 14.621 1.00 85.88 393 GLU A C 1
ATOM 2984 O O . GLU A 1 393 ? -8.767 10.692 14.165 1.00 85.88 393 GLU A O 1
ATOM 2989 N N . ASN A 1 394 ? -7.142 12.225 14.062 1.00 84.19 394 ASN A N 1
ATOM 2990 C CA . ASN A 1 394 ? -6.507 11.637 12.883 1.00 84.19 394 ASN A CA 1
ATOM 2991 C C . ASN A 1 394 ? -5.030 12.038 12.759 1.00 84.19 394 ASN A C 1
ATOM 2993 O O . ASN A 1 394 ? -4.575 12.597 11.754 1.00 84.19 394 ASN A O 1
ATOM 2997 N N . ALA A 1 395 ? -4.250 11.723 13.795 1.00 84.75 395 ALA A N 1
ATOM 2998 C CA . ALA A 1 395 ? -2.820 12.016 13.833 1.00 84.75 395 ALA A CA 1
ATOM 2999 C C . ALA A 1 395 ? -2.059 11.339 12.681 1.00 84.75 395 ALA A C 1
ATOM 3001 O O . ALA A 1 395 ? -0.983 11.796 12.281 1.00 84.75 395 ALA A O 1
ATOM 3002 N N . PHE A 1 396 ? -2.598 10.235 12.148 1.00 81.50 396 PHE A N 1
ATOM 3003 C CA . PHE A 1 396 ? -2.066 9.583 10.959 1.00 81.50 396 PHE A CA 1
ATOM 3004 C C . PHE A 1 396 ? -2.148 10.483 9.720 1.00 81.50 396 PHE A C 1
ATOM 3006 O O . PHE A 1 396 ? -1.120 10.693 9.071 1.00 81.50 396 PHE A O 1
ATOM 3013 N N . ALA A 1 397 ? -3.328 11.017 9.390 1.00 79.25 397 ALA A N 1
ATOM 3014 C CA . ALA A 1 397 ? -3.492 11.912 8.245 1.00 79.25 397 ALA A CA 1
ATOM 3015 C C . ALA A 1 397 ? -2.699 13.207 8.445 1.00 79.25 397 ALA A C 1
ATOM 3017 O O . ALA A 1 397 ? -1.944 13.597 7.556 1.00 79.25 397 ALA A O 1
ATOM 3018 N N . LEU A 1 398 ? -2.759 13.786 9.650 1.00 84.62 398 LEU A N 1
ATOM 3019 C CA . LEU A 1 398 ? -2.019 15.000 9.991 1.00 84.62 398 LEU A CA 1
ATOM 3020 C C . LEU A 1 398 ? -0.507 14.836 9.761 1.00 84.62 398 LEU A C 1
ATOM 3022 O O . LEU A 1 398 ? 0.138 15.722 9.213 1.00 84.62 398 LEU A O 1
ATOM 3026 N N . ALA A 1 399 ? 0.077 13.680 10.102 1.00 80.88 399 ALA A N 1
ATOM 3027 C CA . ALA A 1 399 ? 1.502 13.414 9.872 1.00 80.88 399 ALA A CA 1
ATOM 3028 C C . ALA A 1 399 ? 1.916 13.428 8.388 1.00 80.88 399 ALA A C 1
ATOM 3030 O O . ALA A 1 399 ? 3.104 13.580 8.093 1.00 80.88 399 ALA A O 1
ATOM 3031 N N . ASN A 1 400 ? 0.962 13.225 7.476 1.00 75.00 400 ASN A N 1
ATOM 3032 C CA . ASN A 1 400 ? 1.180 13.182 6.032 1.00 75.00 400 ASN A CA 1
ATOM 3033 C C . ASN A 1 400 ? 0.776 14.488 5.332 1.00 75.00 400 ASN A C 1
ATOM 3035 O O . ASN A 1 400 ? 0.928 14.584 4.114 1.00 75.00 400 ASN A O 1
ATOM 3039 N N . ASP A 1 401 ? 0.309 15.492 6.078 1.00 79.19 401 ASP A N 1
ATOM 3040 C CA . ASP A 1 401 ? -0.109 16.765 5.507 1.00 79.19 401 ASP A CA 1
ATOM 3041 C C . ASP A 1 401 ? 1.109 17.542 4.946 1.00 79.19 401 ASP A C 1
ATOM 3043 O O . ASP A 1 401 ? 2.093 17.798 5.666 1.00 79.19 401 ASP A O 1
ATOM 3047 N N . PRO A 1 402 ? 1.096 17.903 3.647 1.00 73.75 402 PRO A N 1
ATOM 3048 C CA . PRO A 1 402 ? 2.210 18.593 3.007 1.00 73.75 402 PRO A CA 1
ATOM 3049 C C . PRO A 1 402 ? 2.403 20.029 3.509 1.00 73.75 402 PRO A C 1
ATOM 3051 O O . PRO A 1 402 ? 3.524 20.536 3.401 1.00 73.75 402 PRO A O 1
ATOM 3054 N N . ALA A 1 403 ? 1.367 20.670 4.063 1.00 79.81 403 ALA A N 1
ATOM 3055 C CA . ALA A 1 403 ? 1.433 22.027 4.602 1.00 79.81 403 ALA A CA 1
ATOM 3056 C C . ALA A 1 403 ? 2.269 22.104 5.889 1.00 79.81 403 ALA A C 1
ATOM 3058 O O . ALA A 1 403 ? 2.796 23.168 6.220 1.00 79.81 403 ALA A O 1
ATOM 3059 N N . LEU A 1 404 ? 2.447 20.984 6.600 1.00 81.31 404 LEU A N 1
ATOM 3060 C CA . LEU A 1 404 ? 3.187 20.978 7.859 1.00 81.31 404 LEU A CA 1
ATOM 3061 C C . LEU A 1 404 ? 4.709 21.037 7.659 1.00 81.31 404 LEU A C 1
ATOM 3063 O O . LEU A 1 404 ? 5.254 20.285 6.845 1.00 81.31 404 LEU A O 1
ATOM 3067 N N . PRO A 1 405 ? 5.436 21.837 8.461 1.00 82.81 405 PRO A N 1
ATOM 3068 C CA . PRO A 1 405 ? 6.893 21.789 8.526 1.00 82.81 405 PRO A CA 1
ATOM 3069 C C . PRO A 1 405 ? 7.422 20.419 8.980 1.00 82.81 405 PRO A C 1
ATOM 3071 O O . PRO A 1 405 ? 6.800 19.718 9.780 1.00 82.81 405 PRO A O 1
ATOM 3074 N N . GLU A 1 406 ? 8.633 20.054 8.542 1.00 79.75 406 GLU A N 1
ATOM 3075 C CA . GLU A 1 406 ? 9.269 18.776 8.917 1.00 79.75 406 GLU A CA 1
ATOM 3076 C C . GLU A 1 406 ? 9.459 18.630 10.439 1.00 79.75 406 GLU A C 1
ATOM 3078 O O . GLU A 1 406 ? 9.327 17.529 10.975 1.00 79.75 406 GLU A O 1
ATOM 3083 N N . SER A 1 407 ? 9.717 19.730 11.156 1.00 82.00 407 SER A N 1
ATOM 3084 C CA . SER A 1 407 ? 9.813 19.734 12.623 1.00 82.00 407 SER A CA 1
ATOM 3085 C C . SER A 1 407 ? 8.507 19.282 13.276 1.00 82.00 407 SER A C 1
ATOM 3087 O O . SER A 1 407 ? 8.525 18.388 14.125 1.00 82.00 407 SER A O 1
ATOM 3089 N N . THR A 1 408 ? 7.378 19.820 12.816 1.00 87.12 408 THR A N 1
ATOM 3090 C CA . THR A 1 408 ? 6.034 19.495 13.302 1.00 87.12 408 THR A CA 1
ATOM 3091 C C . THR A 1 408 ? 5.671 18.044 12.980 1.00 87.12 408 THR A C 1
ATOM 3093 O O . THR A 1 408 ? 5.226 17.307 13.864 1.00 87.12 408 THR A O 1
ATOM 3096 N N . ARG A 1 409 ? 5.990 17.559 11.769 1.00 84.94 409 ARG A N 1
ATOM 3097 C CA . ARG A 1 409 ? 5.846 16.129 11.427 1.00 84.94 409 ARG A CA 1
ATOM 3098 C C . ARG A 1 409 ? 6.684 15.233 12.340 1.00 84.94 409 ARG A C 1
ATOM 3100 O O . ARG A 1 409 ? 6.207 14.191 12.789 1.00 84.94 409 ARG A O 1
ATOM 3107 N N . SER A 1 410 ? 7.914 15.636 12.668 1.00 85.38 410 SER A N 1
ATOM 3108 C CA . SER A 1 410 ? 8.786 14.874 13.575 1.00 85.38 410 SER A CA 1
ATOM 3109 C C . SER A 1 410 ? 8.210 14.762 14.995 1.00 85.38 410 SER A C 1
ATOM 3111 O O . SER A 1 410 ? 8.351 13.716 15.641 1.00 85.38 410 SER A O 1
ATOM 3113 N N . THR A 1 411 ? 7.504 15.801 15.457 1.00 90.12 411 THR A N 1
ATOM 3114 C CA . THR A 1 411 ? 6.774 15.805 16.732 1.00 90.12 411 THR A CA 1
ATOM 3115 C C . THR A 1 411 ? 5.640 14.784 16.705 1.00 90.12 411 THR A C 1
ATOM 3117 O O . THR A 1 411 ? 5.555 13.954 17.614 1.00 90.12 411 THR A O 1
ATOM 3120 N N . ILE A 1 412 ? 4.843 14.756 15.632 1.00 89.06 412 ILE A N 1
ATOM 3121 C CA . ILE A 1 412 ? 3.760 13.773 15.453 1.00 89.06 412 ILE A CA 1
ATOM 3122 C C . ILE A 1 412 ? 4.322 12.345 15.406 1.00 89.06 412 ILE A C 1
ATOM 3124 O O . ILE A 1 412 ? 3.832 11.455 16.100 1.00 89.06 412 ILE A O 1
ATOM 3128 N N . VAL A 1 413 ? 5.403 12.111 14.654 1.00 85.50 413 VAL A N 1
ATOM 3129 C CA . VAL A 1 413 ? 6.080 10.800 14.603 1.00 85.50 413 VAL A CA 1
ATOM 3130 C C . VAL A 1 413 ? 6.582 10.379 15.987 1.00 85.50 413 VAL A C 1
ATOM 3132 O O . VAL A 1 413 ? 6.470 9.210 16.355 1.00 85.50 413 VAL A O 1
ATOM 3135 N N . SER A 1 414 ? 7.104 11.319 16.775 1.00 89.62 414 SER A N 1
ATOM 3136 C CA . SER A 1 414 ? 7.554 11.050 18.145 1.00 89.62 414 SER A CA 1
ATOM 3137 C C . SER A 1 414 ? 6.390 10.688 19.067 1.00 89.62 414 SER A C 1
ATOM 3139 O O . SER A 1 414 ? 6.510 9.737 19.836 1.00 89.62 414 SER A O 1
ATOM 3141 N N . MET A 1 415 ? 5.256 11.386 18.961 1.00 91.62 415 MET A N 1
ATOM 3142 C CA . MET A 1 415 ? 4.025 11.040 19.682 1.00 91.62 415 MET A CA 1
ATOM 3143 C C . MET A 1 415 ? 3.542 9.632 19.314 1.00 91.62 415 MET A C 1
ATOM 3145 O O . MET A 1 415 ? 3.307 8.818 20.202 1.00 91.62 415 MET A O 1
ATOM 3149 N N . ARG A 1 416 ? 3.500 9.303 18.017 1.00 87.00 416 ARG A N 1
ATOM 3150 C CA . ARG A 1 416 ? 3.105 7.974 17.514 1.00 87.00 416 ARG A CA 1
ATOM 3151 C C . ARG A 1 416 ? 4.016 6.842 17.987 1.00 87.00 416 ARG A C 1
ATOM 3153 O O . ARG A 1 416 ? 3.536 5.731 18.174 1.00 87.00 416 ARG A O 1
ATOM 3160 N N . ARG A 1 417 ? 5.314 7.112 18.169 1.00 87.19 417 ARG A N 1
ATOM 3161 C CA . ARG A 1 417 ? 6.282 6.146 18.721 1.00 87.19 417 ARG A CA 1
ATOM 3162 C C . ARG A 1 417 ? 6.121 5.926 20.221 1.00 87.19 417 ARG A C 1
ATOM 3164 O O . ARG A 1 417 ? 6.369 4.821 20.675 1.00 87.19 417 ARG A O 1
ATOM 3171 N N . ILE A 1 418 ? 5.752 6.964 20.973 1.00 91.69 418 ILE A N 1
ATOM 3172 C CA . ILE A 1 418 ? 5.418 6.822 22.399 1.00 91.69 418 ILE A CA 1
ATOM 3173 C C . ILE A 1 418 ? 4.110 6.033 22.555 1.00 91.69 418 ILE A C 1
ATOM 3175 O O . ILE A 1 418 ? 3.954 5.276 23.506 1.00 91.69 418 ILE A O 1
ATOM 3179 N N . GLY A 1 419 ? 3.178 6.212 21.619 1.00 89.44 419 GLY A N 1
ATOM 3180 C CA . GLY A 1 419 ? 1.885 5.547 21.632 1.00 89.44 419 GLY A CA 1
ATOM 3181 C C . GLY A 1 419 ? 0.883 6.213 22.573 1.00 89.44 419 GLY A C 1
ATOM 3182 O O . GLY A 1 419 ? 1.106 7.291 23.139 1.00 89.44 419 GLY A O 1
ATOM 3183 N N . VAL A 1 420 ? -0.257 5.553 22.716 1.00 92.44 420 VAL A N 1
ATOM 3184 C CA . VAL A 1 420 ? -1.403 5.959 23.535 1.00 92.44 420 VAL A CA 1
ATOM 3185 C C . VAL A 1 420 ? -2.041 4.695 24.135 1.00 92.44 420 VAL A C 1
ATOM 3187 O O . VAL A 1 420 ? -1.741 3.601 23.651 1.00 92.44 420 VAL A O 1
ATOM 3190 N N . PRO A 1 421 ? -2.864 4.796 25.196 1.00 95.25 421 PRO A N 1
ATOM 3191 C CA . PRO A 1 421 ? -3.500 3.619 25.762 1.00 95.25 421 PRO A CA 1
ATOM 3192 C C . PRO A 1 421 ? -4.500 3.024 24.772 1.00 95.25 421 PRO A C 1
ATOM 3194 O O . PRO A 1 421 ? -4.970 3.705 23.856 1.00 95.25 421 PRO A O 1
ATOM 3197 N N . THR A 1 422 ? -4.818 1.752 24.966 1.00 96.19 422 THR A N 1
ATOM 3198 C CA . THR A 1 422 ? -5.820 1.018 24.190 1.00 96.19 422 THR A CA 1
ATOM 3199 C C . THR A 1 422 ? -6.772 0.313 25.150 1.00 96.19 422 THR A C 1
ATOM 3201 O O . THR A 1 422 ? -6.337 -0.204 26.178 1.00 96.19 422 THR A O 1
ATOM 3204 N N . ALA A 1 423 ? -8.057 0.287 24.821 1.00 97.75 423 ALA A N 1
ATOM 3205 C CA . ALA A 1 423 ? -9.075 -0.410 25.593 1.00 97.75 423 ALA A CA 1
ATOM 3206 C C . ALA A 1 423 ? -10.027 -1.176 24.673 1.00 97.75 423 ALA A C 1
ATOM 3208 O O . ALA A 1 423 ? -10.210 -0.805 23.511 1.00 97.75 423 ALA A O 1
ATOM 3209 N N . VAL A 1 424 ? -10.624 -2.240 25.201 1.00 98.12 424 VAL A N 1
ATOM 3210 C CA . VAL A 1 424 ? -11.669 -3.013 24.532 1.00 98.12 424 VAL A CA 1
ATOM 3211 C C . VAL A 1 424 ? -12.965 -2.845 25.303 1.00 98.12 424 VAL A C 1
ATOM 3213 O O . VAL A 1 424 ? -13.005 -2.990 26.527 1.00 98.12 424 VAL A O 1
ATOM 3216 N N . PHE A 1 425 ? -14.019 -2.562 24.556 1.00 97.81 425 PHE A N 1
ATOM 3217 C CA . PHE A 1 425 ? -15.363 -2.366 25.057 1.00 97.81 425 PHE A CA 1
ATOM 3218 C C . PHE A 1 425 ? -16.311 -3.386 24.447 1.00 97.81 425 PHE A C 1
ATOM 3220 O O . PHE A 1 425 ? -16.155 -3.759 23.283 1.00 97.81 425 PHE A O 1
ATOM 3227 N N . VAL A 1 426 ? -17.318 -3.783 25.216 1.00 97.31 426 VAL A N 1
ATOM 3228 C CA . VAL A 1 426 ? -18.483 -4.515 24.720 1.00 97.31 426 VAL A CA 1
ATOM 3229 C C . VAL A 1 426 ? -19.716 -3.660 24.915 1.00 97.31 426 VAL A C 1
ATOM 3231 O O . VAL A 1 426 ? -19.895 -3.071 25.977 1.00 97.31 426 VAL A O 1
ATOM 3234 N N . GLY A 1 427 ? -20.563 -3.585 23.901 1.00 95.50 427 GLY A N 1
ATOM 3235 C CA . GLY A 1 427 ? -21.797 -2.820 23.973 1.00 95.50 427 GLY A CA 1
ATOM 3236 C C . GLY A 1 427 ? -22.883 -3.362 23.060 1.00 95.50 427 GLY A C 1
ATOM 3237 O O . GLY A 1 427 ? -22.632 -4.277 22.266 1.00 95.50 427 GLY A O 1
ATOM 3238 N N . PRO A 1 428 ? -24.090 -2.793 23.157 1.00 94.38 428 PRO A N 1
ATOM 3239 C CA . PRO A 1 428 ? -25.182 -3.148 22.272 1.00 94.38 428 PRO A CA 1
ATOM 3240 C C . PRO A 1 428 ? -24.847 -2.719 20.827 1.00 94.38 428 PRO A C 1
ATOM 3242 O O . PRO A 1 428 ? -24.039 -1.799 20.638 1.00 94.38 428 PRO A O 1
ATOM 3245 N N . PRO A 1 429 ? -25.417 -3.368 19.797 1.00 90.44 429 PRO A N 1
ATOM 3246 C CA . PRO A 1 429 ? -25.102 -3.061 18.401 1.00 90.44 429 PRO A CA 1
ATOM 3247 C C . PRO A 1 429 ? -25.270 -1.588 18.014 1.00 90.44 429 PRO A C 1
ATOM 3249 O O . PRO A 1 429 ? -24.501 -1.058 17.207 1.00 90.44 429 PRO A O 1
ATOM 3252 N N . GLU A 1 430 ? -26.213 -0.899 18.654 1.00 88.38 430 GLU A N 1
ATOM 3253 C CA . GLU A 1 430 ? -26.516 0.509 18.426 1.00 88.38 430 GLU A CA 1
ATOM 3254 C C . GLU A 1 430 ? -25.354 1.436 18.816 1.00 88.38 430 GLU A C 1
ATOM 3256 O O . GLU A 1 430 ? -25.279 2.553 18.306 1.00 88.38 430 GLU A O 1
ATOM 3261 N N . ALA A 1 431 ? -24.403 0.979 19.643 1.00 85.62 431 ALA A N 1
ATOM 3262 C CA . ALA A 1 431 ? -23.245 1.768 20.076 1.00 85.62 431 ALA A CA 1
ATOM 3263 C C . ALA A 1 431 ? -22.300 2.172 18.923 1.00 85.62 431 ALA A C 1
ATOM 3265 O O . ALA A 1 431 ? -21.470 3.075 19.085 1.00 85.62 431 ALA A O 1
ATOM 3266 N N . VAL A 1 432 ? -22.422 1.523 17.759 1.00 78.25 432 VAL A N 1
ATOM 3267 C CA . VAL A 1 432 ? -21.663 1.832 16.532 1.00 78.25 432 VAL A CA 1
ATOM 3268 C C . VAL A 1 432 ? -22.347 2.918 15.688 1.00 78.25 432 VAL A C 1
ATOM 3270 O O . VAL A 1 432 ? -21.701 3.497 14.820 1.00 78.25 432 VAL A O 1
ATOM 3273 N N . SER A 1 433 ? -23.618 3.239 15.959 1.00 56.12 433 SER A N 1
ATOM 3274 C CA . SER A 1 433 ? -24.507 4.055 15.102 1.00 56.12 433 SER A CA 1
ATOM 3275 C C . SER A 1 433 ? -24.373 5.574 15.261 1.00 56.12 433 SER A C 1
ATOM 3277 O O . SER A 1 433 ? -25.280 6.313 14.889 1.00 56.12 433 SER A O 1
ATOM 3279 N N . GLU A 1 434 ? -23.257 6.060 15.789 1.00 38.69 434 GLU A N 1
ATOM 3280 C CA . GLU A 1 434 ? -22.957 7.491 15.844 1.00 38.69 434 GLU A CA 1
ATOM 3281 C C . GLU A 1 434 ? -21.575 7.715 15.233 1.00 38.69 434 GLU A C 1
ATOM 3283 O O . GLU A 1 434 ? -20.561 7.609 15.921 1.00 38.69 434 GLU A O 1
ATOM 3288 N N . THR A 1 435 ? -21.532 7.905 13.911 1.00 33.12 435 THR A N 1
ATOM 3289 C CA . THR A 1 435 ? -20.597 8.790 13.183 1.00 33.12 435 THR A CA 1
ATOM 3290 C C . THR A 1 435 ? -20.926 8.827 11.697 1.00 33.12 435 THR A C 1
ATOM 3292 O O . THR A 1 435 ? -20.861 7.764 11.036 1.00 33.12 435 THR A O 1
#

Secondary structure (DSSP, 8-state):
-HHHHHHHHHHHHH-GGGHHHHHHHHHHHHHHHHHHHHTSPP-STTHHHHHHHHHHHHHHHHHHHHHHHHHHHHSSS-HHHHHHHHHHS-SS-B-HHHHHHHHHHHTT-HHHHHTTTTTTT---S-S-SHHHHHHHHHHHHHHHHHHHTT-HHHHHHHHHHHHHHHHHHHHHHT-BSS--GGGGTHHHHHHHHHHHHHHHHHHHHHHHHHHTTS----TTSHHHHHHHHHHHHHHHHHHHHHTT---S-HHHHHHHHHHHHHHHHHHHH--STT-STT-EEEEEEE-TTTTTHHHHHHHHHHHHTT-EEEE-GGGHHHH-GGGB--GGG-SEEEEEEETTHHHHHHTSTT-EEEEEE----HHHHHHHHHHHHHHHHHHHHTT-GGGSTHHHH-HHHHHT-TTS-HHHHHHHHHHHHH---EEEEEE-GGGG---

pLDDT: mean 86.9, std 11.24, range [33.12, 98.19]

Radius of gyration: 27.5 Å; chains: 1; bounding box: 74×56×78 Å

Sequence (435 aa):
MPVAVFAGSLCVQSHVSHVGTVVGLGILAAVVGALATIRRAPRDDDRSSGRRWILCGIVLGTVLWVPPIVEQLTRSPGNLSSLWRYFTAPGEPPVGLRSGVELLLVHHDPWRLVTGQVLSGRALVTGSTLPGALMLGCWAIAAIVAIRLRHRPLVRLHLVIGAALVMAGVSMSRIVGDPWYYLVLWGWALGALVGFVTIWTLVVLVARHQASLRTRWPRRAPGKLAMCIALVISTAVFTGQASRVEVLRPDLSSAVGELVPSTVAALAEGSIPGTGRDGRYLVTWTDPFHLGTQGWALLNELDRHGFDVAAVERYRAQATEAHIRSPDDATAVVNLAVGSAIEEWRGKAGVHEIAYFDARTGTERSRYARLRSVLIRELKAAGLDELVPAVDENAFALANDPALPESTRSTIVSMRRIGVPTAVFVGPPEAVSET

Foldseek 3Di:
DQVLLVVLLVVCVVAVLSCLQSVLLVVVCVVVVVVVVVPDDDDPPPPPVVVVVVVSNVVSNCVSCVVLVCQVVPDVNRPVVVVVCCQPPNPFAFPALVLLLQQLLLLLQVVCVVVCVLVVQVQDSDDDSVSSVVLVVLLVVLLVLCVVVVVVVLVVLSVSLVSSSVSSSVSSRSHGDDPDRVSCSVSNVSSVSSVLSSVVSVVLVVCVVVVVVDDDDPNPPDSVVVVVVCVVVVVVVVVVCVVVDDDPCVVLVVQLVQFQVLVLCCQPVCPAQLGHQAFQEEQEEQDQQDPCPSSVVNQVSCVVVVHNAAYDPVCCVPRPPVRYDDLVPGSKYKYKYFAPVVVVQVPDPQKDWRGKDDPADPVLVVVLVVLLVVLCVVCVVVVNNVCNVSLGRHLPVVLSDPPDDPVSNVSSVSSSSSTTMMTIMIGRSCSVVDD